Protein 7FEV (pdb70)

Secondary structure (DSSP, 8-state):
---B---S----GGGGS-EE-TTT--EESSSEEE-------B---TT-STT--PBPHHHHHHHHHHHTTT-SEEEPSPBBSSTT--SSTT--B--TT--SSSHHHHHHHHHHHHHTTTS-EEEEEE---TT-S-TTT-SS-EESS-------SSS---PPPEEPPHHHHHHHHHHHHHHHHHHHHTT-SEEEEE--TTSHHHHHH-TTT----STTSSSHHHHTHHHHHHHHHHHTTS-TTSEEEEEEEGGGGTTS---HHHHHHHHHHHHHTT-SEEEEESS-SSPP-S-S--GGGHHHHHHHHHHHHHHTTT-SSSEEEEESS--BHHHHHHHTTT-SEEEESHHHHH-TTHHHHHHHTS-SB-B--SS-TT-HHHHHHHHHHHHHHHHTTBPPP-TTSHHHHHHHHHHHHHHHHHHHT-TT----SSPPP--TT--BTT-

Organism: Didymella rabiei (NCBI:txid5454)

Sequence (443 aa):
PSARYESSSSDASALGKPLKFEFSGQSAPNRFLKGAMTERMSSWDPENLEARGVPSKNLINLYRRWGEGGIGLILTGNIMIEYDQLEAAGNPIIPRDSDFSGERFEAFKELATEAKKHGSLIVGQVSHPGRQVESKIQKNPVSASDVQLKGEVMGMTFAKPRAATDEDIANIIQGFVHAAQYLEKAGYSGIELHGAHGYLLAQFLSPTTNKRTDKYGGSIENRARIIVEITDAIRKRVSSSFVVGIKLNSVEFQDNGFNPDEARQICKILEENKFDFVELSGGTYEKNAFVHQRETTKKREGFFLEFAESIAPVLSKTKTYITGGFKSVGAMVAALDVVDGVGLARPLAQEPRLCKDILEGTVTGAIKQRIDENNFILTNIAAGTQMRLVGKDQEPIDLSQEENMGPFLQDVGTWTEKMANNTNQREYGYVDITSAQVVPYGT

Solvent-accessible surface area: 18242 Å² total; per-residue (Å²): 178,36,56,76,36,165,33,110,49,95,93,11,86,47,0,28,129,74,9,129,0,82,42,11,41,50,50,0,57,11,31,0,0,0,0,18,21,30,1,58,13,1,37,32,44,35,154,64,72,110,48,11,0,41,3,42,147,58,0,1,16,1,0,69,52,0,1,59,0,31,2,0,0,0,0,2,0,8,1,0,1,43,42,42,20,1,19,13,22,1,1,4,0,0,1,78,123,20,107,68,75,42,159,32,14,90,10,1,87,65,4,0,53,12,0,86,115,115,47,9,16,0,0,0,3,0,1,6,0,0,37,35,0,47,26,137,30,19,132,99,1,5,1,0,8,71,34,58,39,142,78,66,142,94,90,46,101,8,22,117,5,108,48,4,72,106,118,19,4,55,47,10,25,77,0,0,4,14,0,0,36,1,0,48,122,1,25,10,11,0,0,0,0,13,0,2,115,23,15,0,1,1,2,0,5,11,36,75,6,9,124,37,144,59,108,10,5,53,64,11,78,33,16,5,74,0,6,33,45,0,2,74,27,0,68,160,153,13,55,89,56,6,0,0,0,2,30,6,22,0,70,10,7,26,111,46,63,24,63,93,92,23,3,132,59,10,3,105,14,4,38,108,24,106,0,0,0,0,0,0,10,8,6,37,77,32,124,45,93,181,71,95,122,96,122,127,16,136,142,59,34,43,21,6,119,82,0,5,85,34,0,6,89,75,17,76,94,2,40,4,0,2,12,20,13,2,11,4,0,8,18,0,44,42,0,40,132,40,8,39,0,0,0,4,24,45,11,0,2,8,17,3,75,0,1,104,32,3,67,101,58,91,23,46,1,2,15,98,35,127,13,42,24,54,66,94,95,32,8,80,20,3,9,1,4,3,2,46,6,0,2,82,53,49,29,14,32,30,1,10,63,124,120,38,22,44,56,7,84,135,10,15,32,77,28,63,119,69,55,88,126,13,125,77,56,156,76,78,7,19,1,58,34,109,37,103,151,32,64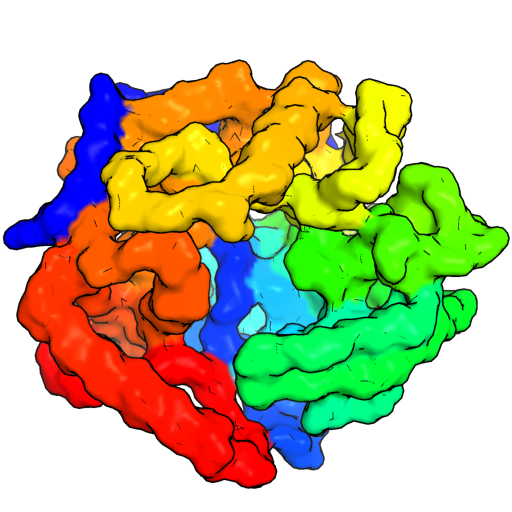,95,24,48,122

CATH classification: 3.20.20.70

Structure (mmCIF, N/CA/C/O backbone):
data_7FEV
#
_entry.id   7FEV
#
_cell.length_a   52.850
_cell.length_b   59.137
_cell.length_c   122.806
_cell.angle_alpha   90.000
_cell.angle_beta   90.000
_cell.angle_gamma   90.000
#
_symmetry.space_group_name_H-M   'P 21 21 21'
#
loop_
_entity.id
_entity.type
_entity.pdbx_description
1 polymer 'FMN binding'
2 non-polymer 'FLAVIN MONONUCLEOTIDE'
3 water water
#
loop_
_atom_site.group_PDB
_atom_site.id
_atom_site.type_symbol
_atom_site.label_atom_id
_atom_site.label_alt_id
_atom_site.label_comp_id
_atom_site.label_asym_id
_atom_site.label_entity_id
_atom_site.label_seq_id
_atom_site.pdbx_PDB_ins_code
_atom_site.Cartn_x
_atom_site.Cartn_y
_atom_site.Cartn_z
_atom_site.occupancy
_atom_site.B_iso_or_equiv
_atom_site.auth_seq_id
_atom_site.auth_comp_id
_atom_site.auth_asym_id
_atom_site.auth_atom_id
_atom_site.pdbx_PDB_model_num
ATOM 1 N N . PRO A 1 3 ? 5.049 2.396 47.240 1.00 58.87 3 PRO A N 1
ATOM 2 C CA . PRO A 1 3 ? 5.410 3.206 46.072 1.00 57.32 3 PRO A CA 1
ATOM 3 C C . PRO A 1 3 ? 6.759 2.790 45.491 1.00 54.44 3 PRO A C 1
ATOM 4 O O . PRO A 1 3 ? 7.565 2.170 46.184 1.00 59.11 3 PRO A O 1
ATOM 8 N N . SER A 1 4 ? 7.002 3.130 44.231 1.00 42.65 4 SER A N 1
ATOM 9 C CA . SER A 1 4 ? 8.225 2.716 43.566 1.00 31.81 4 SER A CA 1
ATOM 10 C C . SER A 1 4 ? 9.417 3.551 44.015 1.00 33.99 4 SER A C 1
ATOM 11 O O . SER A 1 4 ? 9.314 4.767 44.181 1.00 36.37 4 SER A O 1
ATOM 14 N N . ALA A 1 5 ? 10.560 2.895 44.201 1.00 35.27 5 ALA A N 1
ATOM 15 C CA . ALA A 1 5 ? 11.806 3.633 44.357 1.00 30.50 5 ALA A CA 1
ATOM 16 C C . ALA A 1 5 ? 12.180 4.264 43.023 1.00 31.35 5 ALA A C 1
ATOM 17 O O . ALA A 1 5 ? 11.969 3.674 41.961 1.00 29.14 5 ALA A O 1
ATOM 19 N N . ARG A 1 6 ? 12.709 5.482 43.068 1.00 25.82 6 ARG A N 1
ATOM 20 C CA . ARG A 1 6 ? 13.024 6.197 41.839 1.00 25.82 6 ARG A CA 1
ATOM 21 C C . ARG A 1 6 ? 14.416 6.800 41.914 1.00 25.35 6 ARG A C 1
ATOM 22 O O . ARG A 1 6 ? 14.933 7.092 42.999 1.00 32.40 6 ARG A O 1
ATOM 30 N N . TYR A 1 7 ? 15.018 6.971 40.738 1.00 24.78 7 TYR A N 1
ATOM 31 C CA . TYR A 1 7 ? 16.275 7.700 40.644 1.00 25.33 7 TYR A CA 1
ATOM 32 C C . TYR A 1 7 ? 16.075 9.130 41.129 1.00 29.20 7 TYR A C 1
ATOM 33 O O . TYR A 1 7 ? 15.077 9.777 40.805 1.00 30.06 7 TYR A O 1
ATOM 42 N N . GLU A 1 8 ? 17.021 9.616 41.919 1.00 25.75 8 GLU A N 1
ATOM 43 C CA . GLU A 1 8 ? 16.924 10.977 42.421 1.00 29.38 8 GLU A CA 1
ATOM 44 C C . GLU A 1 8 ? 17.326 11.969 41.336 1.00 31.10 8 GLU A C 1
ATOM 45 O O . GLU A 1 8 ? 18.085 11.645 40.420 1.00 32.26 8 GLU A O 1
ATOM 51 N N . SER A 1 9 ? 16.794 13.183 41.435 1.00 30.46 9 SER A N 1
ATOM 52 C CA . SER A 1 9 ? 17.086 14.241 40.482 1.00 27.66 9 SER A CA 1
ATOM 53 C C . SER A 1 9 ? 17.666 15.444 41.211 1.00 28.46 9 SER A C 1
ATOM 54 O O . SER A 1 9 ? 17.232 15.779 42.315 1.00 31.18 9 SER A O 1
ATOM 57 N N . SER A 1 10 ? 18.654 16.087 40.585 1.00 27.72 10 SER A N 1
ATOM 58 C CA . SER A 1 10 ? 19.246 17.301 41.134 1.00 32.53 10 SER A CA 1
ATOM 59 C C . SER A 1 10 ? 18.364 18.526 40.943 1.00 31.95 10 SER A C 1
ATOM 60 O O . SER A 1 10 ? 18.641 19.565 41.547 1.00 35.36 10 SER A O 1
ATOM 63 N N . SER A 1 11 ? 17.324 18.443 40.120 1.00 31.78 11 SER A N 1
ATOM 64 C CA . SER A 1 11 ? 16.440 19.579 39.920 1.00 39.07 11 SER A CA 1
ATOM 65 C C . SER A 1 11 ? 15.051 19.081 39.556 1.00 38.58 11 SER A C 1
ATOM 66 O O . SER A 1 11 ? 14.865 17.937 39.126 1.00 31.65 11 SER A O 1
ATOM 69 N N . SER A 1 12 ? 14.069 19.959 39.741 1.00 37.36 12 SER A N 1
ATOM 70 C CA . SER A 1 12 ? 12.680 19.638 39.449 1.00 36.72 12 SER A CA 1
ATOM 71 C C . SER A 1 12 ? 12.114 20.445 38.290 1.00 38.46 12 SER A C 1
ATOM 72 O O . SER A 1 12 ? 10.923 20.309 37.985 1.00 39.00 12 SER A O 1
ATOM 75 N N . ASP A 1 13 ? 12.926 21.261 37.618 1.00 36.30 13 ASP A N 1
ATOM 76 C CA . ASP A 1 13 ? 12.446 22.072 36.498 1.00 34.08 13 ASP A CA 1
ATOM 77 C C . ASP A 1 13 ? 12.629 21.288 35.202 1.00 34.48 13 ASP A C 1
ATOM 78 O O . ASP A 1 13 ? 13.725 21.235 34.643 1.00 30.60 13 ASP A O 1
ATOM 83 N N . ALA A 1 14 ? 11.545 20.694 34.707 1.00 31.72 14 ALA A N 1
ATOM 84 C CA . ALA A 1 14 ? 11.567 19.951 33.455 1.00 29.87 14 ALA A CA 1
ATOM 85 C C . ALA A 1 14 ? 11.086 20.775 32.267 1.00 26.26 14 ALA A C 1
ATOM 86 O O . ALA A 1 14 ? 10.969 20.232 31.161 1.00 28.03 14 ALA A O 1
ATOM 88 N N . SER A 1 15 ? 10.817 22.071 32.467 1.00 27.52 15 SER A N 1
ATOM 89 C CA . SER A 1 15 ? 10.108 22.843 31.448 1.00 26.18 15 SER A CA 1
ATOM 90 C C . SER A 1 15 ? 10.856 22.866 30.121 1.00 28.92 15 SER A C 1
ATOM 91 O O . SER A 1 15 ? 10.223 22.897 29.059 1.00 28.28 15 SER A O 1
ATOM 94 N N . ALA A 1 16 ? 12.192 22.837 30.151 1.00 24.63 16 ALA A N 1
ATOM 95 C CA . ALA A 1 16 ? 12.947 22.850 28.902 1.00 27.09 16 ALA A CA 1
ATOM 96 C C . ALA A 1 16 ? 12.653 21.620 28.056 1.00 24.34 16 ALA A C 1
ATOM 97 O O . ALA A 1 16 ? 12.694 21.691 26.821 1.00 25.17 16 ALA A O 1
ATOM 99 N N . LEU A 1 17 ? 12.332 20.492 28.694 1.00 23.48 17 LEU A N 1
ATOM 100 C CA . LEU A 1 17 ? 12.087 19.274 27.936 1.00 21.26 17 LEU A CA 1
ATOM 101 C C . LEU A 1 17 ? 10.773 19.322 27.167 1.00 23.97 17 LEU A C 1
ATOM 102 O O . LEU A 1 17 ? 10.568 18.502 26.267 1.00 21.17 17 LEU A O 1
ATOM 107 N N . GLY A 1 18 ? 9.879 20.248 27.505 1.00 24.11 18 GLY A N 1
ATOM 108 C CA . GLY A 1 18 ? 8.601 20.332 26.837 1.00 20.50 18 GLY A CA 1
ATOM 109 C C . GLY A 1 18 ? 8.585 21.222 25.617 1.00 20.39 18 GLY A C 1
ATOM 110 O O . GLY A 1 18 ? 7.541 21.355 24.969 1.00 22.49 18 GLY A O 1
ATOM 111 N N . LYS A 1 19 ? 9.709 21.837 25.280 1.00 22.30 19 LYS A N 1
ATOM 112 C CA . LYS A 1 19 ? 9.750 22.741 24.132 1.00 20.87 19 LYS A CA 1
ATOM 113 C C . LYS A 1 19 ? 9.741 21.941 22.833 1.00 20.16 19 LYS A C 1
ATOM 114 O O . LYS A 1 19 ? 10.502 20.983 22.702 1.00 22.56 19 LYS A O 1
ATOM 120 N N . PRO A 1 20 ? 8.905 22.297 21.859 1.00 17.89 20 PRO A N 1
ATOM 121 C CA . PRO A 1 20 ? 8.960 21.613 20.563 1.00 19.86 20 PRO A CA 1
ATOM 122 C C . PRO A 1 20 ? 10.337 21.759 19.929 1.00 19.63 20 PRO A C 1
ATOM 123 O O . PRO A 1 20 ? 11.073 22.711 20.195 1.00 22.26 20 PRO A O 1
ATOM 127 N N . LEU A 1 21 ? 10.652 20.814 19.046 1.00 19.60 21 LEU A N 1
ATOM 128 C CA . LEU A 1 21 ? 11.899 20.776 18.289 1.00 23.25 21 LEU A CA 1
ATOM 129 C C . LEU A 1 21 ? 11.568 20.758 16.800 1.00 21.29 21 LEU A C 1
ATOM 130 O O . LEU A 1 21 ? 10.964 19.797 16.314 1.00 21.39 21 LEU A O 1
ATOM 135 N N . LYS A 1 22 ? 11.961 21.806 16.072 1.00 20.49 22 LYS A N 1
ATOM 136 C CA . LYS A 1 22 ? 11.634 21.900 14.651 1.00 21.84 22 LYS A CA 1
ATOM 137 C C . LYS A 1 22 ? 12.766 21.309 13.819 1.00 24.33 22 LYS A C 1
ATOM 138 O O . LYS A 1 22 ? 13.918 21.752 13.925 1.00 30.40 22 LYS A O 1
ATOM 144 N N . PHE A 1 23 ? 12.442 20.308 12.998 1.00 20.23 23 PHE A N 1
ATOM 145 C CA . PHE A 1 23 ? 13.415 19.734 12.077 1.00 21.70 23 PHE A CA 1
ATOM 146 C C . PHE A 1 23 ? 13.485 20.578 10.812 1.00 25.34 23 PHE A C 1
ATOM 147 O O . PHE A 1 23 ? 12.452 20.888 10.207 1.00 29.68 23 PHE A O 1
ATOM 155 N N . GLU A 1 24 ? 14.710 20.946 10.414 1.00 22.93 24 GLU A N 1
ATOM 156 C CA . GLU A 1 24 ? 14.904 21.988 9.408 1.00 28.43 24 GLU A CA 1
ATOM 157 C C . GLU A 1 24 ? 14.645 21.497 7.988 1.00 29.58 24 GLU A C 1
ATOM 158 O O . GLU A 1 24 ? 14.258 22.289 7.116 1.00 30.62 24 GLU A O 1
ATOM 164 N N . PHE A 1 25 ? 14.856 20.218 7.722 1.00 25.85 25 PHE A N 1
ATOM 165 C CA . PHE A 1 25 ? 14.703 19.741 6.354 1.00 26.85 25 PHE A CA 1
ATOM 166 C C . PHE A 1 25 ? 13.263 19.317 6.070 1.00 28.74 25 PHE A C 1
ATOM 167 O O . PHE A 1 25 ? 12.640 19.815 5.124 1.00 31.11 25 PHE A O 1
ATOM 175 N N . SER A 1 26 ? 12.701 18.461 6.919 1.00 24.93 26 SER A N 1
ATOM 176 C CA . SER A 1 26 ? 11.317 18.030 6.735 1.00 22.38 26 SER A CA 1
ATOM 177 C C . SER A 1 26 ? 10.325 19.145 7.012 1.00 25.69 26 SER A C 1
ATOM 178 O O . SER A 1 26 ? 9.212 19.129 6.475 1.00 27.45 26 SER A O 1
ATOM 181 N N . GLY A 1 27 ? 10.682 20.094 7.876 1.00 22.75 27 GLY A N 1
ATOM 182 C CA . GLY A 1 27 ? 9.736 21.081 8.330 1.00 23.76 27 GLY A CA 1
ATOM 183 C C . GLY A 1 27 ? 8.793 20.619 9.422 1.00 22.30 27 GLY A C 1
ATOM 184 O O . GLY A 1 27 ? 8.036 21.449 9.950 1.00 26.06 27 GLY A O 1
ATOM 185 N N . GLN A 1 28 ? 8.798 19.333 9.776 1.00 23.17 28 GLN A N 1
ATOM 186 C CA . GLN A 1 28 ? 7.980 18.837 10.875 1.00 24.15 28 GLN A CA 1
ATOM 187 C C . GLN A 1 28 ? 8.623 19.191 12.213 1.00 24.96 28 GLN A C 1
ATOM 188 O O . GLN A 1 28 ? 9.830 19.407 12.309 1.00 25.38 28 GLN A O 1
ATOM 194 N N . SER A 1 29 ? 7.801 19.238 13.256 1.00 24.21 29 SER A N 1
ATOM 195 C CA . SER A 1 29 ? 8.294 19.428 14.617 1.00 23.51 29 SER A CA 1
ATOM 196 C C . SER A 1 29 ? 7.919 18.246 15.502 1.00 21.08 29 SER A C 1
ATOM 197 O O . SER A 1 29 ? 6.788 17.755 15.449 1.00 23.23 29 SER A O 1
ATOM 200 N N . ALA A 1 30 ? 8.874 17.804 16.337 1.00 18.44 30 ALA A N 1
ATOM 201 C CA . ALA A 1 30 ? 8.532 16.956 17.481 1.00 17.71 30 ALA A CA 1
ATOM 202 C C . ALA A 1 30 ? 7.963 17.842 18.586 1.00 21.85 30 ALA A C 1
ATOM 203 O O . ALA A 1 30 ? 8.526 18.907 18.856 1.00 21.25 30 ALA A O 1
ATOM 205 N N . PRO A 1 31 ? 6.841 17.468 19.214 1.00 18.72 31 PRO A N 1
ATOM 206 C CA . PRO A 1 31 ? 6.192 18.408 20.149 1.00 22.37 31 PRO A CA 1
ATOM 207 C C . PRO A 1 31 ? 6.917 18.559 21.480 1.00 19.75 31 PRO A C 1
ATOM 208 O O . PRO A 1 31 ? 6.537 19.444 22.259 1.00 20.03 31 PRO A O 1
ATOM 212 N N . ASN A 1 32 ? 7.945 17.758 21.758 1.00 18.83 32 ASN A N 1
ATOM 213 C CA . ASN A 1 32 ? 8.814 17.998 22.905 1.00 19.82 32 ASN A CA 1
ATOM 214 C C . ASN A 1 32 ? 10.166 17.356 22.607 1.00 18.56 32 ASN A C 1
ATOM 215 O O . ASN A 1 32 ? 10.399 16.839 21.509 1.00 19.11 32 ASN A O 1
ATOM 220 N N . ARG A 1 33 ? 11.062 17.397 23.596 1.00 18.04 33 ARG A N 1
ATOM 221 C CA . ARG A 1 33 ? 12.453 16.992 23.423 1.00 16.87 33 ARG A CA 1
ATOM 222 C C . ARG A 1 33 ? 12.702 15.528 23.758 1.00 19.82 33 ARG A C 1
ATOM 223 O O . ARG A 1 33 ? 13.861 15.095 23.746 1.00 19.73 33 ARG A O 1
ATOM 231 N N . PHE A 1 34 ? 11.656 14.763 24.056 1.00 19.04 34 PHE A N 1
ATOM 232 C CA . PHE A 1 34 ? 11.785 13.347 24.379 1.00 18.31 34 PHE A CA 1
ATOM 233 C C . PHE A 1 34 ? 11.709 12.481 23.133 1.00 15.93 34 PHE A C 1
ATOM 234 O O . PHE A 1 34 ? 10.820 12.645 22.288 1.00 18.38 34 PHE A O 1
ATOM 242 N N . LEU A 1 35 ? 12.600 11.504 23.074 1.00 14.86 35 LEU A N 1
ATOM 243 C CA . LEU A 1 35 ? 12.590 10.476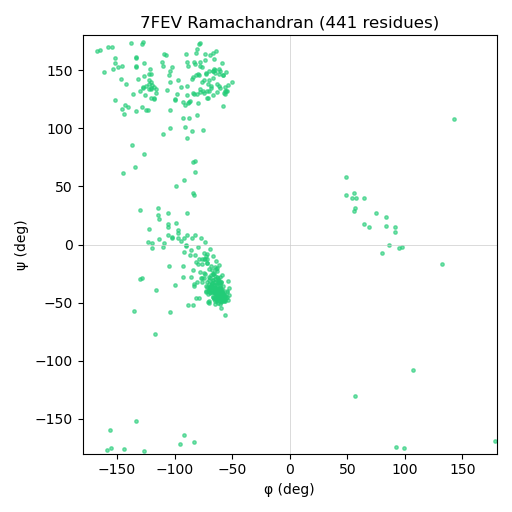 22.047 1.00 17.59 35 LEU A CA 1
ATOM 244 C C . LEU A 1 35 ? 12.502 9.122 22.741 1.00 17.52 35 LEU A C 1
ATOM 245 O O . LEU A 1 35 ? 13.195 8.889 23.742 1.00 16.90 35 LEU A O 1
ATOM 250 N N . LYS A 1 36 ? 11.621 8.257 22.239 1.00 15.96 36 LYS A N 1
ATOM 251 C CA . LYS A 1 36 ? 11.500 6.889 22.737 1.00 18.31 36 LYS A CA 1
ATOM 252 C C . LYS A 1 36 ? 12.394 6.016 21.868 1.00 19.38 36 LYS A C 1
ATOM 253 O O . LYS A 1 36 ? 12.071 5.775 20.699 1.00 18.48 36 LYS A O 1
ATOM 259 N N . GLY A 1 37 ? 13.507 5.550 22.433 1.00 17.62 37 GLY A N 1
ATOM 260 C CA . GLY A 1 37 ? 14.485 4.825 21.640 1.00 15.67 37 GLY A CA 1
ATOM 261 C C . GLY A 1 37 ? 13.902 3.559 21.047 1.00 17.33 37 GLY A C 1
ATOM 262 O O . GLY A 1 37 ? 13.015 2.922 21.623 1.00 17.74 37 GLY A O 1
ATOM 263 N N . ALA A 1 38 ? 14.393 3.219 19.855 1.00 16.98 38 ALA A N 1
ATOM 264 C CA . ALA A 1 38 ? 13.974 1.995 19.184 1.00 15.43 38 ALA A CA 1
ATOM 265 C C . ALA A 1 38 ? 14.220 0.793 20.079 1.00 13.67 38 ALA A C 1
ATOM 266 O O . ALA A 1 38 ? 15.289 0.670 20.676 1.00 15.76 38 ALA A O 1
ATOM 268 N N . MET A 1 39 ? 13.239 -0.108 20.152 1.00 16.10 39 MET A N 1
ATOM 269 C CA . MET A 1 39 ? 13.431 -1.366 20.876 1.00 13.43 39 MET A CA 1
ATOM 270 C C . MET A 1 39 ? 12.769 -2.493 20.100 1.00 12.05 39 MET A C 1
ATOM 271 O O . MET A 1 39 ? 11.545 -2.492 19.928 1.00 16.47 39 MET A O 1
ATOM 276 N N . THR A 1 40 ? 13.579 -3.461 19.667 1.00 15.79 40 THR A N 1
ATOM 277 C CA . THR A 1 40 ? 13.052 -4.631 18.963 1.00 14.91 40 THR A CA 1
ATOM 278 C C . THR A 1 40 ? 12.032 -5.348 19.852 1.00 17.33 40 THR A C 1
ATOM 279 O O . THR A 1 40 ? 12.339 -5.741 20.982 1.00 17.89 40 THR A O 1
ATOM 283 N N . GLU A 1 41 ? 10.789 -5.446 19.376 1.00 17.15 41 GLU A N 1
ATOM 284 C CA . GLU A 1 41 ? 9.684 -5.895 20.217 1.00 17.02 41 GLU A CA 1
ATOM 285 C C . GLU A 1 41 ? 9.451 -7.393 20.110 1.00 18.11 41 GLU A C 1
ATOM 286 O O . GLU A 1 41 ? 8.909 -8.005 21.043 1.00 18.50 41 GLU A O 1
ATOM 292 N N . ARG A 1 42 ? 9.796 -7.970 18.967 1.00 18.35 42 ARG A N 1
ATOM 293 C CA . ARG A 1 42 ? 9.610 -9.397 18.702 1.00 17.37 42 ARG A CA 1
ATOM 294 C C . ARG A 1 42 ? 8.156 -9.819 18.894 1.00 20.94 42 ARG A C 1
ATOM 295 O O . ARG A 1 42 ? 7.858 -10.870 19.478 1.00 22.39 42 ARG A O 1
ATOM 303 N N . MET A 1 43 ? 7.246 -8.996 18.368 1.00 17.81 43 MET A N 1
ATOM 304 C CA . MET A 1 43 ? 5.809 -9.187 18.455 1.00 17.32 43 MET A CA 1
ATOM 305 C C . MET A 1 43 ? 5.153 -9.053 17.090 1.00 22.56 43 MET A C 1
ATOM 306 O O . MET A 1 43 ? 4.009 -8.610 16.977 1.00 26.09 43 MET A O 1
ATOM 311 N N . SER A 1 44 ? 5.882 -9.392 16.041 1.00 16.65 44 SER A N 1
ATOM 312 C CA . SER A 1 44 ? 5.320 -9.561 14.712 1.00 17.83 44 SER A CA 1
ATOM 313 C C . SER A 1 44 ? 5.324 -11.041 14.357 1.00 22.74 44 SER A C 1
ATOM 314 O O . SER A 1 44 ? 5.999 -11.849 14.999 1.00 23.32 44 SER A O 1
ATOM 317 N N . SER A 1 45 ? 4.544 -11.395 13.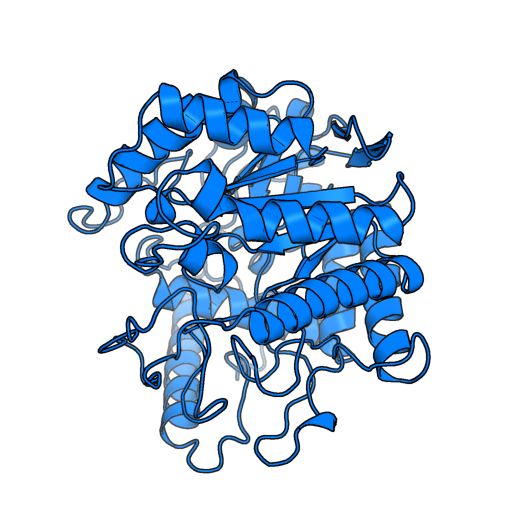337 1.00 20.77 45 SER A N 1
ATOM 318 C CA . SER A 1 45 ? 4.322 -12.804 13.042 1.00 22.03 45 SER A CA 1
ATOM 319 C C . SER A 1 45 ? 5.643 -13.496 12.721 1.00 21.88 45 SER A C 1
ATOM 320 O O . SER A 1 45 ? 6.575 -12.895 12.181 1.00 19.56 45 SER A O 1
ATOM 323 N N . TRP A 1 46 ? 5.716 -14.783 13.058 1.00 22.15 46 TRP A N 1
ATOM 324 C CA . TRP A 1 46 ? 6.929 -15.560 12.855 1.00 22.92 46 TRP A CA 1
ATOM 325 C C . TRP A 1 46 ? 6.553 -16.969 12.418 1.00 25.61 46 TRP A C 1
ATOM 326 O O . TRP A 1 46 ? 5.592 -17.552 12.927 1.00 26.63 46 TRP A O 1
ATOM 337 N N . ASP A 1 47 ? 7.290 -17.492 11.446 1.00 21.73 47 ASP A N 1
ATOM 338 C CA . ASP A 1 47 ? 7.158 -18.885 11.039 1.00 24.35 47 ASP A CA 1
ATOM 339 C C . ASP A 1 47 ? 8.545 -19.359 10.640 1.00 25.80 47 ASP A C 1
ATOM 340 O O . ASP A 1 47 ? 9.122 -18.831 9.681 1.00 25.69 47 ASP A O 1
ATOM 345 N N . PRO A 1 48 ? 9.116 -20.342 11.347 1.00 25.85 48 PRO A N 1
ATOM 346 C CA . PRO A 1 48 ? 10.471 -20.784 11.004 1.00 23.82 48 PRO A CA 1
ATOM 347 C C . PRO A 1 48 ? 10.556 -21.468 9.660 1.00 28.29 48 PRO A C 1
ATOM 348 O O . PRO A 1 48 ? 11.649 -21.527 9.085 1.00 29.63 48 PRO A O 1
ATOM 352 N N . GLU A 1 49 ? 9.449 -21.991 9.141 1.00 28.82 49 GLU A N 1
ATOM 353 C CA . GLU A 1 49 ? 9.480 -22.790 7.927 1.00 31.97 49 GLU A CA 1
ATOM 354 C C . GLU A 1 49 ? 8.871 -22.090 6.723 1.00 32.71 49 GLU A C 1
ATOM 355 O O . GLU A 1 49 ? 8.811 -22.692 5.648 1.00 39.49 49 GLU A O 1
ATOM 361 N N . ASN A 1 50 ? 8.407 -20.854 6.870 1.00 29.77 50 ASN A N 1
ATOM 362 C CA . ASN A 1 50 ? 7.705 -20.159 5.796 1.00 25.32 50 ASN A CA 1
ATOM 363 C C . ASN A 1 50 ? 8.086 -18.686 5.814 1.00 24.45 50 ASN A C 1
ATOM 364 O O . ASN A 1 50 ? 7.833 -17.998 6.806 1.00 29.15 50 ASN A O 1
ATOM 369 N N . LEU A 1 51 ? 8.659 -18.201 4.707 1.00 25.86 51 LEU A N 1
ATOM 370 C CA . LEU A 1 51 ? 9.209 -16.845 4.681 1.00 24.99 51 LEU A CA 1
ATOM 371 C C . LEU A 1 51 ? 8.113 -15.786 4.715 1.00 30.53 51 LEU A C 1
ATOM 372 O O . LEU A 1 51 ? 8.166 -14.844 5.519 1.00 26.86 51 LEU A O 1
ATOM 377 N N . GLU A 1 52 ? 7.116 -15.911 3.833 1.00 26.23 52 GLU A N 1
ATOM 378 C CA . GLU A 1 52 ? 6.157 -14.829 3.642 1.00 24.83 52 GLU A CA 1
ATOM 379 C C . GLU A 1 52 ? 5.235 -14.644 4.840 1.00 25.55 52 GLU A C 1
ATOM 380 O O . GLU A 1 52 ? 4.670 -13.554 5.009 1.00 28.39 52 GLU A O 1
ATOM 386 N N . ALA A 1 53 ? 5.090 -15.667 5.688 1.00 23.27 53 ALA A N 1
ATOM 387 C CA . ALA A 1 53 ? 4.213 -15.579 6.847 1.00 20.80 53 ALA A CA 1
ATOM 388 C C . ALA A 1 53 ? 4.782 -14.711 7.966 1.00 30.17 53 ALA A C 1
ATOM 389 O O . ALA A 1 53 ? 4.130 -14.569 9.007 1.00 41.51 53 ALA A O 1
ATOM 391 N N . ARG A 1 54 ? 5.943 -14.103 7.771 1.00 22.63 54 ARG A N 1
ATOM 392 C CA . ARG A 1 54 ? 6.648 -13.412 8.840 1.00 20.14 54 ARG A CA 1
ATOM 393 C C . ARG A 1 54 ? 6.473 -11.909 8.728 1.00 22.47 54 ARG A C 1
ATOM 394 O O . ARG A 1 54 ? 6.311 -11.358 7.634 1.00 20.05 54 ARG A O 1
ATOM 402 N N . GLY A 1 55 ? 6.562 -11.248 9.876 1.00 19.73 55 GLY A N 1
ATOM 403 C CA . GLY A 1 55 ? 6.816 -9.821 9.917 1.00 17.92 55 GLY A CA 1
ATOM 404 C C . GLY A 1 55 ? 5.605 -8.921 9.932 1.00 15.48 55 GLY A C 1
ATOM 405 O O . GLY A 1 55 ? 5.766 -7.702 9.768 1.00 17.79 55 GLY A O 1
ATOM 406 N N . VAL A 1 56 ? 4.401 -9.454 10.120 1.00 18.75 56 VAL A N 1
ATOM 407 C CA . VAL A 1 56 ? 3.189 -8.646 10.150 1.00 20.58 56 VAL A CA 1
ATOM 408 C C . VAL A 1 56 ? 2.976 -8.188 11.588 1.00 19.66 56 VAL A C 1
ATOM 409 O O . VAL A 1 56 ? 2.896 -9.041 12.484 1.00 20.06 56 VAL A O 1
ATOM 413 N N . PRO A 1 57 ? 2.915 -6.888 11.857 1.00 19.32 57 PRO A N 1
ATOM 414 C CA . PRO A 1 57 ? 2.681 -6.445 13.236 1.00 18.91 57 PRO A CA 1
ATOM 415 C C . PRO A 1 57 ? 1.392 -7.044 13.786 1.00 19.14 57 PRO A C 1
ATOM 416 O O . PRO A 1 57 ? 0.347 -7.023 13.134 1.00 21.68 57 PRO A O 1
ATOM 420 N N . SER A 1 58 ? 1.487 -7.597 14.995 1.00 19.43 58 SER A N 1
ATOM 421 C CA . SER A 1 58 ? 0.354 -8.214 15.661 1.00 20.50 58 SER A CA 1
ATOM 422 C C . SER A 1 58 ? -0.531 -7.157 16.311 1.00 20.14 58 SER A C 1
ATOM 423 O O . SER A 1 58 ? -0.157 -5.987 16.453 1.00 20.49 58 SER A O 1
ATOM 426 N N . LYS A 1 59 ? -1.718 -7.599 16.735 1.00 20.75 59 LYS A N 1
ATOM 427 C CA . LYS A 1 59 ? -2.594 -6.717 17.489 1.00 19.56 59 LYS A CA 1
ATOM 428 C C . LYS A 1 59 ? -1.921 -6.273 18.780 1.00 24.07 59 LYS A C 1
ATOM 429 O O . LYS A 1 59 ? -2.062 -5.115 19.200 1.00 23.01 59 LYS A O 1
ATOM 435 N N . ASN A 1 60 ? -1.162 -7.171 19.415 1.00 22.23 60 ASN A N 1
ATOM 436 C CA . ASN A 1 60 ? -0.470 -6.773 20.632 1.00 20.30 60 ASN A CA 1
ATOM 437 C C . ASN A 1 60 ? 0.597 -5.717 20.349 1.00 18.92 60 ASN A C 1
ATOM 438 O O . ASN A 1 60 ? 0.788 -4.801 21.158 1.00 20.69 60 ASN A O 1
ATOM 443 N N . LEU A 1 61 ? 1.302 -5.827 19.214 1.00 17.88 61 LEU A N 1
ATOM 444 C CA . LEU A 1 61 ? 2.302 -4.820 18.864 1.00 18.32 61 LEU A CA 1
ATOM 445 C C . LEU A 1 61 ? 1.645 -3.467 18.632 1.00 21.83 61 LEU A C 1
ATOM 446 O O . LEU A 1 61 ? 2.150 -2.430 19.085 1.00 19.97 61 LEU A O 1
ATOM 451 N N . ILE A 1 62 ? 0.512 -3.462 17.935 1.00 21.13 62 ILE A N 1
ATOM 452 C CA . ILE A 1 62 ? -0.242 -2.227 17.741 1.00 18.10 62 ILE A CA 1
ATOM 453 C C . ILE A 1 62 ? -0.646 -1.644 19.085 1.00 21.49 62 ILE A C 1
ATOM 454 O O . ILE A 1 62 ? -0.548 -0.434 19.308 1.00 19.83 62 ILE A O 1
ATOM 459 N N . ASN A 1 63 ? -1.074 -2.496 20.020 1.00 18.45 63 ASN A N 1
ATOM 460 C CA . ASN A 1 63 ? -1.475 -1.975 21.322 1.00 18.59 63 ASN A CA 1
ATOM 461 C C . ASN A 1 63 ? -0.309 -1.360 22.084 1.00 20.62 63 ASN A C 1
ATOM 462 O O . ASN A 1 63 ? -0.493 -0.371 22.808 1.00 20.09 63 ASN A O 1
ATOM 467 N N . LEU A 1 64 ? 0.885 -1.949 21.973 1.00 16.95 64 LEU A N 1
ATOM 468 C CA . LEU A 1 64 ? 2.067 -1.348 22.583 1.00 16.66 64 LEU A CA 1
ATOM 469 C C . LEU A 1 64 ? 2.256 0.083 22.092 1.00 19.21 64 LEU A C 1
ATOM 470 O O . LEU A 1 64 ? 2.452 1.007 22.892 1.00 17.12 64 LEU A O 1
ATOM 475 N N . TYR A 1 65 ? 2.140 0.298 20.779 1.00 16.50 65 TYR A N 1
ATOM 476 C CA . TYR A 1 65 ? 2.310 1.658 20.256 1.00 17.25 65 TYR A CA 1
ATOM 477 C C . TYR A 1 65 ? 1.107 2.541 20.563 1.00 20.22 65 TYR A C 1
ATOM 478 O O . TYR A 1 65 ? 1.269 3.760 20.703 1.00 19.45 65 TYR A O 1
ATOM 487 N N . ARG A 1 66 ? -0.092 1.961 20.689 1.00 18.45 66 ARG A N 1
ATOM 488 C CA . ARG A 1 66 ? -1.231 2.735 21.195 1.00 19.82 66 ARG A CA 1
ATOM 489 C C . ARG A 1 66 ? -0.916 3.315 22.569 1.00 18.77 66 ARG A C 1
ATOM 490 O O . ARG A 1 66 ? -1.130 4.510 22.823 1.00 18.13 66 ARG A O 1
ATOM 498 N N . ARG A 1 67 ? -0.376 2.491 23.468 1.00 18.96 67 ARG A N 1
ATOM 499 C CA . ARG A 1 67 ? -0.106 2.988 24.812 1.00 17.66 67 ARG A CA 1
ATOM 500 C C . ARG A 1 67 ? 1.057 3.979 24.831 1.00 18.09 67 ARG A C 1
ATOM 501 O O . ARG A 1 67 ? 1.007 4.981 25.556 1.00 20.12 67 ARG A O 1
ATOM 509 N N . TRP A 1 68 ? 2.125 3.725 24.064 1.00 17.21 68 TRP A N 1
ATOM 510 C CA . TRP A 1 68 ? 3.183 4.733 24.000 1.00 15.66 68 TRP A CA 1
ATOM 511 C C . TRP A 1 68 ? 2.667 6.024 23.390 1.00 17.95 68 TRP A C 1
ATOM 512 O O . TRP A 1 68 ? 3.104 7.113 23.786 1.00 18.06 68 TRP A O 1
ATOM 523 N N . GLY A 1 69 ? 1.719 5.925 22.452 1.00 16.46 69 GLY A N 1
ATOM 524 C CA . GLY A 1 69 ? 1.128 7.116 21.860 1.00 21.09 69 GLY A CA 1
ATOM 525 C C . GLY A 1 69 ? 0.380 7.986 22.850 1.00 21.06 69 GLY A C 1
ATOM 526 O O . GLY A 1 69 ? 0.155 9.168 22.574 1.00 18.88 69 GLY A O 1
ATOM 527 N N . GLU A 1 70 ? -0.011 7.424 23.994 1.00 17.76 70 GLU A N 1
ATOM 528 C CA . GLU A 1 70 ? -0.684 8.147 25.064 1.00 19.04 70 GLU A CA 1
ATOM 529 C C . GLU A 1 70 ? 0.282 8.658 26.131 1.00 16.93 70 GLU A C 1
ATOM 530 O O . GLU A 1 70 ? -0.168 9.242 27.128 1.00 22.56 70 GLU A O 1
ATOM 536 N N . GLY A 1 71 ? 1.584 8.457 25.952 1.00 16.89 71 GLY A N 1
ATOM 537 C CA . GLY A 1 71 ? 2.567 8.704 26.989 1.00 18.36 71 GLY A CA 1
ATOM 538 C C . GLY A 1 71 ? 3.282 10.036 26.948 1.00 19.48 71 GLY A C 1
ATOM 539 O O . GLY A 1 71 ? 4.260 10.211 27.684 1.00 22.12 71 GLY A O 1
ATOM 540 N N . GLY A 1 72 ? 2.845 10.976 26.116 1.00 19.56 72 GLY A N 1
ATOM 541 C CA . GLY A 1 72 ? 3.465 12.293 26.097 1.00 19.99 72 GLY A CA 1
ATOM 542 C C . GLY A 1 72 ? 4.826 12.384 25.434 1.00 21.68 72 GLY A C 1
ATOM 543 O O . GLY A 1 72 ? 5.611 13.281 25.764 1.00 21.93 72 GLY A O 1
ATOM 544 N N . ILE A 1 73 ? 5.123 11.496 24.470 1.00 19.37 73 ILE A N 1
ATOM 545 C CA . ILE A 1 73 ? 6.452 11.381 23.868 1.00 18.55 73 ILE A CA 1
ATOM 546 C C . ILE A 1 73 ? 6.525 12.221 22.600 1.00 18.95 73 ILE A C 1
ATOM 547 O O . ILE A 1 73 ? 5.637 12.150 21.756 1.00 20.62 73 ILE A O 1
ATOM 552 N N . GLY A 1 74 ? 7.613 12.972 22.426 1.00 18.71 74 GLY A N 1
ATOM 553 C CA . GLY A 1 74 ? 7.721 13.798 21.230 1.00 17.46 74 GLY A CA 1
ATOM 554 C C . GLY A 1 74 ? 7.942 12.975 19.972 1.00 18.10 74 GLY A C 1
ATOM 555 O O . GLY A 1 74 ? 7.247 13.158 18.959 1.00 17.02 74 GLY A O 1
ATOM 556 N N . LEU A 1 75 ? 8.906 12.058 20.015 1.00 18.31 75 LEU A N 1
ATOM 557 C CA . LEU A 1 75 ? 9.273 11.260 18.853 1.00 17.84 75 LEU A CA 1
ATOM 558 C C . LEU A 1 75 ? 9.377 9.802 19.286 1.00 15.82 75 LEU A C 1
ATOM 559 O O . LEU A 1 75 ? 10.253 9.451 20.087 1.00 16.34 75 LEU A O 1
ATOM 564 N N . ILE A 1 76 ? 8.493 8.958 18.749 1.00 14.74 76 ILE A N 1
ATOM 565 C CA . ILE A 1 76 ? 8.482 7.527 19.054 1.00 13.42 76 ILE A CA 1
ATOM 566 C C . ILE A 1 76 ? 9.182 6.800 17.913 1.00 16.23 76 ILE A C 1
ATOM 567 O O . ILE A 1 76 ? 8.768 6.938 16.756 1.00 15.96 76 ILE A O 1
ATOM 572 N N . LEU A 1 77 ? 10.223 6.017 18.219 1.00 14.78 77 LEU A N 1
ATOM 573 C CA . LEU A 1 77 ? 10.827 5.136 17.214 1.00 13.38 77 LEU A CA 1
ATOM 574 C C . LEU A 1 77 ? 10.272 3.728 17.344 1.00 18.78 77 LEU A C 1
ATOM 575 O O . LEU A 1 77 ? 10.062 3.242 18.459 1.00 19.38 77 LEU A O 1
ATOM 580 N N . THR A 1 78 ? 10.043 3.060 16.208 1.00 15.21 78 THR A N 1
ATOM 581 C CA . THR A 1 78 ? 9.816 1.615 16.296 1.00 14.93 78 THR A CA 1
ATOM 582 C C . THR A 1 78 ? 11.135 0.904 16.579 1.00 17.00 78 THR A C 1
ATOM 583 O O . THR A 1 78 ? 12.215 1.460 16.395 1.00 16.82 78 THR A O 1
ATOM 587 N N . GLY A 1 79 ? 11.043 -0.351 17.018 1.00 15.86 79 GLY A N 1
ATOM 588 C CA . GLY A 1 79 ? 12.192 -1.232 16.915 1.00 16.45 79 GLY A CA 1
ATOM 589 C C . GLY A 1 79 ? 12.538 -1.466 15.456 1.00 17.19 79 GLY A C 1
ATOM 590 O O . GLY A 1 79 ? 11.755 -1.161 14.552 1.00 17.40 79 GLY A O 1
ATOM 591 N N . ASN A 1 80 ? 13.729 -2.030 15.214 1.00 16.23 80 ASN A N 1
ATOM 592 C CA . ASN A 1 80 ? 14.189 -2.137 13.830 1.00 17.18 80 ASN A CA 1
ATOM 593 C C . ASN A 1 80 ? 13.235 -2.986 12.987 1.00 19.32 80 ASN A C 1
ATOM 594 O O . ASN A 1 80 ? 12.727 -4.020 13.428 1.00 18.58 80 ASN A O 1
ATOM 599 N N . ILE A 1 81 ? 12.932 -2.479 11.792 1.00 15.08 81 ILE A N 1
ATOM 600 C CA . ILE A 1 81 ? 12.061 -3.131 10.813 1.00 14.90 81 ILE A CA 1
ATOM 601 C C . ILE A 1 81 ? 12.957 -3.661 9.705 1.00 17.09 81 ILE A C 1
ATOM 602 O O . ILE A 1 81 ? 13.821 -2.932 9.213 1.00 16.99 81 ILE A O 1
ATOM 607 N N . MET A 1 82 ? 12.755 -4.914 9.311 1.00 16.16 82 MET A N 1
ATOM 608 C CA . MET A 1 82 ? 13.587 -5.567 8.306 1.00 16.11 82 MET A CA 1
ATOM 609 C C . MET A 1 82 ? 13.020 -5.338 6.906 1.00 15.78 82 MET A C 1
ATOM 610 O O . MET A 1 82 ? 11.863 -4.933 6.737 1.00 18.46 82 MET A O 1
ATOM 615 N N . ILE A 1 83 ? 13.854 -5.598 5.897 1.00 17.60 83 ILE A N 1
ATOM 616 C CA . ILE A 1 83 ? 13.507 -5.323 4.508 1.00 20.15 83 ILE A CA 1
ATOM 617 C C . ILE A 1 83 ? 13.507 -6.571 3.635 1.00 19.46 83 ILE A C 1
ATOM 618 O O . ILE A 1 83 ? 13.224 -6.470 2.432 1.00 20.50 83 ILE A O 1
ATOM 623 N N . GLU A 1 84 ? 13.789 -7.747 4.197 1.00 18.05 84 GLU A N 1
ATOM 624 C CA . GLU A 1 84 ? 13.648 -9.012 3.478 1.00 19.47 84 GLU A CA 1
ATOM 625 C C . GLU A 1 84 ? 13.198 -10.066 4.476 1.00 21.04 84 GLU A C 1
ATOM 626 O O . GLU A 1 84 ? 13.472 -9.952 5.675 1.00 21.74 84 GLU A O 1
ATOM 632 N N . TYR A 1 85 ? 12.506 -11.097 3.970 1.00 22.85 85 TYR A N 1
ATOM 633 C CA . TYR A 1 85 ? 11.925 -12.115 4.843 1.00 19.92 85 TYR A CA 1
ATOM 634 C C . TYR A 1 85 ? 12.982 -12.919 5.595 1.00 20.84 85 TYR A C 1
ATOM 635 O O . TYR A 1 85 ? 12.700 -13.433 6.684 1.00 23.17 85 TYR A O 1
ATOM 644 N N . ASP A 1 86 ? 14.172 -13.089 5.019 1.00 20.96 86 ASP A N 1
ATOM 645 C CA . ASP A 1 86 ? 15.217 -13.920 5.616 1.00 19.70 86 ASP A CA 1
ATOM 646 C C . ASP A 1 86 ? 16.433 -13.100 6.034 1.00 20.69 86 ASP A C 1
ATOM 647 O O . ASP A 1 86 ? 17.546 -13.627 6.115 1.00 23.03 86 ASP A O 1
ATOM 652 N N . GLN A 1 87 ? 16.243 -11.808 6.302 1.00 19.96 87 GLN A N 1
ATOM 653 C CA . GLN A 1 87 ? 17.338 -10.937 6.743 1.00 19.69 87 GLN A CA 1
ATOM 654 C C . GLN A 1 87 ? 16.859 -10.277 8.024 1.00 16.03 87 GLN A C 1
ATOM 655 O O . GLN A 1 87 ? 16.441 -9.119 8.033 1.00 17.61 87 GLN A O 1
ATOM 661 N N . LEU A 1 88 ? 16.911 -11.031 9.123 1.00 17.17 88 LEU A N 1
ATOM 662 C CA . LEU A 1 88 ? 16.241 -10.638 10.352 1.00 15.71 88 LEU A CA 1
ATOM 663 C C . LEU A 1 88 ? 17.241 -10.500 11.489 1.00 15.78 88 LEU A C 1
ATOM 664 O O . LEU A 1 88 ? 18.095 -11.375 11.690 1.00 18.91 88 LEU A O 1
ATOM 669 N N . GLU A 1 89 ? 17.110 -9.401 12.235 1.00 17.46 89 GLU A N 1
ATOM 670 C CA . GLU A 1 89 ? 17.770 -9.288 13.526 1.00 17.62 89 GLU A CA 1
ATOM 671 C C . GLU A 1 89 ? 17.248 -10.344 14.498 1.00 17.30 89 GLU A C 1
ATOM 672 O O . GLU A 1 89 ? 18.017 -10.907 15.290 1.00 18.99 89 GLU A O 1
ATOM 678 N N . ALA A 1 90 ? 15.955 -10.654 14.427 1.00 16.91 90 ALA A N 1
ATOM 679 C CA . ALA A 1 90 ? 15.364 -11.621 15.341 1.00 17.49 90 ALA A CA 1
ATOM 680 C C . ALA A 1 90 ? 14.041 -12.141 14.793 1.00 17.08 90 ALA A C 1
ATOM 681 O O . ALA A 1 90 ? 13.309 -11.423 14.105 1.00 18.05 90 ALA A O 1
ATOM 683 N N . ALA A 1 91 ? 13.743 -13.395 15.124 1.00 18.25 91 ALA A N 1
ATOM 684 C CA . ALA A 1 91 ? 12.395 -13.917 14.926 1.00 19.29 91 ALA A CA 1
ATOM 685 C C . ALA A 1 91 ? 11.382 -13.022 15.627 1.00 18.65 91 ALA A C 1
ATOM 686 O O . ALA A 1 91 ? 11.558 -12.670 16.799 1.00 20.26 91 ALA A O 1
ATOM 688 N N . GLY A 1 92 ? 10.317 -12.664 14.917 1.00 19.05 92 GLY A N 1
ATOM 689 C CA . GLY A 1 92 ? 9.356 -11.720 15.444 1.00 19.26 92 GLY A CA 1
ATOM 690 C C . GLY A 1 92 ? 9.581 -10.282 15.021 1.00 18.02 92 GLY A C 1
ATOM 691 O O . GLY A 1 92 ? 8.767 -9.423 15.377 1.00 16.97 92 GLY A O 1
ATOM 692 N N . ASN A 1 93 ? 10.651 -9.995 14.274 1.00 16.63 93 ASN A N 1
ATOM 693 C CA . ASN A 1 93 ? 10.830 -8.665 13.690 1.00 18.08 93 ASN A CA 1
ATOM 694 C C . ASN A 1 93 ? 9.647 -8.314 12.792 1.00 15.79 93 ASN A C 1
ATOM 695 O O . ASN A 1 93 ? 9.128 -9.183 12.086 1.00 17.44 93 ASN A O 1
ATOM 700 N N . PRO A 1 94 ? 9.243 -7.049 12.735 1.00 13.97 94 PRO A N 1
ATOM 701 C CA . PRO A 1 94 ? 8.400 -6.590 11.621 1.00 14.86 94 PRO A CA 1
ATOM 702 C C . PRO A 1 94 ? 9.228 -6.563 10.349 1.00 16.99 94 PRO A C 1
ATOM 703 O O . PRO A 1 94 ? 10.439 -6.330 10.382 1.00 17.50 94 PRO A O 1
ATOM 707 N N . ILE A 1 95 ? 8.564 -6.805 9.215 1.00 16.07 95 ILE A N 1
ATOM 708 C CA . ILE A 1 95 ? 9.242 -6.876 7.927 1.00 16.14 95 ILE A CA 1
ATOM 709 C C . ILE A 1 95 ? 8.434 -6.107 6.889 1.00 18.66 95 ILE A C 1
ATOM 710 O O . ILE A 1 95 ? 7.228 -6.334 6.731 1.00 19.12 95 ILE A O 1
ATOM 715 N N . ILE A 1 96 ? 9.110 -5.215 6.171 1.00 16.74 96 ILE A N 1
ATOM 716 C CA . ILE A 1 96 ? 8.566 -4.603 4.965 1.00 16.94 96 ILE A CA 1
ATOM 717 C C . ILE A 1 96 ? 9.366 -5.189 3.809 1.00 16.47 96 ILE A C 1
ATOM 718 O O . ILE A 1 96 ? 10.467 -4.701 3.506 1.00 18.27 96 ILE A O 1
ATOM 723 N N . PRO A 1 97 ? 8.876 -6.251 3.164 1.00 19.10 97 PRO A N 1
ATOM 724 C CA . PRO A 1 97 ? 9.658 -6.893 2.105 1.00 19.76 97 PRO A CA 1
ATOM 725 C C . PRO A 1 97 ? 9.816 -5.972 0.914 1.00 25.53 97 PRO A C 1
ATOM 726 O O . PRO A 1 97 ? 8.889 -5.255 0.540 1.00 23.18 97 PRO A O 1
ATOM 730 N N . ARG A 1 98 ? 10.993 -6.036 0.293 1.00 24.82 98 ARG A N 1
ATOM 731 C CA . ARG A 1 98 ? 11.298 -5.154 -0.826 1.00 22.95 98 ARG A CA 1
ATOM 732 C C . ARG A 1 98 ? 10.236 -5.224 -1.923 1.00 26.95 98 ARG A C 1
ATOM 733 O O . ARG A 1 98 ? 9.972 -4.215 -2.591 1.00 30.08 98 ARG A O 1
ATOM 741 N N . ASP A 1 99 ? 9.592 -6.387 -2.111 1.00 24.76 99 ASP A N 1
ATOM 742 C CA . ASP A 1 99 ? 8.618 -6.567 -3.187 1.00 28.62 99 ASP A CA 1
ATOM 743 C C . ASP A 1 99 ? 7.160 -6.586 -2.712 1.00 30.47 99 ASP A C 1
ATOM 744 O O . ASP A 1 99 ? 6.295 -7.166 -3.379 1.00 37.48 99 ASP A O 1
ATOM 749 N N . SER A 1 100 ? 6.856 -5.932 -1.594 1.00 30.50 100 SER A N 1
ATOM 750 C CA . SER A 1 100 ? 5.500 -5.927 -1.054 1.00 26.26 100 SER A CA 1
ATOM 751 C C . SER A 1 100 ? 4.677 -4.784 -1.635 1.00 32.74 100 SER A C 1
ATOM 752 O O . SER A 1 100 ? 5.213 -3.752 -2.047 1.00 33.96 100 SER A O 1
ATOM 755 N N . ASP A 1 101 ? 3.360 -4.983 -1.671 1.00 31.71 101 ASP A N 1
ATOM 756 C CA . ASP A 1 101 ? 2.455 -3.957 -2.165 1.00 28.17 101 ASP A CA 1
ATOM 757 C C . ASP A 1 101 ? 2.134 -2.942 -1.070 1.00 25.19 101 ASP A C 1
ATOM 758 O O . ASP A 1 101 ? 2.238 -3.221 0.132 1.00 27.01 101 ASP A O 1
ATOM 763 N N . PHE A 1 102 ? 1.735 -1.747 -1.502 1.00 27.66 102 PHE A N 1
ATOM 764 C CA . PHE A 1 102 ? 1.278 -0.715 -0.571 1.00 29.16 102 PHE A CA 1
ATOM 765 C C . PHE A 1 102 ? -0.187 -0.885 -0.192 1.00 30.06 102 PHE A C 1
ATOM 766 O O . PHE A 1 102 ? -0.931 0.096 -0.135 1.00 32.91 102 PHE A O 1
ATOM 774 N N . SER A 1 103 ? -0.617 -2.121 0.064 1.00 28.90 103 SER A N 1
ATOM 775 C CA . SER A 1 103 ? -2.003 -2.449 0.383 1.00 29.19 103 SER A CA 1
ATOM 776 C C . SER A 1 103 ? -2.032 -3.880 0.907 1.00 27.89 103 SER A C 1
ATOM 777 O O . SER A 1 103 ? -1.062 -4.628 0.766 1.00 31.22 103 SER A O 1
ATOM 780 N N . GLY A 1 104 ? -3.160 -4.257 1.503 1.00 30.11 104 GLY A N 1
ATOM 781 C CA . GLY A 1 104 ? -3.328 -5.603 2.027 1.00 29.76 104 GLY A CA 1
ATOM 782 C C . GLY A 1 104 ? -3.094 -5.680 3.525 1.00 30.17 104 GLY A C 1
ATOM 783 O O . GLY A 1 104 ? -2.864 -4.678 4.206 1.00 27.54 104 GLY A O 1
ATOM 784 N N . GLU A 1 105 ? -3.136 -6.920 4.033 1.00 26.78 105 GLU A N 1
ATOM 785 C CA . GLU A 1 105 ? -3.106 -7.165 5.477 1.00 26.82 105 GLU A CA 1
ATOM 786 C C . GLU A 1 105 ? -1.847 -6.609 6.136 1.00 25.20 105 GLU A C 1
ATOM 787 O O . GLU A 1 105 ? -1.920 -5.966 7.193 1.00 24.94 105 GLU A O 1
ATOM 793 N N . ARG A 1 106 ? -0.673 -6.915 5.575 1.00 23.53 106 ARG A N 1
ATOM 794 C CA . ARG A 1 106 ? 0.573 -6.422 6.162 1.00 21.10 106 ARG A CA 1
ATOM 795 C C . ARG A 1 106 ? 0.594 -4.900 6.180 1.00 19.93 106 ARG A C 1
ATOM 796 O O . ARG A 1 106 ? 0.939 -4.289 7.197 1.00 21.45 106 ARG A O 1
ATOM 804 N N . PHE A 1 107 ? 0.203 -4.275 5.067 1.00 21.48 107 PHE A N 1
ATOM 805 C CA . PHE A 1 107 ? 0.223 -2.820 5.004 1.00 20.38 107 PHE A CA 1
ATOM 806 C C . PHE A 1 107 ? -0.738 -2.218 6.019 1.00 20.02 107 PHE A C 1
ATOM 807 O O . PHE A 1 107 ? -0.386 -1.265 6.723 1.00 23.43 107 PHE A O 1
ATOM 815 N N . GLU A 1 108 ? -1.950 -2.774 6.127 1.00 21.20 108 GLU A N 1
ATOM 816 C CA . GLU A 1 108 ? -2.919 -2.197 7.052 1.00 24.22 108 GLU A CA 1
ATOM 817 C C . GLU A 1 108 ? -2.468 -2.361 8.496 1.00 21.34 108 GLU A C 1
ATOM 818 O O . GLU A 1 108 ? -2.772 -1.506 9.334 1.00 21.96 108 GLU A O 1
ATOM 824 N N . ALA A 1 109 ? -1.725 -3.432 8.800 1.00 21.45 109 ALA A N 1
ATOM 825 C CA . ALA A 1 109 ? -1.176 -3.591 10.145 1.00 21.85 109 ALA A CA 1
ATOM 826 C C . ALA A 1 109 ? -0.137 -2.520 10.442 1.00 22.37 109 ALA A C 1
ATOM 827 O O . ALA A 1 109 ? -0.134 -1.927 11.530 1.00 20.97 109 ALA A O 1
ATOM 829 N N . PHE A 1 110 ? 0.770 -2.266 9.493 1.00 18.98 110 PHE A N 1
ATOM 830 C CA . PHE A 1 110 ? 1.752 -1.204 9.701 1.00 19.17 110 PHE A CA 1
ATOM 831 C C . PHE A 1 110 ? 1.061 0.143 9.827 1.00 22.19 110 PHE A C 1
ATOM 832 O O . PHE A 1 110 ? 1.449 0.977 10.659 1.00 17.81 110 PHE A O 1
ATOM 840 N N . LYS A 1 111 ? 0.034 0.367 9.001 1.00 18.79 111 LYS A N 1
ATOM 841 C CA . LYS A 1 111 ? -0.724 1.613 9.060 1.00 19.67 111 LYS A CA 1
ATOM 842 C C . LYS A 1 111 ? -1.399 1.776 10.413 1.00 24.85 111 LYS A C 1
ATOM 843 O O . LYS A 1 111 ? -1.391 2.870 10.992 1.00 21.60 111 LYS A O 1
ATOM 849 N N . GLU A 1 112 ? -1.990 0.697 10.937 1.00 21.28 112 GLU A N 1
ATOM 850 C CA . GLU A 1 112 ? -2.676 0.801 12.224 1.00 23.01 112 GLU A CA 1
ATOM 851 C C . GLU A 1 112 ? -1.696 1.125 13.350 1.00 21.85 112 GLU A C 1
ATOM 852 O O . GLU A 1 112 ? -2.013 1.910 14.257 1.00 20.66 112 GLU A O 1
ATOM 858 N N . LEU A 1 113 ? -0.495 0.541 13.304 1.00 19.63 113 LEU A N 1
ATOM 859 C CA . LEU A 1 113 ? 0.529 0.875 14.285 1.00 17.10 113 LEU A CA 1
ATOM 860 C C . LEU A 1 113 ? 0.818 2.375 14.270 1.00 20.08 113 LEU A C 1
ATOM 861 O O . LEU A 1 113 ? 0.836 3.027 15.321 1.00 19.60 113 LEU A O 1
ATOM 866 N N . ALA A 1 114 ? 1.028 2.945 13.081 1.00 17.40 114 ALA A N 1
ATOM 867 C CA . ALA A 1 114 ? 1.303 4.382 13.002 1.00 19.78 114 ALA A CA 1
ATOM 868 C C . ALA A 1 114 ? 0.107 5.207 13.453 1.00 19.91 114 ALA A C 1
ATOM 869 O O . ALA A 1 114 ? 0.276 6.238 14.122 1.00 20.46 114 ALA A O 1
ATOM 871 N N . THR A 1 115 ? -1.106 4.793 13.071 1.00 17.66 115 THR A N 1
ATOM 872 C CA . THR A 1 115 ? -2.295 5.552 13.449 1.00 20.09 115 THR A CA 1
ATOM 873 C C . THR A 1 115 ? -2.414 5.635 14.969 1.00 22.28 115 THR A C 1
ATOM 874 O O . THR A 1 115 ? -2.670 6.710 15.522 1.00 21.97 115 THR A O 1
ATOM 878 N N . GLU A 1 116 ? -2.193 4.519 15.667 1.00 20.82 116 GLU A N 1
ATOM 879 C CA . GLU A 1 116 ? -2.284 4.541 17.126 1.00 21.85 116 GLU A CA 1
ATOM 880 C C . GLU A 1 116 ? -1.131 5.317 17.749 1.00 19.79 116 GLU A C 1
ATOM 881 O O . GLU A 1 116 ? -1.318 6.033 18.741 1.00 22.50 116 GLU A O 1
ATOM 887 N N . ALA A 1 117 ? 0.072 5.205 17.178 1.00 19.03 117 ALA A N 1
ATOM 888 C CA . ALA A 1 117 ? 1.220 5.881 17.777 1.00 17.16 117 ALA A CA 1
ATOM 889 C C . ALA A 1 117 ? 1.080 7.397 17.717 1.00 17.50 117 ALA A C 1
ATOM 890 O O . ALA A 1 117 ? 1.520 8.099 18.643 1.00 18.98 117 ALA A O 1
ATOM 892 N N . LYS A 1 118 ? 0.476 7.923 16.650 1.00 18.32 118 LYS A N 1
ATOM 893 C CA . LYS A 1 118 ? 0.427 9.366 16.430 1.00 24.22 118 LYS A CA 1
ATOM 894 C C . LYS A 1 118 ? -0.917 9.977 16.795 1.00 21.48 118 LYS A C 1
ATOM 895 O O . LYS A 1 118 ? -1.129 11.171 16.562 1.00 22.92 118 LYS A O 1
ATOM 901 N N . LYS A 1 119 ? -1.821 9.188 17.381 1.00 21.64 119 LYS A N 1
ATOM 902 C CA . LYS A 1 119 ? -3.195 9.626 17.604 1.00 23.02 119 LYS A CA 1
ATOM 903 C C . LYS A 1 119 ? -3.256 10.858 18.493 1.00 22.07 119 LYS A C 1
ATOM 904 O O . LYS A 1 119 ? -4.187 11.666 18.379 1.00 22.64 119 LYS A O 1
ATOM 910 N N . HIS A 1 120 ? -2.271 11.023 19.373 1.00 21.84 120 HIS A N 1
ATOM 911 C CA . HIS A 1 120 ? -2.263 12.115 20.338 1.00 17.88 120 HIS A CA 1
ATOM 912 C C . HIS A 1 120 ? -1.126 13.097 20.073 1.00 23.47 120 HIS A C 1
ATOM 913 O O . HIS A 1 120 ? -0.732 13.844 20.972 1.00 26.09 120 HIS A O 1
ATOM 920 N N . GLY A 1 121 ? -0.607 13.124 18.843 1.00 19.65 121 GLY A N 1
ATOM 921 C CA . GLY A 1 121 ? 0.326 14.155 18.421 1.00 21.82 121 GLY A CA 1
ATOM 922 C C . GLY A 1 121 ? 1.802 13.806 18.471 1.00 19.99 121 GLY A C 1
ATOM 923 O O . GLY A 1 121 ? 2.627 14.633 18.053 1.00 20.66 121 GLY A O 1
ATOM 924 N N . SER A 1 122 ? 2.174 12.612 18.936 1.00 16.02 122 SER A N 1
ATOM 925 C CA . SER A 1 122 ? 3.554 12.174 18.803 1.00 17.18 122 SER A CA 1
ATOM 926 C C . SER A 1 122 ? 3.920 11.977 17.331 1.00 18.83 122 SER A C 1
ATOM 927 O O . SER A 1 122 ? 3.068 11.655 16.496 1.00 20.25 122 SER A O 1
ATOM 930 N N . LEU A 1 123 ? 5.202 12.165 17.011 1.00 17.43 123 LEU A N 1
ATOM 931 C CA . LEU A 1 123 ? 5.713 11.638 15.749 1.00 19.30 123 LEU A CA 1
ATOM 932 C C . LEU A 1 123 ? 5.982 10.145 15.912 1.00 20.16 123 LEU A C 1
ATOM 933 O O . LEU A 1 123 ? 6.364 9.684 16.990 1.00 17.27 123 LEU A O 1
ATOM 938 N N . ILE A 1 124 ? 5.782 9.384 14.833 1.00 17.43 124 ILE A N 1
ATOM 939 C CA . ILE A 1 124 ? 6.095 7.956 14.814 1.00 15.75 124 ILE A CA 1
ATOM 940 C C . ILE A 1 124 ? 7.037 7.722 13.645 1.00 15.41 124 ILE A C 1
ATOM 941 O O . ILE A 1 124 ? 6.685 7.984 12.482 1.00 15.96 124 ILE A O 1
ATOM 946 N N . VAL A 1 125 ? 8.257 7.300 13.959 1.00 14.92 125 VAL A N 1
ATOM 947 C CA . VAL A 1 125 ? 9.309 7.135 12.966 1.00 12.78 125 VAL A CA 1
ATOM 948 C C . VAL A 1 125 ? 9.700 5.665 12.934 1.00 16.34 125 VAL A C 1
ATOM 949 O O . VAL A 1 125 ? 9.993 5.061 13.976 1.00 18.21 125 VAL A O 1
ATOM 953 N N . GLY A 1 126 ? 9.667 5.076 11.746 1.00 16.25 126 GLY A N 1
ATOM 954 C CA . GLY A 1 126 ? 10.017 3.671 11.642 1.00 14.90 126 GLY A CA 1
ATOM 955 C C . GLY A 1 126 ? 11.511 3.493 11.475 1.00 16.50 126 GLY A C 1
ATOM 956 O O . GLY A 1 126 ? 12.103 4.061 10.548 1.00 16.62 126 GLY A O 1
ATOM 957 N N . GLN A 1 127 ? 12.135 2.727 12.369 1.00 14.26 127 GLN A N 1
ATOM 958 C CA . GLN A 1 127 ? 13.550 2.422 12.232 1.00 15.58 127 GLN A CA 1
ATOM 959 C C . GLN A 1 127 ? 13.685 1.243 11.295 1.00 17.31 127 GLN A C 1
ATOM 960 O O . GLN A 1 127 ? 12.984 0.238 11.459 1.00 17.65 127 GLN A O 1
ATOM 966 N N . VAL A 1 128 ? 14.554 1.380 10.296 1.00 15.17 128 VAL A N 1
ATOM 967 C CA . VAL A 1 128 ? 14.719 0.352 9.276 1.00 15.12 128 VAL A CA 1
ATOM 968 C C . VAL A 1 128 ? 16.173 -0.107 9.263 1.00 16.31 128 VAL A C 1
ATOM 969 O O . VAL A 1 128 ? 17.101 0.708 9.340 1.00 16.73 128 VAL A O 1
ATOM 973 N N . SER A 1 129 ? 16.372 -1.421 9.147 1.00 15.38 129 SER A N 1
ATOM 974 C CA . SER A 1 129 ? 17.698 -1.991 9.268 1.00 15.82 129 SER A CA 1
ATOM 975 C C . SER A 1 129 ? 17.802 -3.228 8.394 1.00 19.33 129 SER A C 1
ATOM 976 O O . SER A 1 129 ? 16.804 -3.893 8.100 1.00 19.74 129 SER A O 1
ATOM 979 N N . HIS A 1 130 ? 19.027 -3.509 7.971 1.00 17.89 130 HIS A N 1
ATOM 980 C CA . HIS A 1 130 ? 19.439 -4.789 7.431 1.00 15.92 130 HIS A CA 1
ATOM 981 C C . HIS A 1 130 ? 20.483 -5.369 8.378 1.00 17.49 130 HIS A C 1
ATOM 982 O O . HIS A 1 130 ? 21.382 -4.634 8.815 1.00 17.09 130 HIS A O 1
ATOM 989 N N . PRO A 1 131 ? 20.398 -6.651 8.750 1.00 16.61 131 PRO A N 1
ATOM 990 C CA . PRO A 1 131 ? 21.334 -7.177 9.761 1.00 21.55 131 PRO A CA 1
ATOM 991 C C . PRO A 1 131 ? 22.733 -7.434 9.239 1.00 18.51 131 PRO A C 1
ATOM 992 O O . PRO A 1 131 ? 23.659 -7.570 10.052 1.00 17.14 131 PRO A O 1
ATOM 996 N N . GLY A 1 132 ? 22.930 -7.506 7.923 1.00 17.36 132 GLY A N 1
ATOM 997 C CA . GLY A 1 132 ? 24.253 -7.829 7.414 1.00 17.86 132 GLY A CA 1
ATOM 998 C C . GLY A 1 132 ? 24.741 -9.153 7.979 1.00 20.39 132 GLY A C 1
ATOM 999 O O . GLY A 1 132 ? 24.021 -10.158 7.974 1.00 18.88 132 GLY A O 1
ATOM 1000 N N . ARG A 1 133 ? 25.971 -9.153 8.495 1.00 19.33 133 ARG A N 1
ATOM 1001 C CA . ARG A 1 133 ? 26.567 -10.386 9.001 1.00 17.50 133 ARG A CA 1
ATOM 1002 C C . ARG A 1 133 ? 25.927 -10.850 10.300 1.00 19.06 133 ARG A C 1
ATOM 1003 O O . ARG A 1 133 ? 26.155 -11.999 10.705 1.00 21.58 133 ARG A O 1
ATOM 1011 N N . GLN A 1 134 ? 25.127 -10.004 10.944 1.00 18.94 134 GLN A N 1
ATOM 1012 C CA . GLN A 1 134 ? 24.554 -10.307 12.255 1.00 19.27 134 GLN A CA 1
ATOM 1013 C C . GLN A 1 134 ? 23.121 -10.815 12.140 1.00 20.64 134 GLN A C 1
ATOM 1014 O O . GLN A 1 134 ? 22.204 -10.316 12.793 1.00 24.59 134 GLN A O 1
ATOM 1020 N N . VAL A 1 135 ? 22.911 -11.798 11.271 1.00 21.74 135 VAL A N 1
ATOM 1021 C CA . VAL A 1 135 ? 21.685 -12.585 11.229 1.00 22.21 135 VAL A CA 1
ATOM 1022 C C . VAL A 1 135 ? 22.083 -14.028 11.514 1.00 19.24 135 VAL A C 1
ATOM 1023 O O . VAL A 1 135 ? 23.105 -14.506 11.020 1.00 22.50 135 VAL A O 1
ATOM 1027 N N . GLU A 1 136 ? 21.310 -14.697 12.362 1.00 20.96 136 GLU A N 1
ATOM 1028 C CA . GLU A 1 136 ? 21.664 -16.041 12.786 1.00 26.64 136 GLU A CA 1
ATOM 1029 C C . GLU A 1 136 ? 21.620 -17.010 11.608 1.00 26.23 136 GLU A C 1
ATOM 1030 O O . GLU A 1 136 ? 20.807 -16.868 10.689 1.00 26.97 136 GLU A O 1
ATOM 1036 N N . SER A 1 137 ? 22.506 -18.009 11.652 1.00 24.38 137 SER A N 1
ATOM 1037 C CA . SER A 1 137 ? 22.606 -18.968 10.555 1.00 27.13 137 SER A CA 1
ATOM 1038 C C . SER A 1 137 ? 21.314 -19.755 10.370 1.00 26.92 137 SER A C 1
ATOM 1039 O O . SER A 1 137 ? 21.006 -20.179 9.250 1.00 31.12 137 SER A O 1
ATOM 1042 N N . LYS A 1 138 ? 20.550 -19.960 11.450 1.00 29.93 138 LYS A N 1
ATOM 1043 C CA . LYS A 1 138 ? 19.263 -20.645 11.357 1.00 32.22 138 LYS A CA 1
ATOM 1044 C C . LYS A 1 138 ? 18.262 -19.881 10.505 1.00 32.21 138 LYS A C 1
ATOM 1045 O O . LYS A 1 138 ? 17.312 -20.483 9.985 1.00 34.35 138 LYS A O 1
ATOM 1051 N N . ILE A 1 139 ? 18.448 -18.573 10.359 1.00 21.42 139 ILE A N 1
ATOM 1052 C CA . ILE A 1 139 ? 17.574 -17.741 9.540 1.00 20.43 139 ILE A CA 1
ATOM 1053 C C . ILE A 1 139 ? 18.185 -17.460 8.172 1.00 23.86 139 ILE A C 1
ATOM 1054 O O . ILE A 1 139 ? 17.469 -17.388 7.171 1.00 27.22 139 ILE A O 1
ATOM 1059 N N . GLN A 1 140 ? 19.506 -17.314 8.099 1.00 25.46 140 GLN A N 1
ATOM 1060 C CA . GLN A 1 140 ? 20.174 -16.947 6.851 1.00 23.70 140 GLN A CA 1
ATOM 1061 C C . GLN A 1 140 ? 21.512 -17.674 6.778 1.00 24.09 140 GLN A C 1
ATOM 1062 O O . GLN A 1 140 ? 22.423 -17.381 7.557 1.00 25.59 140 GLN A O 1
ATOM 1068 N N . LYS A 1 141 ? 21.631 -18.619 5.841 1.00 25.25 141 LYS A N 1
ATOM 1069 C CA . LYS A 1 141 ? 22.865 -19.372 5.673 1.00 27.61 141 LYS A CA 1
ATOM 1070 C C . LYS A 1 141 ? 23.927 -18.610 4.887 1.00 25.05 141 LYS A C 1
ATOM 1071 O O . LYS A 1 141 ? 25.105 -18.987 4.933 1.00 29.81 141 LYS A O 1
ATOM 1077 N N . ASN A 1 142 ? 23.546 -17.555 4.174 1.00 25.90 142 ASN A N 1
ATOM 1078 C CA . ASN A 1 142 ? 24.454 -16.847 3.272 1.00 25.23 142 ASN A CA 1
ATOM 1079 C C . ASN A 1 142 ? 24.319 -15.353 3.479 1.00 24.81 142 ASN A C 1
ATOM 1080 O O . ASN A 1 142 ? 23.866 -14.628 2.587 1.00 29.47 142 ASN A O 1
ATOM 1085 N N . PRO A 1 143 ? 24.712 -14.854 4.648 1.00 22.75 143 PRO A N 1
ATOM 1086 C CA . PRO A 1 143 ? 24.570 -13.423 4.919 1.00 20.10 143 PRO A CA 1
ATOM 1087 C C . PRO A 1 143 ? 25.511 -12.587 4.072 1.00 18.51 143 PRO A C 1
ATOM 1088 O O . PRO A 1 143 ? 26.499 -13.069 3.505 1.00 20.45 143 PRO A O 1
ATOM 1092 N N . VAL A 1 144 ? 25.186 -11.297 4.009 1.00 17.90 144 VAL A N 1
ATOM 1093 C CA . VAL A 1 144 ? 25.963 -10.355 3.217 1.00 21.17 144 VAL A CA 1
ATOM 1094 C C . VAL A 1 144 ? 26.500 -9.277 4.146 1.00 19.39 144 VAL A C 1
ATOM 1095 O O . VAL A 1 144 ? 25.874 -8.945 5.156 1.00 21.25 144 VAL A O 1
ATOM 1099 N N . SER A 1 145 ? 27.688 -8.764 3.834 1.00 19.01 145 SER A N 1
ATOM 1100 C CA . SER A 1 145 ? 28.283 -7.695 4.634 1.00 22.27 145 SER A CA 1
ATOM 1101 C C . SER A 1 145 ? 29.034 -6.749 3.704 1.00 26.64 145 SER A C 1
ATOM 1102 O O . SER A 1 145 ? 28.999 -6.898 2.480 1.00 21.85 145 SER A O 1
ATOM 1105 N N . ALA A 1 146 ? 29.719 -5.754 4.276 1.00 20.57 146 ALA A N 1
ATOM 1106 C CA . ALA A 1 146 ? 30.660 -4.984 3.465 1.00 24.11 146 ALA A CA 1
ATOM 1107 C C . ALA A 1 146 ? 31.761 -5.885 2.925 1.00 27.96 146 ALA A C 1
ATOM 1108 O O . ALA A 1 146 ? 32.134 -5.803 1.747 1.00 26.36 146 ALA A O 1
ATOM 1110 N N . SER A 1 147 ? 32.273 -6.770 3.770 1.00 22.88 147 SER A N 1
ATOM 1111 C CA . SER A 1 147 ? 33.333 -7.690 3.413 1.00 23.40 147 SER A CA 1
ATOM 1112 C C . SER A 1 147 ? 32.958 -9.074 3.913 1.00 28.48 147 SER A C 1
ATOM 1113 O O . SER A 1 147 ? 31.768 -9.383 4.036 1.00 29.29 147 SER A O 1
ATOM 1116 N N . ASP A 1 148 ? 33.953 -9.906 4.213 1.00 31.64 148 ASP A N 1
ATOM 1117 C CA . ASP A 1 148 ? 33.722 -11.303 4.558 1.00 25.78 148 ASP A CA 1
ATOM 1118 C C . ASP A 1 148 ? 34.096 -11.608 6.004 1.00 28.00 148 ASP A C 1
ATOM 1119 O O . ASP A 1 148 ? 34.514 -12.722 6.316 1.00 32.63 148 ASP A O 1
ATOM 1124 N N . VAL A 1 149 ? 33.955 -10.632 6.891 1.00 28.15 149 VAL A N 1
ATOM 1125 C CA . VAL A 1 149 ? 34.436 -10.755 8.263 1.00 29.87 149 VAL A CA 1
ATOM 1126 C C . VAL A 1 149 ? 33.335 -11.397 9.100 1.00 28.76 149 VAL A C 1
ATOM 1127 O O . VAL A 1 149 ? 32.312 -10.768 9.382 1.00 27.66 149 VAL A O 1
ATOM 1131 N N . GLN A 1 150 ? 33.549 -12.654 9.501 1.00 26.68 150 GLN A N 1
ATOM 1132 C CA . GLN A 1 150 ? 32.509 -13.393 10.207 1.00 27.56 150 GLN A CA 1
ATOM 1133 C C . GLN A 1 150 ? 32.374 -12.892 11.635 1.00 28.27 150 GLN A C 1
ATOM 1134 O O . GLN A 1 150 ? 33.370 -12.594 12.300 1.00 32.28 150 GLN A O 1
ATOM 1140 N N . LEU A 1 151 ? 31.129 -12.825 12.093 1.00 26.66 151 LEU A N 1
ATOM 1141 C CA . LEU A 1 151 ? 30.853 -12.496 13.511 1.00 29.20 151 LEU A CA 1
ATOM 1142 C C . LEU A 1 151 ? 31.078 -13.823 14.244 1.00 31.56 151 LEU A C 1
ATOM 1143 O O . LEU A 1 151 ? 30.330 -14.747 14.035 1.00 30.50 151 LEU A O 1
ATOM 1148 N N . LYS A 1 152 ? 32.134 -13.866 15.043 1.00 33.11 152 LYS A N 1
ATOM 1149 C CA . LYS A 1 152 ? 32.600 -15.131 15.642 1.00 39.98 152 LYS A CA 1
ATOM 1150 C C . LYS A 1 152 ? 32.223 -15.202 17.117 1.00 41.26 152 LYS A C 1
ATOM 1151 O O . LYS A 1 152 ? 32.081 -14.178 17.717 1.00 36.87 152 LYS A O 1
ATOM 1157 N N . GLY A 1 153 ? 31.924 -16.407 17.577 1.00 47.50 153 GLY A N 1
ATOM 1158 C CA . GLY A 1 153 ? 31.737 -16.728 19.001 1.00 57.09 153 GLY A CA 1
ATOM 1159 C C . GLY A 1 153 ? 30.829 -15.838 19.818 1.00 63.21 153 GLY A C 1
ATOM 1160 O O . GLY A 1 153 ? 31.276 -15.399 20.868 1.00 65.61 153 GLY A O 1
ATOM 1161 N N . GLU A 1 154 ? 29.567 -15.685 19.429 1.00 67.13 154 GLU A N 1
ATOM 1162 C CA . GLU A 1 154 ? 28.653 -14.829 20.226 1.00 72.84 154 GLU A CA 1
ATOM 1163 C C . GLU A 1 154 ? 28.400 -15.519 21.568 1.00 77.32 154 GLU A C 1
ATOM 1164 O O . GLU A 1 154 ? 28.228 -16.731 21.560 1.00 73.22 154 GLU A O 1
ATOM 1170 N N . VAL A 1 155 ? 28.440 -14.752 22.668 0.00 86.39 155 VAL A N 1
ATOM 1171 C CA . VAL A 1 155 ? 28.291 -15.265 24.065 0.00 92.74 155 VAL A CA 1
ATOM 1172 C C . VAL A 1 155 ? 26.929 -15.946 24.240 0.00 104.09 155 VAL A C 1
ATOM 1173 O O . VAL A 1 155 ? 26.890 -16.999 24.906 0.00 105.31 155 VAL A O 1
ATOM 1177 N N . MET A 1 156 ? 25.898 -15.451 23.543 0.00 111.49 156 MET A N 1
ATOM 1178 C CA . MET A 1 156 ? 24.531 -16.041 23.604 0.00 118.88 156 MET A CA 1
ATOM 1179 C C . MET A 1 156 ? 24.456 -17.297 22.722 0.00 119.31 156 MET A C 1
ATOM 1180 O O . MET A 1 156 ? 25.390 -17.537 21.926 0.00 124.21 156 MET A O 1
ATOM 1185 N N . GLY A 1 157 ? 23.342 -18.034 22.795 0.00 112.45 157 GLY A N 1
ATOM 1186 C CA . GLY A 1 157 ? 23.211 -19.280 22.014 0.00 105.58 157 GLY A CA 1
ATOM 1187 C C . GLY A 1 157 ? 22.795 -19.013 20.578 0.00 98.59 157 GLY A C 1
ATOM 1188 O O . GLY A 1 157 ? 21.638 -19.317 20.226 0.00 100.46 157 GLY A O 1
ATOM 1189 N N . MET A 1 158 ? 23.642 -18.290 19.848 0.00 88.93 158 MET A N 1
ATOM 1190 C CA . MET A 1 158 ? 23.320 -17.907 18.452 0.00 80.39 158 MET A CA 1
ATOM 1191 C C . MET A 1 158 ? 24.624 -17.745 17.675 0.00 68.32 158 MET A C 1
ATOM 1192 O O . MET A 1 158 ? 25.490 -16.958 18.106 0.00 69.74 158 MET A O 1
ATOM 1197 N N . THR A 1 159 ? 24.734 -18.479 16.571 1.00 53.98 159 THR A N 1
ATOM 1198 C CA . THR A 1 159 ? 25.921 -18.435 15.694 1.00 50.56 159 THR A CA 1
ATOM 1199 C C . THR A 1 159 ? 25.554 -17.785 14.367 1.00 43.43 159 THR A C 1
ATOM 1200 O O . THR A 1 159 ? 24.378 -17.790 13.985 1.00 40.51 159 THR A O 1
ATOM 1204 N N . PHE A 1 160 ? 26.573 -17.259 13.711 1.00 36.05 160 PHE A N 1
ATOM 1205 C CA . PHE A 1 160 ? 26.409 -16.523 12.445 1.00 29.58 160 PHE A CA 1
ATOM 1206 C C . PHE A 1 160 ? 27.337 -17.105 11.382 1.00 29.05 160 PHE A C 1
ATOM 1207 O O . PHE A 1 160 ? 28.487 -17.348 11.638 1.00 32.37 160 PHE A O 1
ATOM 1215 N N . ALA A 1 161 ? 26.796 -17.277 10.196 1.00 26.26 161 ALA A N 1
ATOM 1216 C CA . ALA A 1 161 ? 27.586 -17.795 9.089 1.00 26.19 161 ALA A CA 1
ATOM 1217 C C . ALA A 1 161 ? 28.554 -16.729 8.571 1.00 26.20 161 ALA A C 1
ATOM 1218 O O . ALA A 1 161 ? 28.373 -15.528 8.789 1.00 27.52 161 ALA A O 1
ATOM 1220 N N . LYS A 1 162 ? 29.601 -17.187 7.885 1.00 27.76 162 LYS A N 1
ATOM 1221 C CA . LYS A 1 162 ? 30.549 -16.255 7.289 1.00 28.35 162 LYS A CA 1
ATOM 1222 C C . LYS A 1 162 ? 29.840 -15.478 6.186 1.00 29.10 162 LYS A C 1
ATOM 1223 O O . LYS A 1 162 ? 29.193 -16.086 5.327 1.00 30.30 162 LYS A O 1
ATOM 1229 N N . PRO A 1 163 ? 29.915 -14.155 6.185 1.00 23.32 163 PRO A N 1
ATOM 1230 C CA . PRO A 1 163 ? 29.238 -13.376 5.146 1.00 22.61 163 PRO A CA 1
ATOM 1231 C C . PRO A 1 163 ? 30.052 -13.313 3.861 1.00 21.19 163 PRO A C 1
ATOM 1232 O O . PRO A 1 163 ? 31.248 -13.612 3.823 1.00 25.72 163 PRO A O 1
ATOM 1236 N N . ARG A 1 164 ? 29.369 -12.910 2.796 1.00 23.20 164 ARG A N 1
ATOM 1237 C CA . ARG A 1 164 ? 30.024 -12.572 1.542 1.00 23.77 164 ARG A CA 1
ATOM 1238 C C . ARG A 1 164 ? 30.062 -11.057 1.395 1.00 21.56 164 ARG A C 1
ATOM 1239 O O . ARG A 1 164 ? 29.181 -10.349 1.895 1.00 21.18 164 ARG A O 1
ATOM 1247 N N . ALA A 1 165 ? 31.101 -10.563 0.710 1.00 24.55 165 ALA A N 1
ATOM 1248 C CA . ALA A 1 165 ? 31.156 -9.139 0.409 1.00 24.33 165 ALA A CA 1
ATOM 1249 C C . ALA A 1 165 ? 30.054 -8.804 -0.583 1.00 25.75 165 ALA A C 1
ATOM 1250 O O . ALA A 1 165 ? 29.854 -9.528 -1.564 1.00 26.81 165 ALA A O 1
ATOM 1252 N N . ALA A 1 166 ? 29.336 -7.718 -0.323 1.00 23.33 166 ALA A N 1
ATOM 1253 C CA . ALA A 1 166 ? 28.216 -7.342 -1.172 1.00 22.86 166 ALA A CA 1
ATOM 1254 C C . ALA A 1 166 ? 28.716 -7.028 -2.573 1.00 26.20 166 ALA A C 1
ATOM 1255 O O . ALA A 1 166 ? 29.701 -6.301 -2.747 1.00 27.60 166 ALA A O 1
ATOM 1257 N N . THR A 1 167 ? 28.062 -7.613 -3.570 1.00 22.74 167 THR A N 1
ATOM 1258 C CA . THR A 1 167 ? 28.339 -7.207 -4.937 1.00 23.86 167 THR A CA 1
ATOM 1259 C C . THR A 1 167 ? 27.632 -5.889 -5.221 1.00 25.71 167 THR A C 1
ATOM 1260 O O . THR A 1 167 ? 26.828 -5.399 -4.427 1.00 26.71 167 THR A O 1
ATOM 1264 N N . ASP A 1 168 ? 27.911 -5.332 -6.400 1.00 26.21 168 ASP A N 1
ATOM 1265 C CA . ASP A 1 168 ? 27.174 -4.142 -6.820 1.00 27.85 168 ASP A CA 1
ATOM 1266 C C . ASP A 1 168 ? 25.674 -4.405 -6.848 1.00 28.64 168 ASP A C 1
ATOM 1267 O O . ASP A 1 168 ? 24.884 -3.572 -6.388 1.00 29.20 168 ASP A O 1
ATOM 1272 N N . GLU A 1 169 ? 25.262 -5.569 -7.359 1.00 28.91 169 GLU A N 1
ATOM 1273 C CA . GLU A 1 169 ? 23.840 -5.895 -7.378 1.00 27.01 169 GLU A CA 1
ATOM 1274 C C . GLU A 1 169 ? 23.289 -6.066 -5.965 1.00 27.32 169 GLU A C 1
ATOM 1275 O O . GLU A 1 169 ? 22.177 -5.601 -5.671 1.00 28.49 169 GLU A O 1
ATOM 1281 N N . ASP A 1 170 ? 24.053 -6.716 -5.073 1.00 24.87 170 ASP A N 1
ATOM 1282 C CA . ASP A 1 170 ? 23.639 -6.820 -3.675 1.00 21.40 170 ASP A CA 1
ATOM 1283 C C . ASP A 1 170 ? 23.353 -5.443 -3.100 1.00 26.66 170 ASP A C 1
ATOM 1284 O O . ASP A 1 170 ? 22.337 -5.231 -2.427 1.00 25.73 170 ASP A O 1
ATOM 1289 N N . ILE A 1 171 ? 24.270 -4.501 -3.332 1.00 23.59 171 ILE A N 1
ATOM 1290 C CA . ILE A 1 171 ? 24.109 -3.154 -2.795 1.00 22.99 171 ILE A CA 1
ATOM 1291 C C . ILE A 1 171 ? 22.872 -2.494 -3.391 1.00 23.74 171 ILE A C 1
ATOM 1292 O O . ILE A 1 171 ? 22.110 -1.816 -2.691 1.00 22.38 171 ILE A O 1
ATOM 1297 N N . ALA A 1 172 ? 22.639 -2.699 -4.688 1.00 21.91 172 ALA A N 1
ATOM 1298 C CA . ALA A 1 172 ? 21.457 -2.104 -5.304 1.00 27.92 172 ALA A CA 1
ATOM 1299 C C . ALA A 1 172 ? 20.184 -2.648 -4.672 1.00 27.47 172 ALA A C 1
ATOM 1300 O O . ALA A 1 172 ? 19.226 -1.899 -4.442 1.00 24.53 172 ALA A O 1
ATOM 1302 N N . ASN A 1 173 ? 20.169 -3.947 -4.359 1.00 26.87 173 ASN A N 1
ATOM 1303 C CA . ASN A 1 173 ? 18.998 -4.558 -3.736 1.00 23.86 173 ASN A CA 1
ATOM 1304 C C . ASN A 1 173 ? 18.813 -4.064 -2.310 1.00 23.39 173 ASN A C 1
ATOM 1305 O O . ASN A 1 173 ? 17.676 -3.882 -1.856 1.00 24.36 173 ASN A O 1
ATOM 1310 N N . ILE A 1 174 ? 19.917 -3.847 -1.585 1.00 23.02 174 ILE A N 1
ATOM 1311 C CA . ILE A 1 174 ? 19.822 -3.307 -0.234 1.00 21.30 174 ILE A CA 1
ATOM 1312 C C . ILE A 1 174 ? 19.253 -1.898 -0.278 1.00 20.87 174 ILE A C 1
ATOM 1313 O O . ILE A 1 174 ? 18.332 -1.557 0.475 1.00 19.38 174 ILE A O 1
ATOM 1318 N N . ILE A 1 175 ? 19.804 -1.052 -1.160 1.00 21.15 175 ILE A N 1
ATOM 1319 C CA . ILE A 1 175 ? 19.326 0.326 -1.258 1.00 22.64 175 ILE A CA 1
ATOM 1320 C C . ILE A 1 175 ? 17.835 0.337 -1.556 1.00 24.58 175 ILE A C 1
ATOM 1321 O O . ILE A 1 175 ? 17.052 1.027 -0.888 1.00 22.25 175 ILE A O 1
ATOM 1326 N N . GLN A 1 176 ? 17.414 -0.465 -2.536 1.00 20.86 176 GLN A N 1
ATOM 1327 C CA . GLN A 1 176 ? 16.011 -0.457 -2.929 1.00 24.41 176 GLN A CA 1
ATOM 1328 C C . GLN A 1 176 ? 15.115 -0.995 -1.823 1.00 22.28 176 GLN A C 1
ATOM 1329 O O . GLN A 1 176 ? 13.965 -0.562 -1.696 1.00 22.42 176 GLN A O 1
ATOM 1335 N N . GLY A 1 177 ? 15.619 -1.915 -0.999 1.00 21.40 177 GLY A N 1
ATOM 1336 C CA . GLY A 1 177 ? 14.840 -2.345 0.154 1.00 19.68 177 GLY A CA 1
ATOM 1337 C C . GLY A 1 177 ? 14.614 -1.218 1.142 1.00 21.30 177 GLY A C 1
ATOM 1338 O O . GLY A 1 177 ? 13.532 -1.103 1.732 1.00 18.74 177 GLY A O 1
ATOM 1339 N N . PHE A 1 178 ? 15.635 -0.370 1.342 1.00 21.81 178 PHE A N 1
ATOM 1340 C CA . PHE A 1 178 ? 15.472 0.782 2.231 1.00 18.64 178 PHE A CA 1
ATOM 1341 C C . PHE A 1 178 ? 14.529 1.807 1.615 1.00 20.18 178 PHE A C 1
ATOM 1342 O O . PHE A 1 178 ? 13.690 2.389 2.316 1.00 17.12 178 PHE A O 1
ATOM 1350 N N . VAL A 1 179 ? 14.662 2.036 0.306 1.00 19.42 179 VAL A N 1
ATOM 1351 C CA . VAL A 1 179 ? 13.806 2.992 -0.397 1.00 21.90 179 VAL A CA 1
ATOM 1352 C C . VAL A 1 179 ? 12.362 2.532 -0.368 1.00 21.34 179 VAL A C 1
ATOM 1353 O O . VAL A 1 179 ? 11.447 3.317 -0.091 1.00 24.08 179 VAL A O 1
ATOM 1357 N N . HIS A 1 180 ? 12.130 1.255 -0.675 1.00 18.37 180 HIS A N 1
ATOM 1358 C CA . HIS A 1 180 ? 10.767 0.745 -0.632 1.00 20.73 180 HIS A CA 1
ATOM 1359 C C . HIS A 1 180 ? 10.182 0.878 0.769 1.00 20.00 180 HIS A C 1
ATOM 1360 O O . HIS A 1 180 ? 9.007 1.240 0.934 1.00 19.34 180 HIS A O 1
ATOM 1367 N N . ALA A 1 181 ? 11.001 0.613 1.790 1.00 19.06 181 ALA A N 1
ATOM 1368 C CA . ALA A 1 181 ? 10.524 0.708 3.162 1.00 18.47 181 ALA A CA 1
ATOM 1369 C C . ALA A 1 181 ? 10.139 2.141 3.493 1.00 18.42 181 ALA A C 1
ATOM 1370 O O . ALA A 1 181 ? 9.103 2.382 4.124 1.00 18.05 181 ALA A O 1
ATOM 1372 N N . ALA A 1 182 ? 10.953 3.107 3.054 1.00 17.86 182 ALA A N 1
ATOM 1373 C CA . ALA A 1 182 ? 10.616 4.512 3.276 1.00 20.88 182 ALA A CA 1
ATOM 1374 C C . ALA A 1 182 ? 9.300 4.885 2.593 1.00 18.21 182 ALA A C 1
ATOM 1375 O O . ALA A 1 182 ? 8.434 5.531 3.200 1.00 19.37 182 ALA A O 1
ATOM 1377 N N . GLN A 1 183 ? 9.126 4.483 1.327 1.00 18.81 183 GLN A N 1
ATOM 1378 C CA . GLN A 1 183 ? 7.876 4.751 0.616 1.00 21.87 183 GLN A CA 1
ATOM 1379 C C . GLN A 1 183 ? 6.690 4.137 1.339 1.00 20.53 183 GLN A C 1
ATOM 1380 O O . GLN A 1 183 ? 5.624 4.750 1.445 1.00 20.62 183 GLN A O 1
ATOM 1386 N N . TYR A 1 184 ? 6.862 2.895 1.791 1.00 19.44 184 TYR A N 1
ATOM 1387 C CA . TYR A 1 184 ? 5.827 2.136 2.480 1.00 18.39 184 TYR A CA 1
ATOM 1388 C C . TYR A 1 184 ? 5.422 2.817 3.778 1.00 16.11 184 TYR A C 1
ATOM 1389 O O . TYR A 1 184 ? 4.228 2.990 4.049 1.00 18.35 184 TYR A O 1
ATOM 1398 N N . LEU A 1 185 ? 6.415 3.175 4.602 1.00 19.19 185 LEU A N 1
ATOM 1399 C CA . LEU A 1 185 ? 6.136 3.887 5.845 1.00 17.25 185 LEU A CA 1
ATOM 1400 C C . LEU A 1 185 ? 5.402 5.186 5.572 1.00 19.18 185 LEU A C 1
ATOM 1401 O O . LEU A 1 185 ? 4.437 5.519 6.267 1.00 18.39 185 LEU A O 1
ATOM 1406 N N . GLU A 1 186 ? 5.839 5.932 4.555 1.00 16.68 186 GLU A N 1
ATOM 1407 C CA . GLU A 1 186 ? 5.147 7.174 4.221 1.00 18.74 186 GLU A CA 1
ATOM 1408 C C . GLU A 1 186 ? 3.690 6.911 3.857 1.00 21.05 186 GLU A C 1
ATOM 1409 O O . GLU A 1 186 ? 2.780 7.594 4.344 1.00 21.54 186 GLU A O 1
ATOM 1415 N N . LYS A 1 187 ? 3.453 5.935 2.978 1.00 17.59 187 LYS A N 1
ATOM 1416 C CA . LYS A 1 187 ? 2.094 5.602 2.570 1.00 19.73 187 LYS A CA 1
ATOM 1417 C C . LYS A 1 187 ? 1.243 5.119 3.734 1.00 17.82 187 LYS A C 1
ATOM 1418 O O . LYS A 1 187 ? 0.024 5.348 3.744 1.00 21.98 187 LYS A O 1
ATOM 1424 N N . ALA A 1 188 ? 1.857 4.457 4.706 1.00 18.89 188 ALA A N 1
ATOM 1425 C CA . ALA A 1 188 ? 1.157 3.933 5.867 1.00 18.88 188 ALA A CA 1
ATOM 1426 C C . ALA A 1 188 ? 0.996 4.979 6.971 1.00 22.24 188 ALA A C 1
ATOM 1427 O O . ALA A 1 188 ? 0.476 4.655 8.040 1.00 20.89 188 ALA A O 1
ATOM 1429 N N . GLY A 1 189 ? 1.386 6.227 6.719 1.00 20.26 189 GLY A N 1
ATOM 1430 C CA . GLY A 1 189 ? 1.130 7.314 7.652 1.00 20.22 189 GLY A CA 1
ATOM 1431 C C . GLY A 1 189 ? 2.212 7.585 8.678 1.00 21.49 189 GLY A C 1
ATOM 1432 O O . GLY A 1 189 ? 1.942 8.294 9.657 1.00 18.56 189 GLY A O 1
ATOM 1433 N N . TYR A 1 190 ? 3.420 7.057 8.497 1.00 17.73 190 TYR A N 1
ATOM 1434 C CA . TYR A 1 190 ? 4.495 7.311 9.452 1.00 15.89 190 TYR A CA 1
ATOM 1435 C C . TYR A 1 190 ? 5.057 8.713 9.254 1.00 16.19 190 TYR A C 1
ATOM 1436 O O . TYR A 1 190 ? 4.976 9.290 8.162 1.00 20.77 190 TYR A O 1
ATOM 1445 N N . SER A 1 191 ? 5.593 9.282 10.345 1.00 17.84 191 SER A N 1
ATOM 1446 C CA . SER A 1 191 ? 6.173 10.612 10.246 1.00 17.38 191 SER A CA 1
ATOM 1447 C C . SER A 1 191 ? 7.507 10.585 9.525 1.00 18.14 191 SER A C 1
ATOM 1448 O O . SER A 1 191 ? 7.923 11.601 8.956 1.00 18.45 191 SER A O 1
ATOM 1451 N N . GLY A 1 192 ? 8.196 9.453 9.549 1.00 17.98 192 GLY A N 1
ATOM 1452 C CA . GLY A 1 192 ? 9.515 9.419 8.954 1.00 19.05 192 GLY A CA 1
ATOM 1453 C C . GLY A 1 192 ? 10.157 8.063 9.104 1.00 15.68 192 GLY A C 1
ATOM 1454 O O . GLY A 1 192 ? 9.515 7.079 9.486 1.00 17.16 192 GLY A O 1
ATOM 1455 N N . ILE A 1 193 ? 11.447 8.039 8.781 1.00 15.60 193 ILE A N 1
ATOM 1456 C CA . ILE A 1 193 ? 12.266 6.836 8.821 1.00 14.68 193 ILE A CA 1
ATOM 1457 C C . ILE A 1 193 ? 13.554 7.165 9.559 1.00 15.87 193 ILE A C 1
ATOM 1458 O O . ILE A 1 193 ? 14.108 8.256 9.402 1.00 18.66 193 ILE A O 1
ATOM 1463 N N . GLU A 1 194 ? 14.042 6.216 10.351 1.00 14.20 194 GLU A N 1
ATOM 1464 C CA . GLU A 1 194 ? 15.378 6.309 10.917 1.00 14.03 194 GLU A CA 1
ATOM 1465 C C . GLU A 1 194 ? 16.216 5.148 10.404 1.00 16.03 194 GLU A C 1
ATOM 1466 O O . GLU A 1 194 ? 15.835 3.983 10.575 1.00 17.60 194 GLU A O 1
ATOM 1472 N N . LEU A 1 195 ? 17.367 5.465 9.811 1.00 15.57 195 LEU A N 1
ATOM 1473 C CA . LEU A 1 195 ? 18.293 4.433 9.366 1.00 16.46 195 LEU A CA 1
ATOM 1474 C C . LEU A 1 195 ? 19.055 3.897 10.564 1.00 16.07 195 LEU A C 1
ATOM 1475 O 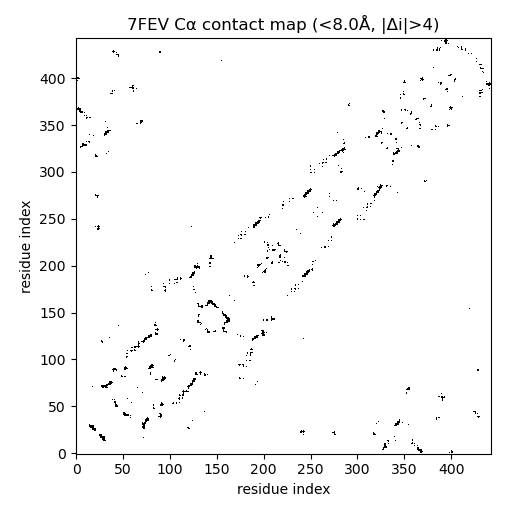O . LEU A 1 195 ? 19.567 4.667 11.379 1.00 17.49 195 LEU A O 1
ATOM 1480 N N . HIS A 1 196 ? 19.116 2.581 10.692 1.00 15.55 196 HIS A N 1
ATOM 1481 C CA . HIS A 1 196 ? 19.861 1.994 11.802 1.00 17.51 196 HIS A CA 1
ATOM 1482 C C . HIS A 1 196 ? 21.325 1.903 11.395 1.00 20.53 196 HIS A C 1
ATOM 1483 O O . HIS A 1 196 ? 21.737 0.962 10.714 1.00 19.30 196 HIS A O 1
ATOM 1490 N N . GLY A 1 197 ? 22.127 2.881 11.817 1.00 18.29 197 GLY A N 1
ATOM 1491 C CA . GLY A 1 197 ? 23.540 2.852 11.513 1.00 17.38 197 GLY A CA 1
ATOM 1492 C C . GLY A 1 197 ? 24.422 2.342 12.636 1.00 19.99 197 GLY A C 1
ATOM 1493 O O . GLY A 1 197 ? 25.636 2.560 12.607 1.00 22.59 197 GLY A O 1
ATOM 1494 N N . ALA A 1 198 ? 23.846 1.629 13.607 1.00 18.60 198 ALA A N 1
ATOM 1495 C CA . ALA A 1 198 ? 24.539 1.293 14.849 1.00 21.52 198 ALA A CA 1
ATOM 1496 C C . ALA A 1 198 ? 24.505 -0.214 15.118 1.00 22.63 198 ALA A C 1
ATOM 1497 O O . ALA A 1 198 ? 24.012 -1.011 14.315 1.00 21.64 198 ALA A O 1
ATOM 1499 N N . HIS A 1 199 ? 25.077 -0.595 16.267 1.00 22.73 199 HIS A N 1
ATOM 1500 C CA . HIS A 1 199 ? 24.977 -1.938 16.852 1.00 22.35 199 HIS A CA 1
ATOM 1501 C C . HIS A 1 199 ? 25.450 -3.040 15.907 1.00 20.54 199 HIS A C 1
ATOM 1502 O O . HIS A 1 199 ? 24.943 -4.170 15.954 1.00 22.96 199 HIS A O 1
ATOM 1509 N N . GLY A 1 200 ? 26.425 -2.732 15.053 1.00 20.21 200 GLY A N 1
ATOM 1510 C CA . GLY A 1 200 ? 27.017 -3.759 14.217 1.00 20.73 200 GLY A CA 1
ATOM 1511 C C . GLY A 1 200 ? 26.126 -4.328 13.125 1.00 19.58 200 GLY A C 1
ATOM 1512 O O . GLY A 1 200 ? 26.470 -5.379 12.572 1.00 20.38 200 GLY A O 1
ATOM 1513 N N . TYR A 1 201 ? 25.007 -3.681 12.789 1.00 18.18 201 TYR A N 1
ATOM 1514 C CA . TYR A 1 201 ? 24.170 -4.185 11.699 1.00 15.75 201 TYR A CA 1
ATOM 1515 C C . TYR A 1 201 ? 24.752 -3.674 10.378 1.00 16.22 201 TYR A C 1
ATOM 1516 O O . TYR A 1 201 ? 25.885 -3.194 10.334 1.00 17.23 201 TYR A O 1
ATOM 1525 N N . LEU A 1 202 ? 24.023 -3.847 9.270 1.00 16.55 202 LEU A N 1
ATOM 1526 C CA . LEU A 1 202 ? 24.667 -3.733 7.959 1.00 18.74 202 LEU A CA 1
ATOM 1527 C C . LEU A 1 202 ? 25.298 -2.360 7.746 1.00 17.47 202 LEU A C 1
ATOM 1528 O O . LEU A 1 202 ? 26.447 -2.258 7.294 1.00 19.65 202 LEU A O 1
ATOM 1533 N N . LEU A 1 203 ? 24.570 -1.286 8.061 1.00 17.67 203 LEU A N 1
ATOM 1534 C CA . LEU A 1 203 ? 25.136 0.041 7.814 1.00 17.89 203 LEU A CA 1
ATOM 1535 C C . LEU A 1 203 ? 26.370 0.284 8.687 1.00 18.90 203 LEU A C 1
ATOM 1536 O O . LEU A 1 203 ? 27.380 0.815 8.218 1.00 19.87 203 LEU A O 1
ATOM 1541 N N . ALA A 1 204 ? 26.317 -0.132 9.953 1.00 22.63 204 ALA A N 1
ATOM 1542 C CA . ALA A 1 204 ? 27.506 -0.065 10.801 1.00 19.65 204 ALA A CA 1
ATOM 1543 C C . ALA A 1 204 ? 28.651 -0.922 10.263 1.00 20.36 204 ALA A C 1
ATOM 1544 O O . ALA A 1 204 ? 29.828 -0.594 10.474 1.00 21.59 204 ALA A O 1
ATOM 1546 N N . GLN A 1 205 ? 28.338 -2.040 9.597 1.00 20.42 205 GLN A N 1
ATOM 1547 C CA . GLN A 1 205 ? 29.392 -2.863 9.014 1.00 21.27 205 GLN A CA 1
ATOM 1548 C C . GLN A 1 205 ? 30.143 -2.124 7.916 1.00 19.74 205 GLN A C 1
ATOM 1549 O O . GLN A 1 205 ? 31.350 -2.331 7.749 1.00 23.72 205 GLN A O 1
ATOM 1555 N N . PHE A 1 206 ? 29.444 -1.282 7.146 1.00 21.63 206 PHE A N 1
ATOM 1556 C CA . PHE A 1 206 ? 30.126 -0.445 6.166 1.00 26.16 206 PHE A CA 1
ATOM 1557 C C . PHE A 1 206 ? 30.901 0.673 6.852 1.00 25.06 206 PHE A C 1
ATOM 1558 O O . PHE A 1 206 ? 31.997 1.023 6.416 1.00 24.68 206 PHE A O 1
ATOM 1566 N N . LEU A 1 207 ? 30.369 1.217 7.952 1.00 21.48 207 LEU A N 1
ATOM 1567 C CA . LEU A 1 207 ? 31.038 2.342 8.604 1.00 26.04 207 LEU A CA 1
ATOM 1568 C C . LEU A 1 207 ? 32.317 1.922 9.321 1.00 27.22 207 LEU A C 1
ATOM 1569 O O . LEU A 1 207 ? 33.271 2.708 9.394 1.00 28.30 207 LEU A O 1
ATOM 1574 N N . SER A 1 208 ? 32.365 0.691 9.850 1.00 25.64 208 SER A N 1
ATOM 1575 C CA . SER A 1 208 ? 33.470 0.291 10.719 1.00 26.80 208 SER A CA 1
ATOM 1576 C C . SER A 1 208 ? 34.619 -0.296 9.910 1.00 32.12 208 SER A C 1
ATOM 1577 O O . SER A 1 208 ? 34.404 -1.223 9.116 1.00 31.64 208 SER A O 1
ATOM 1580 N N . PRO A 1 209 ? 35.849 0.181 10.111 1.00 31.80 209 PRO A N 1
ATOM 1581 C CA . PRO A 1 209 ? 36.991 -0.434 9.417 1.00 31.31 209 PRO A CA 1
ATOM 1582 C C . PRO A 1 209 ? 37.251 -1.873 9.831 1.00 33.84 209 PRO A C 1
ATOM 1583 O O . PRO A 1 209 ? 37.936 -2.592 9.094 1.00 36.87 209 PRO A O 1
ATOM 1587 N N . THR A 1 210 ? 36.751 -2.320 10.986 1.00 32.93 210 THR A N 1
ATOM 1588 C CA . THR A 1 210 ? 36.998 -3.708 11.362 1.00 38.45 210 THR A CA 1
ATOM 1589 C C . THR A 1 210 ? 36.214 -4.664 10.476 1.00 32.75 210 THR A C 1
ATOM 1590 O O . THR A 1 210 ? 36.672 -5.784 10.217 1.00 34.90 210 THR A O 1
ATOM 1594 N N . THR A 1 211 ? 35.048 -4.234 9.984 1.00 27.97 211 THR A N 1
ATOM 1595 C CA . THR A 1 211 ? 34.226 -5.059 9.108 1.00 30.25 211 THR A CA 1
ATOM 1596 C C . THR A 1 211 ? 34.270 -4.638 7.646 1.00 28.95 211 THR A C 1
ATOM 1597 O O . THR A 1 211 ? 33.904 -5.442 6.782 1.00 30.65 211 THR A O 1
ATOM 1601 N N . ASN A 1 212 ? 34.703 -3.420 7.339 1.00 26.17 212 ASN A N 1
ATOM 1602 C CA . ASN A 1 212 ? 34.777 -2.949 5.953 1.00 24.23 212 ASN A CA 1
ATOM 1603 C C . ASN A 1 212 ? 36.229 -2.964 5.477 1.00 29.80 212 ASN A C 1
ATOM 1604 O O . ASN A 1 212 ? 36.996 -2.034 5.744 1.00 30.79 212 ASN A O 1
ATOM 1609 N N . LYS A 1 213 ? 36.589 -4.005 4.723 1.00 29.62 213 LYS A N 1
ATOM 1610 C CA . LYS A 1 213 ? 37.904 -4.117 4.102 1.00 31.90 213 LYS A CA 1
ATOM 1611 C C . LYS A 1 213 ? 37.853 -3.864 2.601 1.00 33.81 213 LYS A C 1
ATOM 1612 O O . LYS A 1 213 ? 38.786 -4.236 1.882 1.00 33.99 213 LYS A O 1
ATOM 1618 N N . ARG A 1 214 ? 36.781 -3.243 2.118 1.00 31.38 214 ARG A N 1
ATOM 1619 C CA . ARG A 1 214 ? 36.596 -3.059 0.688 1.00 31.30 214 ARG A CA 1
ATOM 1620 C C . ARG A 1 214 ? 37.666 -2.145 0.112 1.00 34.58 214 ARG A C 1
ATOM 1621 O O . ARG A 1 214 ? 38.187 -1.249 0.788 1.00 37.20 214 ARG A O 1
ATOM 1629 N N . THR A 1 215 ? 37.980 -2.377 -1.159 1.00 34.01 215 THR A N 1
ATOM 1630 C CA . THR A 1 215 ? 38.923 -1.552 -1.900 1.00 37.76 215 THR A CA 1
ATOM 1631 C C . THR A 1 215 ? 38.258 -0.707 -2.979 1.00 39.18 215 THR A C 1
ATOM 1632 O O . THR A 1 215 ? 38.952 0.059 -3.659 1.00 39.80 215 THR A O 1
ATOM 1636 N N . ASP A 1 216 ? 36.947 -0.832 -3.162 1.00 35.99 216 ASP A N 1
ATOM 1637 C CA . ASP A 1 216 ? 36.220 -0.071 -4.166 1.00 36.26 216 ASP A CA 1
ATOM 1638 C C . ASP A 1 216 ? 35.694 1.214 -3.521 1.00 34.49 216 ASP A C 1
ATOM 1639 O O . ASP A 1 216 ? 36.134 1.600 -2.435 1.00 33.71 216 ASP A O 1
ATOM 1644 N N . LYS A 1 217 ? 34.734 1.876 -4.167 1.00 31.90 217 LYS A N 1
ATOM 1645 C CA . LYS A 1 217 ? 34.235 3.161 -3.690 1.00 28.50 217 LYS A CA 1
ATOM 1646 C C . LYS A 1 217 ? 33.439 3.071 -2.389 1.00 34.17 217 LYS A C 1
ATOM 1647 O O . LYS A 1 217 ? 33.032 4.117 -1.871 1.00 33.50 217 LYS A O 1
ATOM 1653 N N . TYR A 1 218 ? 33.186 1.881 -1.843 1.00 29.43 218 TYR A N 1
ATOM 1654 C CA . TYR A 1 218 ? 32.451 1.763 -0.591 1.00 25.26 218 TYR A CA 1
ATOM 1655 C C . TYR A 1 218 ? 33.360 1.480 0.594 1.00 27.85 218 TYR A C 1
ATOM 1656 O O . TYR A 1 218 ? 32.860 1.256 1.702 1.00 26.44 218 TYR A O 1
ATOM 1665 N N . GLY A 1 219 ? 34.677 1.486 0.388 1.00 33.97 219 GLY A N 1
ATOM 1666 C CA . GLY A 1 219 ? 35.610 1.218 1.456 1.00 32.00 219 GLY A CA 1
ATOM 1667 C C . GLY A 1 219 ? 36.734 2.233 1.454 1.00 35.23 219 GLY A C 1
ATOM 1668 O O . GLY A 1 219 ? 36.983 2.918 0.463 1.00 38.55 219 GLY A O 1
ATOM 1669 N N . GLY A 1 220 ? 37.419 2.315 2.591 1.00 35.27 220 GLY A N 1
ATOM 1670 C CA . GLY A 1 220 ? 38.555 3.209 2.713 1.00 38.03 220 GLY A CA 1
ATOM 1671 C C . GLY A 1 220 ? 38.262 4.426 3.568 1.00 38.88 220 GLY A C 1
ATOM 1672 O O . GLY A 1 220 ? 38.147 4.315 4.792 1.00 37.96 220 GLY A O 1
ATOM 1673 N N . SER A 1 221 ? 38.136 5.588 2.929 1.00 38.68 221 SER A N 1
ATOM 1674 C CA . SER A 1 221 ? 37.896 6.839 3.632 1.00 42.91 221 SER A CA 1
ATOM 1675 C C . SER A 1 221 ? 36.520 6.828 4.296 1.00 39.38 221 SER A C 1
ATOM 1676 O O . SER A 1 221 ? 35.651 6.014 3.976 1.00 33.10 221 SER A O 1
ATOM 1679 N N . ILE A 1 222 ? 36.318 7.769 5.223 1.00 34.05 222 ILE A N 1
ATOM 1680 C CA . ILE A 1 222 ? 35.026 7.860 5.898 1.00 37.91 222 ILE A CA 1
ATOM 1681 C C . ILE A 1 222 ? 33.916 8.142 4.890 1.00 34.55 222 ILE A C 1
ATOM 1682 O O . ILE A 1 222 ? 32.819 7.576 4.981 1.00 35.40 222 ILE A O 1
ATOM 1687 N N . GLU A 1 223 ? 34.197 8.982 3.886 1.00 33.40 223 GLU A N 1
ATOM 1688 C CA . GLU A 1 223 ? 33.204 9.262 2.856 1.00 35.09 223 GLU A CA 1
ATOM 1689 C C . GLU A 1 223 ? 32.849 8.007 2.074 1.00 32.84 223 GLU A C 1
ATOM 1690 O O . GLU A 1 223 ? 31.678 7.776 1.745 1.00 34.05 223 GLU A O 1
ATOM 1696 N N . ASN A 1 224 ? 33.846 7.184 1.767 1.00 29.99 224 ASN A N 1
ATOM 1697 C CA . ASN A 1 224 ? 33.559 5.945 1.056 1.00 33.03 224 ASN A CA 1
ATOM 1698 C C . ASN A 1 224 ? 32.796 4.968 1.937 1.00 29.69 224 ASN A C 1
ATOM 1699 O O . ASN A 1 224 ? 31.850 4.313 1.479 1.00 28.64 224 ASN A O 1
ATOM 1704 N N . ARG A 1 225 ? 33.185 4.859 3.206 1.00 30.79 225 ARG A N 1
ATOM 1705 C CA . ARG A 1 225 ? 32.483 3.951 4.107 1.00 27.51 225 ARG A CA 1
ATOM 1706 C C . ARG A 1 225 ? 31.038 4.387 4.346 1.00 27.05 225 ARG A C 1
ATOM 1707 O O . ARG A 1 225 ? 30.173 3.548 4.626 1.00 26.16 225 ARG A O 1
ATOM 1715 N N . ALA A 1 226 ? 30.751 5.684 4.239 1.00 25.64 226 ALA A N 1
ATOM 1716 C CA . ALA A 1 226 ? 29.397 6.197 4.371 1.00 26.69 226 ALA A CA 1
ATOM 1717 C C . ALA A 1 226 ? 28.638 6.256 3.050 1.00 24.70 226 ALA A C 1
ATOM 1718 O O . ALA A 1 226 ? 27.457 6.627 3.058 1.00 25.45 226 ALA A O 1
ATOM 1720 N N . ARG A 1 227 ? 29.267 5.8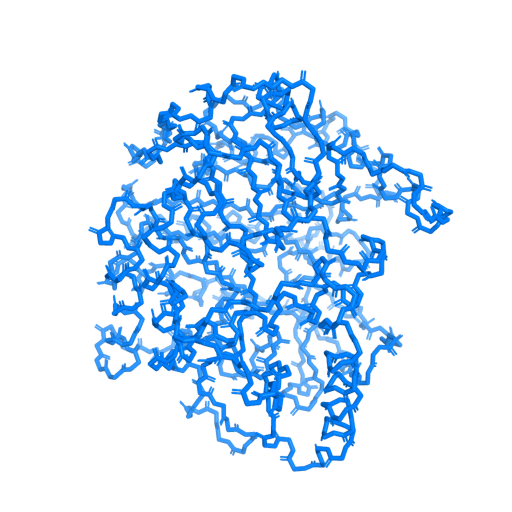73 1.930 1.00 26.99 227 ARG A N 1
ATOM 1721 C CA . ARG A 1 227 ? 28.640 6.060 0.620 1.00 24.61 227 ARG A CA 1
ATOM 1722 C C . ARG A 1 227 ? 27.288 5.346 0.520 1.00 29.01 227 ARG A C 1
ATOM 1723 O O . ARG A 1 227 ? 26.325 5.905 -0.020 1.00 26.17 227 ARG A O 1
ATOM 1731 N N . ILE A 1 228 ? 27.195 4.108 1.021 1.00 23.96 228 ILE A N 1
ATOM 1732 C CA . ILE A 1 228 ? 25.929 3.374 0.922 1.00 23.84 228 ILE A CA 1
ATOM 1733 C C . ILE A 1 228 ? 24.806 4.096 1.661 1.00 24.02 228 ILE A C 1
ATOM 1734 O O . ILE A 1 228 ? 23.641 4.039 1.244 1.00 22.76 228 ILE A O 1
ATOM 1739 N N . ILE A 1 229 ? 25.128 4.786 2.757 1.00 24.29 229 ILE A N 1
ATOM 1740 C CA . ILE A 1 229 ? 24.121 5.578 3.458 1.00 24.30 229 ILE A CA 1
ATOM 1741 C C . ILE A 1 229 ? 23.659 6.734 2.586 1.00 23.25 229 ILE A C 1
ATOM 1742 O O . ILE A 1 229 ? 22.459 7.014 2.474 1.00 24.35 229 ILE A O 1
ATOM 1747 N N . VAL A 1 230 ? 24.616 7.434 1.973 1.00 23.57 230 VAL A N 1
ATOM 1748 C CA . VAL A 1 230 ? 24.296 8.553 1.089 1.00 25.29 230 VAL A CA 1
ATOM 1749 C C . VAL A 1 230 ? 23.471 8.079 -0.099 1.00 25.19 230 VAL A C 1
ATOM 1750 O O . VAL A 1 230 ? 22.495 8.730 -0.491 1.00 25.45 230 VAL A O 1
ATOM 1754 N N . GLU A 1 231 ? 23.822 6.919 -0.669 1.00 25.38 231 GLU A N 1
ATOM 1755 C CA . GLU A 1 231 ? 23.038 6.404 -1.784 1.00 22.16 231 GLU A CA 1
ATOM 1756 C C . GLU A 1 231 ? 21.625 6.032 -1.355 1.00 24.99 231 GLU A C 1
ATOM 1757 O O . GLU A 1 231 ? 20.675 6.238 -2.123 1.00 25.78 231 GLU A O 1
ATOM 1763 N N . ILE A 1 232 ? 21.456 5.532 -0.127 1.00 20.79 232 ILE A N 1
ATOM 1764 C CA . ILE A 1 232 ? 20.113 5.268 0.383 1.00 23.57 232 ILE A CA 1
ATOM 1765 C C . ILE A 1 232 ? 19.312 6.565 0.485 1.00 22.09 232 ILE A C 1
ATOM 1766 O O . ILE A 1 232 ? 18.169 6.646 0.023 1.00 22.80 232 ILE A O 1
ATOM 1771 N N . THR A 1 233 ? 19.895 7.607 1.089 1.00 24.05 233 THR A N 1
ATOM 1772 C CA . THR A 1 233 ? 19.113 8.826 1.294 1.00 23.20 233 THR A CA 1
ATOM 1773 C C . THR A 1 233 ? 18.835 9.530 -0.031 1.00 24.38 233 THR A C 1
ATOM 1774 O O . THR A 1 233 ? 17.743 10.082 -0.232 1.00 29.03 233 THR A O 1
ATOM 1778 N N . ASP A 1 234 ? 19.806 9.507 -0.949 1.00 26.13 234 ASP A N 1
ATOM 1779 C CA . ASP A 1 234 ? 19.582 10.021 -2.297 1.00 31.79 234 ASP A CA 1
ATOM 1780 C C . ASP A 1 234 ? 18.403 9.323 -2.961 1.00 30.60 234 ASP A C 1
ATOM 1781 O O . ASP A 1 234 ? 17.578 9.962 -3.628 1.00 29.66 234 ASP A O 1
ATOM 1786 N N . ALA A 1 235 ? 18.337 7.999 -2.828 1.00 25.36 235 ALA A N 1
ATOM 1787 C CA . ALA A 1 235 ? 17.280 7.250 -3.482 1.00 27.08 235 ALA A CA 1
ATOM 1788 C C . ALA A 1 235 ? 15.947 7.405 -2.757 1.00 28.18 235 ALA A C 1
ATOM 1789 O O . ALA A 1 235 ? 14.891 7.397 -3.402 1.00 29.25 235 ALA A O 1
ATOM 1791 N N . ILE A 1 236 ? 15.975 7.570 -1.431 1.00 23.70 236 ILE A N 1
ATOM 1792 C CA . ILE A 1 236 ? 14.745 7.851 -0.700 1.00 22.35 236 ILE A CA 1
ATOM 1793 C C . ILE A 1 236 ? 14.161 9.190 -1.125 1.00 27.47 236 ILE A C 1
ATOM 1794 O O . ILE A 1 236 ? 12.945 9.319 -1.315 1.00 27.73 236 ILE A O 1
ATOM 1799 N N . ARG A 1 237 ? 15.013 10.202 -1.300 1.00 31.66 237 ARG A N 1
ATOM 1800 C CA . ARG A 1 237 ? 14.518 11.537 -1.625 1.00 32.75 237 ARG A CA 1
ATOM 1801 C C . ARG A 1 237 ? 13.846 11.597 -2.991 1.00 32.53 237 ARG A C 1
ATOM 1802 O O . ARG A 1 237 ? 12.993 12.463 -3.213 1.00 30.48 237 ARG A O 1
ATOM 1810 N N . LYS A 1 238 ? 14.194 10.693 -3.905 1.00 35.86 238 LYS A N 1
ATOM 1811 C CA . LYS A 1 238 ? 13.501 10.620 -5.182 1.00 37.59 238 LYS A CA 1
ATOM 1812 C C . LYS A 1 238 ? 12.087 10.065 -5.057 1.00 38.33 238 LYS A C 1
ATOM 1813 O O . LYS A 1 238 ? 11.345 10.095 -6.043 1.00 45.14 238 LYS A O 1
ATOM 1819 N N . ARG A 1 239 ? 11.689 9.564 -3.885 1.00 26.33 239 ARG A N 1
ATOM 1820 C CA . ARG A 1 239 ? 10.459 8.785 -3.835 1.00 29.24 239 ARG A CA 1
ATOM 1821 C C . ARG A 1 239 ? 9.473 9.251 -2.779 1.00 28.79 239 ARG A C 1
ATOM 1822 O O . ARG A 1 239 ? 8.265 9.047 -2.936 1.00 33.25 239 ARG A O 1
ATOM 1830 N N . VAL A 1 240 ? 9.962 9.843 -1.691 1.00 27.28 240 VAL A N 1
ATOM 1831 C CA . VAL A 1 240 ? 9.098 10.298 -0.612 1.00 20.94 240 VAL A CA 1
ATOM 1832 C C . VAL A 1 240 ? 9.026 11.816 -0.651 1.00 25.80 240 VAL A C 1
ATOM 1833 O O . VAL A 1 240 ? 9.845 12.495 -1.285 1.00 32.30 240 VAL A O 1
ATOM 1837 N N . SER A 1 241 ? 8.023 12.347 0.038 1.00 25.19 241 SER A N 1
ATOM 1838 C CA . SER A 1 241 ? 7.853 13.788 0.144 1.00 26.53 241 SER A CA 1
ATOM 1839 C C . SER A 1 241 ? 8.996 14.407 0.941 1.00 26.32 241 SER A C 1
ATOM 1840 O O . SER A 1 241 ? 9.552 13.788 1.852 1.00 26.89 241 SER A O 1
ATOM 1843 N N . SER A 1 242 ? 9.334 15.657 0.607 1.00 27.49 242 SER A N 1
ATOM 1844 C CA . SER A 1 242 ? 10.336 16.360 1.403 1.00 29.14 242 SER A CA 1
ATOM 1845 C C . SER A 1 242 ? 9.888 16.597 2.843 1.00 30.40 242 SER A C 1
ATOM 1846 O O . SER A 1 242 ? 10.728 16.934 3.683 1.00 31.62 242 SER A O 1
ATOM 1849 N N . SER A 1 243 ? 8.601 16.429 3.159 1.00 29.03 243 SER A N 1
ATOM 1850 C CA . SER A 1 243 ? 8.154 16.574 4.538 1.00 26.88 243 SER A CA 1
ATOM 1851 C C . SER A 1 243 ? 8.376 15.314 5.367 1.00 26.77 243 SER A C 1
ATOM 1852 O O . SER A 1 243 ? 8.202 15.355 6.587 1.00 25.79 243 SER A O 1
ATOM 1855 N N . PHE A 1 244 ? 8.752 14.197 4.742 1.00 22.48 244 PHE A N 1
ATOM 1856 C CA . PHE A 1 244 ? 9.020 12.964 5.476 1.00 22.37 244 PHE A CA 1
ATOM 1857 C C . PHE A 1 244 ? 10.316 13.100 6.266 1.00 20.06 244 PHE A C 1
ATOM 1858 O O . PHE A 1 244 ? 11.360 13.427 5.699 1.00 22.69 244 PHE A O 1
ATOM 1866 N N . VAL A 1 245 ? 10.258 12.843 7.579 1.00 16.41 245 VAL A N 1
ATOM 1867 C CA . VAL A 1 245 ? 11.442 12.984 8.424 1.00 20.48 245 VAL A CA 1
ATOM 1868 C C . VAL A 1 245 ? 12.438 11.869 8.120 1.00 20.07 245 VAL A C 1
ATOM 1869 O O . VAL A 1 245 ? 12.055 10.702 7.955 1.00 20.02 245 VAL A O 1
ATOM 1873 N N . VAL A 1 246 ? 13.724 12.216 8.061 1.00 18.25 246 VAL A N 1
ATOM 1874 C CA . VAL A 1 246 ? 14.787 11.244 7.815 1.00 18.42 246 VAL A CA 1
ATOM 1875 C C . VAL A 1 246 ? 15.848 11.399 8.897 1.00 20.89 246 VAL A C 1
ATOM 1876 O O . VAL A 1 246 ? 16.467 12.461 9.012 1.00 20.25 246 VAL A O 1
ATOM 1880 N N . GLY A 1 247 ? 16.064 10.347 9.690 1.00 17.50 247 GLY A N 1
ATOM 1881 C CA . GLY A 1 247 ? 17.073 10.371 10.732 1.00 18.19 247 GLY A CA 1
ATOM 1882 C C . GLY A 1 247 ? 18.015 9.181 10.637 1.00 17.87 247 GLY A C 1
ATOM 1883 O O . GLY A 1 247 ? 17.828 8.283 9.815 1.00 19.25 247 GLY A O 1
ATOM 1884 N N . ILE A 1 248 ? 19.035 9.201 11.492 1.00 16.72 248 ILE A N 1
ATOM 1885 C CA . ILE A 1 248 ? 19.963 8.071 11.544 1.00 21.08 248 ILE A CA 1
ATOM 1886 C C . ILE A 1 248 ? 20.444 7.908 12.974 1.00 19.73 248 ILE A C 1
ATOM 1887 O O . ILE A 1 248 ? 20.645 8.892 13.696 1.00 16.83 248 ILE A O 1
ATOM 1892 N N . LYS A 1 249 ? 20.594 6.651 13.387 1.00 17.18 249 LYS A N 1
ATOM 1893 C CA . LYS A 1 249 ? 21.189 6.322 14.673 1.00 16.04 249 LYS A CA 1
ATOM 1894 C C . LYS A 1 249 ? 22.646 5.939 14.459 1.00 20.27 249 LYS A C 1
ATOM 1895 O O . LYS A 1 249 ? 22.953 5.070 13.631 1.00 19.73 249 LYS A O 1
ATOM 1901 N N . LEU A 1 250 ? 23.540 6.615 15.169 1.00 18.95 250 LEU A N 1
ATOM 1902 C CA . LEU A 1 250 ? 24.964 6.324 15.094 1.00 19.08 250 LEU A CA 1
ATOM 1903 C C . LEU A 1 250 ? 25.472 5.976 16.485 1.00 24.30 250 LEU A C 1
ATOM 1904 O O . LEU A 1 250 ? 24.973 6.489 17.490 1.00 25.31 250 LEU A O 1
ATOM 1909 N N . ASN A 1 251 ? 26.453 5.081 16.542 1.00 21.49 251 ASN A N 1
ATOM 1910 C CA . ASN A 1 251 ? 26.988 4.605 17.812 1.00 23.22 251 ASN A CA 1
ATOM 1911 C C . ASN A 1 251 ? 28.497 4.767 17.791 1.00 24.51 251 ASN A C 1
ATOM 1912 O O . ASN A 1 251 ? 29.148 4.435 16.793 1.00 26.15 251 ASN A O 1
ATOM 1917 N N . SER A 1 252 ? 29.052 5.295 18.887 1.00 22.98 252 SER A N 1
ATOM 1918 C CA . SER A 1 252 ? 30.486 5.552 18.936 1.00 25.00 252 SER A CA 1
ATOM 1919 C C . SER A 1 252 ? 31.306 4.285 18.707 1.00 27.01 252 SER A C 1
ATOM 1920 O O . SER A 1 252 ? 32.439 4.364 18.220 1.00 30.26 252 SER A O 1
ATOM 1923 N N . VAL A 1 253 ? 30.745 3.118 19.028 1.00 28.85 253 VAL A N 1
ATOM 1924 C CA . VAL A 1 253 ? 31.510 1.873 18.943 1.00 36.52 253 VAL A CA 1
ATOM 1925 C C . VAL A 1 253 ? 32.036 1.654 17.526 1.00 35.09 253 VAL A C 1
ATOM 1926 O O . VAL A 1 253 ? 33.161 1.167 17.332 1.00 37.88 253 VAL A O 1
ATOM 1930 N N . GLU A 1 254 ? 31.256 2.049 16.514 1.00 27.66 254 GLU A N 1
ATOM 1931 C CA . GLU A 1 254 ? 31.665 1.853 15.122 1.00 32.15 254 GLU A CA 1
ATOM 1932 C C . GLU A 1 254 ? 32.872 2.691 14.725 1.00 40.58 254 GLU A C 1
ATOM 1933 O O . GLU A 1 254 ? 33.588 2.310 13.792 1.00 42.42 254 GLU A O 1
ATOM 1939 N N . PHE A 1 255 ? 33.108 3.817 15.396 1.00 40.14 255 PHE A N 1
ATOM 1940 C CA . PHE A 1 255 ? 34.217 4.710 15.078 1.00 37.68 255 PHE A CA 1
ATOM 1941 C C . PHE A 1 255 ? 35.344 4.619 16.102 1.00 40.53 255 PHE A C 1
ATOM 1942 O O . PHE A 1 255 ? 36.295 5.406 16.041 1.00 42.09 255 PHE A O 1
ATOM 1950 N N . GLN A 1 256 ? 35.266 3.660 17.021 1.00 35.10 256 GLN A N 1
ATOM 1951 C CA . GLN A 1 256 ? 36.176 3.577 18.155 1.00 40.06 256 GLN A CA 1
ATOM 1952 C C . GLN A 1 256 ? 37.470 2.858 17.790 1.00 58.17 256 GLN A C 1
ATOM 1953 O O . GLN A 1 256 ? 37.467 1.901 17.010 1.00 53.13 256 GLN A O 1
ATOM 1959 N N . ASP A 1 257 ? 38.579 3.320 18.377 0.00 75.60 257 ASP A N 1
ATOM 1960 C CA . ASP A 1 257 ? 39.890 2.681 18.218 0.00 91.17 257 ASP A CA 1
ATOM 1961 C C . ASP A 1 257 ? 40.277 2.554 16.750 0.00 99.87 257 ASP A C 1
ATOM 1962 O O . ASP A 1 257 ? 41.010 1.641 16.364 0.00 103.16 257 ASP A O 1
ATOM 1967 N N . ASN A 1 258 ? 39.789 3.470 15.922 0.00 104.05 258 ASN A N 1
ATOM 1968 C CA . ASN A 1 258 ? 39.983 3.370 14.485 0.00 108.73 258 ASN A CA 1
ATOM 1969 C C . ASN A 1 258 ? 40.143 4.765 13.885 0.00 104.84 258 ASN A C 1
ATOM 1970 O O . ASN A 1 258 ? 39.352 5.211 13.056 0.00 106.24 258 ASN A O 1
ATOM 1975 N N . GLY A 1 259 ? 41.188 5.472 14.314 0.00 96.35 259 GLY A N 1
ATOM 1976 C CA . GLY A 1 259 ? 41.569 6.729 13.688 0.00 86.81 259 GLY A CA 1
ATOM 1977 C C . GLY A 1 259 ? 40.467 7.760 13.591 0.00 76.10 259 GLY A C 1
ATOM 1978 O O . GLY A 1 259 ? 40.357 8.446 12.568 0.00 73.60 259 GLY A O 1
ATOM 1979 N N . PHE A 1 260 ? 39.654 7.889 14.618 1.00 64.95 260 PHE A N 1
ATOM 1980 C CA . PHE A 1 260 ? 38.655 8.967 14.555 1.00 54.52 260 PHE A CA 1
ATOM 1981 C C . PHE A 1 260 ? 39.387 10.258 14.912 1.00 57.45 260 PHE A C 1
ATOM 1982 O O . PHE A 1 260 ? 40.266 10.195 15.742 1.00 55.91 260 PHE A O 1
ATOM 1990 N N . ASN A 1 261 ? 39.003 11.386 14.309 1.00 63.62 261 ASN A N 1
ATOM 1991 C CA . ASN A 1 261 ? 39.674 12.677 14.621 1.00 67.22 261 ASN A CA 1
ATOM 1992 C C . ASN A 1 261 ? 38.752 13.839 14.239 1.00 67.56 261 ASN A C 1
ATOM 1993 O O . ASN A 1 261 ? 37.612 13.574 13.810 1.00 58.13 261 ASN A O 1
ATOM 1998 N N . PRO A 1 262 ? 39.195 15.109 14.375 1.00 75.10 262 PRO A N 1
ATOM 1999 C CA . PRO A 1 262 ? 38.368 16.262 14.010 1.00 74.95 262 PRO A CA 1
ATOM 2000 C C . PRO A 1 262 ? 38.062 16.211 12.506 1.00 70.04 262 PRO A C 1
ATOM 2001 O O . PRO A 1 262 ? 36.943 16.505 12.124 1.00 65.59 262 PRO A O 1
ATOM 2005 N N . ASP A 1 263 ? 39.065 15.840 11.703 1.00 62.14 263 ASP A N 1
ATOM 2006 C CA . ASP A 1 263 ? 38.901 15.731 10.230 1.00 54.31 263 ASP A CA 1
ATOM 2007 C C . ASP A 1 263 ? 37.807 14.701 9.924 1.00 42.67 263 ASP A C 1
ATOM 2008 O O . ASP A 1 263 ? 37.103 14.877 8.910 1.00 45.98 263 ASP A O 1
ATOM 2013 N N . GLU A 1 264 ? 37.672 13.671 10.768 1.00 41.26 264 GLU A N 1
ATOM 2014 C CA . GLU A 1 264 ? 36.633 12.642 10.540 1.00 40.30 264 GLU A CA 1
ATOM 2015 C C . GLU A 1 264 ? 35.302 13.159 11.073 1.00 36.67 264 GLU A C 1
ATOM 2016 O O . GLU A 1 264 ? 34.302 13.056 10.404 1.00 33.52 264 GLU A O 1
ATOM 2022 N N . ALA A 1 265 ? 35.349 13.703 12.269 1.00 35.04 265 ALA A N 1
ATOM 2023 C CA . ALA A 1 265 ? 34.120 14.231 12.856 1.00 35.53 265 ALA A CA 1
ATOM 2024 C C . ALA A 1 265 ? 33.512 15.311 11.971 1.00 33.97 265 ALA A C 1
ATOM 2025 O O . ALA A 1 265 ? 32.289 15.368 11.801 1.00 30.96 265 ALA A O 1
ATOM 2027 N N . ARG A 1 266 ? 34.354 16.171 11.391 1.00 36.65 266 ARG A N 1
ATOM 2028 C CA . ARG A 1 266 ? 33.851 17.205 10.493 1.00 38.02 266 ARG A CA 1
ATOM 2029 C C . ARG A 1 266 ? 33.225 16.595 9.247 1.00 36.30 266 ARG A C 1
ATOM 2030 O O . ARG A 1 266 ? 32.174 17.054 8.790 1.00 32.52 266 ARG A O 1
ATOM 2038 N N . GLN A 1 267 ? 33.859 15.560 8.685 1.00 38.73 267 GLN A N 1
ATOM 2039 C CA . GLN A 1 267 ? 33.315 14.925 7.489 1.00 39.52 267 GLN A CA 1
ATOM 2040 C C . GLN A 1 267 ? 31.986 14.241 7.782 1.00 32.94 267 GLN A C 1
ATOM 2041 O O . GLN A 1 267 ? 31.070 14.281 6.953 1.00 32.84 267 GLN A O 1
ATOM 2047 N N . ILE A 1 268 ? 31.855 13.610 8.954 1.00 31.07 268 ILE A N 1
ATOM 2048 C CA . ILE A 1 268 ? 30.577 13.017 9.333 1.00 28.48 268 ILE A CA 1
ATOM 2049 C C . ILE A 1 268 ? 29.495 14.089 9.419 1.00 25.32 268 ILE A C 1
ATOM 2050 O O . ILE A 1 268 ? 28.374 13.907 8.931 1.00 27.17 268 ILE A O 1
ATOM 2055 N N . CYS A 1 269 ? 29.816 15.227 10.038 1.00 26.84 269 CYS A N 1
ATOM 2056 C CA . CYS A 1 269 ? 28.825 16.292 10.146 1.00 24.44 269 CYS A CA 1
ATOM 2057 C C . CYS A 1 269 ? 28.465 16.850 8.776 1.00 28.23 269 CYS A C 1
ATOM 2058 O O . CYS A 1 269 ? 27.292 17.151 8.510 1.00 31.46 269 CYS A O 1
ATOM 2061 N N . LYS A 1 270 ? 29.459 16.978 7.897 1.00 30.48 270 LYS A N 1
ATOM 2062 C CA . LYS A 1 270 ? 29.202 17.413 6.529 1.00 30.25 270 LYS A CA 1
ATOM 2063 C C . LYS A 1 270 ? 28.264 16.441 5.825 1.00 28.89 270 LYS A C 1
ATOM 2064 O O . LYS A 1 270 ? 27.290 16.852 5.187 1.00 30.88 270 LYS A O 1
ATOM 2070 N N . ILE A 1 271 ? 28.519 15.136 5.975 1.00 27.94 271 ILE A N 1
ATOM 2071 C CA . ILE A 1 271 ? 27.666 14.121 5.361 1.00 27.28 271 ILE A CA 1
ATOM 2072 C C . ILE A 1 271 ? 26.240 14.201 5.902 1.00 26.97 271 ILE A C 1
ATOM 2073 O O . ILE A 1 271 ? 25.269 14.120 5.138 1.00 28.49 271 ILE A O 1
ATOM 2078 N N . LEU A 1 272 ? 26.085 14.361 7.223 1.00 25.54 272 LEU A N 1
ATOM 2079 C CA . LEU A 1 272 ? 24.747 14.425 7.808 1.00 25.22 272 LEU A CA 1
ATOM 2080 C C . LEU A 1 272 ? 23.959 15.615 7.273 1.00 20.34 272 LEU A C 1
ATOM 2081 O O . LEU A 1 272 ? 22.776 15.491 6.932 1.00 28.11 272 LEU A O 1
ATOM 2086 N N . GLU A 1 273 ? 24.583 16.785 7.214 1.00 23.95 273 GLU A N 1
ATOM 2087 C CA . GLU A 1 273 ? 23.806 17.972 6.879 1.00 26.83 273 GLU A CA 1
ATOM 2088 C C . GLU A 1 273 ? 23.630 18.123 5.370 1.00 23.84 273 GLU A C 1
ATOM 2089 O O . GLU A 1 273 ? 22.552 18.522 4.913 1.00 25.98 273 GLU A O 1
ATOM 2095 N N . GLU A 1 274 ? 24.642 17.757 4.581 1.00 25.69 274 GLU A N 1
ATOM 2096 C CA . GLU A 1 274 ? 24.510 17.879 3.133 1.00 27.42 274 GLU A CA 1
ATOM 2097 C C . GLU A 1 274 ? 23.485 16.895 2.580 1.00 28.53 274 GLU A C 1
ATOM 2098 O O . GLU A 1 274 ? 22.883 17.148 1.529 1.00 30.08 274 GLU A O 1
ATOM 2104 N N . ASN A 1 275 ? 23.264 15.784 3.271 1.00 28.63 275 ASN A N 1
ATOM 2105 C CA . ASN A 1 275 ? 22.258 14.813 2.877 1.00 25.64 275 ASN A CA 1
ATOM 2106 C C . ASN A 1 275 ? 20.948 14.997 3.629 1.00 26.14 275 ASN A C 1
ATOM 2107 O O . ASN A 1 275 ? 20.082 14.114 3.589 1.00 24.62 275 ASN A O 1
ATOM 2112 N N . LYS A 1 276 ? 20.796 16.130 4.324 1.00 25.48 276 LYS A N 1
ATOM 2113 C CA . LYS A 1 276 ? 19.498 16.595 4.810 1.00 28.29 276 LYS A CA 1
ATOM 2114 C C . LYS A 1 276 ? 18.885 15.646 5.838 1.00 22.79 276 LYS A C 1
ATOM 2115 O O . LYS A 1 276 ? 17.674 15.400 5.844 1.00 24.68 276 LYS A O 1
ATOM 2121 N N . PHE A 1 277 ? 19.716 15.109 6.726 1.00 21.71 277 PHE A N 1
ATOM 2122 C CA . PHE A 1 277 ? 19.176 14.375 7.861 1.00 20.59 277 PHE A CA 1
ATOM 2123 C C . PHE A 1 277 ? 18.538 15.350 8.846 1.00 18.11 277 PHE A C 1
ATOM 2124 O O . PHE A 1 277 ? 19.179 16.308 9.285 1.00 21.76 277 PHE A O 1
ATOM 2132 N N . ASP A 1 278 ? 17.269 15.099 9.185 1.00 16.90 278 ASP A N 1
ATOM 2133 C CA . ASP A 1 278 ? 16.585 15.923 10.182 1.00 20.96 278 ASP A CA 1
ATOM 2134 C C . ASP A 1 278 ? 17.213 15.761 11.555 1.00 20.60 278 ASP A C 1
ATOM 2135 O O . ASP A 1 278 ? 17.294 16.727 12.326 1.00 19.04 278 ASP A O 1
ATOM 2140 N N . PHE A 1 279 ? 17.645 14.547 11.887 1.00 20.20 279 PHE A N 1
ATOM 2141 C CA . PHE A 1 279 ? 18.258 14.351 13.186 1.00 18.63 279 PHE A CA 1
ATOM 2142 C C . PHE A 1 279 ? 19.255 13.210 13.119 1.00 19.03 279 PHE A C 1
ATOM 2143 O O . PHE A 1 279 ? 19.183 12.332 12.246 1.00 18.46 279 PHE A O 1
ATOM 2151 N N . VAL A 1 280 ? 20.206 13.250 14.046 1.00 19.09 280 VAL A N 1
ATOM 2152 C CA . VAL A 1 280 ? 21.060 12.105 14.326 1.00 17.26 280 VAL A CA 1
ATOM 2153 C C . VAL A 1 280 ? 20.863 11.738 15.788 1.00 18.72 280 VAL A C 1
ATOM 2154 O O . VAL A 1 280 ? 20.824 12.615 16.661 1.00 19.80 280 VAL A O 1
ATOM 2158 N N . GLU A 1 281 ? 20.702 10.449 16.044 1.00 17.31 281 GLU A N 1
ATOM 2159 C CA . GLU A 1 281 ? 20.572 9.942 17.398 1.00 16.70 281 GLU A CA 1
ATOM 2160 C C . GLU A 1 281 ? 21.905 9.301 17.750 1.00 18.60 281 GLU A C 1
ATOM 2161 O O . GLU A 1 281 ? 22.311 8.335 17.102 1.00 19.81 281 GLU A O 1
ATOM 2167 N N . LEU A 1 282 ? 22.598 9.867 18.740 1.00 18.12 282 LEU A N 1
ATOM 2168 C CA . LEU A 1 282 ? 23.942 9.449 19.116 1.00 18.10 282 LEU A CA 1
ATOM 2169 C C . LEU A 1 282 ? 23.853 8.507 20.311 1.00 22.98 282 LEU A C 1
ATOM 2170 O O . LEU A 1 282 ? 23.192 8.826 21.302 1.00 26.46 282 LEU A O 1
ATOM 2175 N N . SER A 1 283 ? 24.511 7.354 20.212 1.00 21.62 283 SER A N 1
ATOM 2176 C CA . SER A 1 283 ? 24.497 6.342 21.268 1.00 21.96 283 SER A CA 1
ATOM 2177 C C . SER A 1 283 ? 25.903 5.781 21.442 1.00 22.19 283 SER A C 1
ATOM 2178 O O . SER A 1 283 ? 26.820 6.104 20.687 1.00 24.33 283 SER A O 1
ATOM 2181 N N . GLY A 1 284 ? 26.078 4.943 22.466 1.00 28.80 284 GLY A N 1
ATOM 2182 C CA . GLY A 1 284 ? 27.359 4.289 22.669 1.00 27.22 284 GLY A CA 1
ATOM 2183 C C . GLY A 1 284 ? 27.871 4.366 24.093 1.00 34.80 284 GLY A C 1
ATOM 2184 O O . GLY A 1 284 ? 28.767 3.615 24.489 1.00 39.26 284 GLY A O 1
ATOM 2185 N N . GLY A 1 285 ? 27.304 5.275 24.861 1.00 30.92 285 GLY A N 1
ATOM 2186 C CA . GLY A 1 285 ? 27.685 5.465 26.240 1.00 34.82 285 GLY A CA 1
ATOM 2187 C C . GLY A 1 285 ? 26.539 6.101 26.983 1.00 35.79 285 GLY A C 1
ATOM 2188 O O . GLY A 1 285 ? 25.389 6.053 26.544 1.00 37.55 285 GLY A O 1
ATOM 2189 N N . THR A 1 286 ? 26.854 6.711 28.123 1.00 34.95 286 THR A N 1
ATOM 2190 C CA . THR A 1 286 ? 25.843 7.418 28.895 1.00 37.99 286 THR A CA 1
ATOM 2191 C C . THR A 1 286 ? 26.302 8.844 29.170 1.00 41.61 286 THR A C 1
ATOM 2192 O O . THR A 1 286 ? 27.496 9.109 29.342 1.00 45.24 286 THR A O 1
ATOM 2196 N N . TYR A 1 287 ? 25.335 9.764 29.179 1.00 37.14 287 TYR A N 1
ATOM 2197 C CA . TYR A 1 287 ? 25.571 11.118 29.665 1.00 43.25 287 TYR A CA 1
ATOM 2198 C C . TYR A 1 287 ? 25.431 11.178 31.183 1.00 40.79 287 TYR A C 1
ATOM 2199 O O . TYR A 1 287 ? 26.334 11.659 31.873 1.00 43.89 287 TYR A O 1
ATOM 2208 N N . GLU A 1 288 ? 24.310 10.683 31.704 1.00 43.24 288 GLU A N 1
ATOM 2209 C CA . GLU A 1 288 ? 24.074 10.578 33.141 1.00 43.44 288 GLU A CA 1
ATOM 2210 C C . GLU A 1 288 ? 24.797 9.352 33.690 1.00 45.50 288 GLU A C 1
ATOM 2211 O O . GLU A 1 288 ? 24.542 8.227 33.247 1.00 48.72 288 GLU A O 1
ATOM 2217 N N . LYS A 1 289 ? 25.686 9.562 34.660 1.00 49.36 289 LYS A N 1
ATOM 2218 C CA . LYS A 1 289 ? 26.477 8.472 35.218 1.00 54.64 289 LYS A CA 1
ATOM 2219 C C . LYS A 1 289 ? 25.717 7.751 36.327 1.00 62.05 289 LYS A C 1
ATOM 2220 O O . LYS A 1 289 ? 25.004 8.375 37.118 1.00 63.56 289 LYS A O 1
ATOM 2226 N N . ASN A 1 290 ? 25.878 6.429 36.385 0.00 68.12 290 ASN A N 1
ATOM 2227 C CA . ASN A 1 290 ? 25.248 5.636 37.431 0.00 76.57 290 ASN A CA 1
ATOM 2228 C C . ASN A 1 290 ? 26.088 5.676 38.708 0.00 82.08 290 ASN A C 1
ATOM 2229 O O . ASN A 1 290 ? 27.304 5.888 38.679 0.00 83.06 290 ASN A O 1
ATOM 2234 N N . ALA A 1 291 ? 25.420 5.457 39.842 0.00 85.47 291 ALA A N 1
ATOM 2235 C CA . ALA A 1 291 ? 26.000 5.735 41.159 0.00 89.93 291 ALA A CA 1
ATOM 2236 C C . ALA A 1 291 ? 26.858 4.561 41.639 0.00 101.23 291 ALA A C 1
ATOM 2237 O O . ALA A 1 291 ? 26.510 3.831 42.570 0.00 104.90 291 ALA A O 1
ATOM 2239 N N . PHE A 1 292 ? 28.014 4.404 40.979 0.00 106.55 292 PHE A N 1
ATOM 2240 C CA . PHE A 1 292 ? 29.071 3.470 41.396 0.00 110.74 292 PHE A CA 1
ATOM 2241 C C . PHE A 1 292 ? 28.525 2.073 41.688 0.00 114.27 292 PHE A C 1
ATOM 2242 O O . PHE A 1 292 ? 28.910 1.422 42.662 0.00 114.72 292 PHE A O 1
ATOM 2250 N N . VAL A 1 293 ? 27.628 1.598 40.823 0.00 117.60 293 VAL A N 1
ATOM 2251 C CA . VAL A 1 293 ? 26.867 0.396 41.144 0.00 118.80 293 VAL A CA 1
ATOM 2252 C C . VAL A 1 293 ? 27.706 -0.871 40.988 0.00 126.47 293 VAL A C 1
ATOM 2253 O O . VAL A 1 293 ? 27.472 -1.859 41.694 0.00 130.29 293 VAL A O 1
ATOM 2257 N N . HIS A 1 294 ? 28.696 -0.874 40.097 0.00 128.31 294 HIS A N 1
ATOM 2258 C CA . HIS A 1 294 ? 29.344 -2.125 39.733 0.00 129.19 294 HIS A CA 1
ATOM 2259 C C . HIS A 1 294 ? 30.656 -1.830 39.010 0.00 126.29 294 HIS A C 1
ATOM 2260 O O . HIS A 1 294 ? 30.933 -0.692 38.622 0.00 125.98 294 HIS A O 1
ATOM 2267 N N . GLN A 1 295 ? 31.469 -2.881 38.855 0.00 123.33 295 GLN A N 1
ATOM 2268 C CA . GLN A 1 295 ? 32.753 -2.797 38.164 0.00 119.79 295 GLN A CA 1
ATOM 2269 C C . GLN A 1 295 ? 32.617 -2.124 36.802 0.00 119.13 295 GLN A C 1
ATOM 2270 O O . GLN A 1 295 ? 31.664 -2.370 36.057 0.00 120.09 295 GLN A O 1
ATOM 2276 N N . ARG A 1 296 ? 33.600 -1.284 36.473 0.00 115.51 296 ARG A N 1
ATOM 2277 C CA . ARG A 1 296 ? 33.591 -0.513 35.236 0.00 108.41 296 ARG A CA 1
ATOM 2278 C C . ARG A 1 296 ? 34.815 -0.764 34.362 0.00 105.40 296 ARG A C 1
ATOM 2279 O O . ARG A 1 296 ? 35.054 0.008 33.426 0.00 106.22 296 ARG A O 1
ATOM 2287 N N . GLU A 1 297 ? 35.602 -1.807 34.641 0.00 101.63 297 GLU A N 1
ATOM 2288 C CA . GLU A 1 297 ? 36.740 -2.119 33.779 0.00 97.36 297 GLU A CA 1
ATOM 2289 C C . GLU A 1 297 ? 36.281 -2.380 32.351 0.00 89.50 297 GLU A C 1
ATOM 2290 O O . GLU A 1 297 ? 36.881 -1.887 31.390 0.00 86.36 297 GLU A O 1
ATOM 2296 N N . THR A 1 298 ? 35.208 -3.152 32.196 0.00 86.76 298 THR A N 1
ATOM 2297 C CA . THR A 1 298 ? 34.745 -3.621 30.897 0.00 84.89 298 THR A CA 1
ATOM 2298 C C . THR A 1 298 ? 33.944 -2.581 30.123 0.00 78.57 298 THR A C 1
ATOM 2299 O O . THR A 1 298 ? 33.533 -2.860 28.993 0.00 77.19 298 THR A O 1
ATOM 2303 N N . THR A 1 299 ? 33.703 -1.402 30.694 0.00 74.12 299 THR A N 1
ATOM 2304 C CA . THR A 1 299 ? 32.986 -0.338 30.003 0.00 72.98 299 THR A CA 1
ATOM 2305 C C . THR A 1 299 ? 33.811 0.933 29.834 0.00 66.19 299 THR A C 1
ATOM 2306 O O . THR A 1 299 ? 33.332 1.880 29.198 0.00 57.66 299 THR A O 1
ATOM 2310 N N . LYS A 1 300 ? 35.034 0.981 30.368 0.00 62.82 300 LYS A N 1
ATOM 2311 C CA . LYS A 1 300 ? 35.773 2.239 30.421 0.00 59.48 300 LYS A CA 1
ATOM 2312 C C . LYS A 1 300 ? 36.111 2.759 29.026 0.00 56.18 300 LYS A C 1
ATOM 2313 O O . LYS A 1 300 ? 35.833 3.922 28.705 0.00 52.95 300 LYS A O 1
ATOM 2319 N N . LYS A 1 301 ? 36.703 1.914 28.175 0.00 48.73 301 LYS A N 1
ATOM 2320 C CA . LYS A 1 301 ? 37.162 2.404 26.876 0.00 50.79 301 LYS A CA 1
ATOM 2321 C C . LYS A 1 301 ? 35.997 2.791 25.971 0.00 44.52 301 LYS A C 1
ATOM 2322 O O . LYS A 1 301 ? 36.120 3.735 25.181 0.00 43.75 301 LYS A O 1
ATOM 2328 N N . ARG A 1 302 ? 34.864 2.091 26.075 1.00 41.19 302 ARG A N 1
ATOM 2329 C CA . ARG A 1 302 ? 33.679 2.489 25.319 1.00 36.97 302 ARG A CA 1
ATOM 2330 C C . ARG A 1 302 ? 33.155 3.846 25.784 1.00 39.59 302 ARG A C 1
ATOM 2331 O O . ARG A 1 302 ? 32.859 4.724 24.963 1.00 34.88 302 ARG A O 1
ATOM 2339 N N . GLU A 1 303 ? 33.039 4.049 27.090 1.00 36.66 303 GLU A N 1
ATOM 2340 C CA . GLU A 1 303 ? 32.473 5.319 27.616 1.00 35.61 303 GLU A CA 1
ATOM 2341 C C . GLU A 1 303 ? 33.378 6.510 27.330 1.00 38.66 303 GLU A C 1
ATOM 2342 O O . GLU A 1 303 ? 32.851 7.558 27.027 1.00 38.46 303 GLU A O 1
ATOM 2348 N N . GLY A 1 304 ? 34.692 6.335 27.470 1.00 36.30 304 GLY A N 1
ATOM 2349 C CA . GLY A 1 304 ? 35.596 7.459 27.191 1.00 39.55 304 GLY A CA 1
ATOM 2350 C C . GLY A 1 304 ? 35.481 7.903 25.749 1.00 38.98 304 GLY A C 1
ATOM 2351 O O . GLY A 1 304 ? 35.339 9.073 25.534 1.00 34.93 304 GLY A O 1
ATOM 2352 N N . PHE A 1 305 ? 35.446 6.963 24.814 1.00 32.61 305 PHE A N 1
ATOM 2353 C CA . PHE A 1 305 ? 35.325 7.353 23.391 1.00 33.22 305 PHE A CA 1
ATOM 2354 C C . PHE A 1 305 ? 33.949 7.966 23.103 1.00 28.65 305 PHE A C 1
ATOM 2355 O O . PHE A 1 305 ? 33.876 8.840 22.290 1.00 33.12 305 PHE A O 1
ATOM 2363 N N . PHE A 1 306 ? 32.898 7.488 23.752 1.00 26.62 306 PHE A N 1
ATOM 2364 C CA . PHE A 1 306 ? 31.596 8.084 23.473 1.00 27.98 306 PHE A CA 1
ATOM 2365 C C . PHE A 1 306 ? 31.595 9.573 23.800 1.00 31.44 306 PHE A C 1
ATOM 2366 O O . PHE A 1 306 ? 31.004 10.378 23.067 1.00 30.53 306 PHE A O 1
ATOM 2374 N N . LEU A 1 307 ? 32.244 9.954 24.901 1.00 33.26 307 LEU A N 1
ATOM 2375 C CA . LEU A 1 307 ? 32.367 11.371 25.233 1.00 34.11 307 LEU A CA 1
ATOM 2376 C C . LEU A 1 307 ? 33.075 12.129 24.118 1.00 32.40 307 LEU A C 1
ATOM 2377 O O . LEU A 1 307 ? 32.611 13.182 23.672 1.00 35.59 307 LEU A O 1
ATOM 2382 N N . GLU A 1 308 ? 34.214 11.605 23.663 1.00 31.69 308 GLU A N 1
ATOM 2383 C CA . GLU A 1 308 ? 34.944 12.234 22.567 1.00 31.06 308 GLU A CA 1
ATOM 2384 C C . GLU A 1 308 ? 34.083 12.299 21.309 1.00 35.75 308 GLU A C 1
ATOM 2385 O O . GLU A 1 308 ? 34.032 13.332 20.629 1.00 38.96 308 GLU A O 1
ATOM 2391 N N . PHE A 1 309 ? 33.389 11.202 21.004 1.00 33.03 309 PHE A N 1
ATOM 2392 C CA . PHE A 1 309 ? 32.514 11.119 19.833 1.00 31.78 309 PHE A CA 1
ATOM 2393 C C . PHE A 1 309 ? 31.414 12.175 19.884 1.00 34.58 309 PHE A C 1
ATOM 2394 O O . PHE A 1 309 ? 31.238 12.957 18.942 1.00 32.01 309 PHE A O 1
ATOM 2402 N N . ALA A 1 310 ? 30.655 12.204 20.979 1.00 29.24 310 ALA A N 1
ATOM 2403 C CA . ALA A 1 310 ? 29.499 13.091 21.054 1.00 26.81 310 ALA A CA 1
ATOM 2404 C C . ALA A 1 310 ? 29.922 14.553 21.130 1.00 27.37 310 ALA A C 1
ATOM 2405 O O . ALA A 1 310 ? 29.278 15.421 20.530 1.00 32.27 310 ALA A O 1
ATOM 2407 N N . GLU A 1 311 ? 31.002 14.849 21.856 1.00 26.66 311 GLU A N 1
ATOM 2408 C CA . GLU A 1 311 ? 31.492 16.227 21.931 1.00 27.11 311 GLU A CA 1
ATOM 2409 C C . GLU A 1 311 ? 32.188 16.681 20.651 1.00 27.72 311 GLU A C 1
ATOM 2410 O O . GLU A 1 311 ? 32.455 17.878 20.502 1.00 32.35 311 GLU A O 1
ATOM 2416 N N . SER A 1 312 ? 32.504 15.766 19.735 1.00 31.94 312 SER A N 1
ATOM 2417 C CA . SER A 1 312 ? 33.082 16.143 18.452 1.00 36.08 312 SER A CA 1
ATOM 2418 C C . SER A 1 312 ? 32.032 16.344 17.368 1.00 35.06 312 SER A C 1
ATOM 2419 O O . SER A 1 312 ? 32.326 16.983 16.348 1.00 37.08 312 SER A O 1
ATOM 2422 N N . ILE A 1 313 ? 30.828 15.816 17.568 1.00 30.73 313 ILE A N 1
ATOM 2423 C CA . ILE A 1 313 ? 29.763 15.853 16.571 1.00 27.53 313 ILE A CA 1
ATOM 2424 C C . ILE A 1 313 ? 28.714 16.900 16.928 1.00 27.75 313 ILE A C 1
ATOM 2425 O O . ILE A 1 313 ? 28.439 17.811 16.142 1.00 32.00 313 ILE A O 1
ATOM 2430 N N . ALA A 1 314 ? 28.109 16.781 18.108 1.00 28.21 314 ALA A N 1
ATOM 2431 C CA . ALA A 1 314 ? 26.965 17.623 18.454 1.00 29.05 314 ALA A CA 1
ATOM 2432 C C . ALA A 1 314 ? 27.245 19.118 18.348 1.00 34.28 314 ALA A C 1
ATOM 2433 O O . ALA A 1 314 ? 26.387 19.841 17.810 1.00 31.93 314 ALA A O 1
ATOM 2435 N N . PRO A 1 315 ? 28.376 19.654 18.830 1.00 28.85 315 PRO A N 1
ATOM 2436 C CA . PRO A 1 315 ? 28.576 21.111 18.739 1.00 34.82 315 PRO A CA 1
ATOM 2437 C C . PRO A 1 315 ? 28.763 21.613 17.320 1.00 35.76 315 PRO A C 1
ATOM 2438 O O . PRO A 1 315 ? 28.607 22.816 17.079 1.00 37.60 315 PRO A O 1
ATOM 2442 N N . VAL A 1 316 ? 29.097 20.738 16.378 1.00 32.83 316 VAL A N 1
ATOM 2443 C CA . VAL A 1 316 ? 29.313 21.158 14.999 1.00 32.58 316 VAL A CA 1
ATOM 2444 C C . VAL A 1 316 ? 28.001 21.256 14.227 1.00 32.82 316 VAL A C 1
ATOM 2445 O O . VAL A 1 316 ? 27.858 22.127 13.359 1.00 35.70 316 VAL A O 1
ATOM 2449 N N . LEU A 1 317 ? 27.043 20.385 14.525 1.00 29.09 317 LEU A N 1
ATOM 2450 C CA . LEU A 1 317 ? 25.790 20.355 13.784 1.00 27.81 317 LEU A CA 1
ATOM 2451 C C . LEU A 1 317 ? 24.928 21.553 14.155 1.00 35.10 317 LEU A C 1
ATOM 2452 O O . LEU A 1 317 ? 24.966 22.050 15.285 1.00 36.03 317 LEU A O 1
ATOM 2457 N N . SER A 1 318 ? 24.159 22.029 13.178 1.00 36.86 318 SER A N 1
ATOM 2458 C CA . SER A 1 318 ? 23.247 23.143 13.400 1.00 37.83 318 SER A CA 1
ATOM 2459 C C . SER A 1 318 ? 21.898 22.843 12.759 1.00 35.99 318 SER A C 1
ATOM 2460 O O . SER A 1 318 ? 20.865 22.840 13.439 1.00 41.95 318 SER A O 1
ATOM 2463 N N . LYS A 1 319 ? 21.902 22.573 11.452 1.00 29.13 319 LYS A N 1
ATOM 2464 C CA . LYS A 1 319 ? 20.661 22.240 10.760 1.00 28.60 319 LYS A CA 1
ATOM 2465 C C . LYS A 1 319 ? 20.154 20.870 11.190 1.00 24.44 319 LYS A C 1
ATOM 2466 O O . LYS A 1 319 ? 18.982 20.717 11.540 1.00 28.08 319 LYS A O 1
ATOM 2472 N N . THR A 1 320 ? 21.029 19.869 11.187 1.00 22.28 320 THR A N 1
ATOM 2473 C CA . THR A 1 320 ? 20.657 18.565 11.708 1.00 19.28 320 THR A CA 1
ATOM 2474 C C . THR A 1 320 ? 20.559 18.639 13.229 1.00 21.00 320 THR A C 1
ATOM 2475 O O . THR A 1 320 ? 21.460 19.165 13.885 1.00 24.57 320 THR A O 1
ATOM 2479 N N . LYS A 1 321 ? 19.470 18.119 13.788 1.00 21.07 321 LYS A N 1
ATOM 2480 C CA . LYS A 1 321 ? 19.293 18.129 15.231 1.00 20.61 321 LYS A CA 1
ATOM 2481 C C . LYS A 1 321 ? 19.901 16.875 15.847 1.00 22.33 321 LYS A C 1
ATOM 2482 O O . LYS A 1 321 ? 20.077 15.848 15.184 1.00 20.95 321 LYS A O 1
ATOM 2488 N N . THR A 1 322 ? 20.237 16.964 17.131 1.00 18.71 322 THR A N 1
ATOM 2489 C CA . THR A 1 322 ? 20.913 15.862 17.813 1.00 17.53 322 THR A CA 1
ATOM 2490 C C . THR A 1 322 ? 20.102 15.360 19.001 1.00 19.30 322 THR A C 1
ATOM 2491 O O . THR A 1 322 ? 19.513 16.145 19.746 1.00 18.75 322 THR A O 1
ATOM 2495 N N . TYR A 1 323 ? 20.088 14.048 19.170 1.00 18.00 323 TYR A N 1
ATOM 2496 C CA . TYR A 1 323 ? 19.611 13.399 20.376 1.00 17.69 323 TYR A CA 1
ATOM 2497 C C . TYR A 1 323 ? 20.757 12.576 20.940 1.00 21.80 323 TYR A C 1
ATOM 2498 O O . TYR A 1 323 ? 21.596 12.079 20.190 1.00 19.53 323 TYR A O 1
ATOM 2507 N N . ILE A 1 324 ? 20.778 12.401 22.255 1.00 18.26 324 ILE A N 1
ATOM 2508 C CA . ILE A 1 324 ? 21.627 11.391 22.887 1.00 18.22 324 ILE A CA 1
ATOM 2509 C C . ILE A 1 324 ? 20.706 10.392 23.559 1.00 18.04 324 ILE A C 1
ATOM 2510 O O . ILE A 1 324 ? 19.778 10.787 24.273 1.00 19.19 324 ILE A O 1
ATOM 2515 N N . THR A 1 325 ? 20.939 9.109 23.297 1.00 20.82 325 THR A N 1
ATOM 2516 C CA . THR A 1 325 ? 20.189 8.022 23.908 1.00 19.53 325 THR A CA 1
ATOM 2517 C C . THR A 1 325 ? 21.152 7.130 24.666 1.00 21.08 325 THR A C 1
ATOM 2518 O O . THR A 1 325 ? 22.124 6.626 24.083 1.00 24.22 325 THR A O 1
ATOM 2522 N N . GLY A 1 326 ? 20.867 6.906 25.948 1.00 19.08 326 GLY A N 1
ATOM 2523 C CA . GLY A 1 326 ? 21.670 5.992 26.732 1.00 17.40 326 GLY A CA 1
ATOM 2524 C C . GLY A 1 326 ? 21.859 6.466 28.157 1.00 18.94 326 GLY A C 1
ATOM 2525 O O . GLY A 1 326 ? 22.549 7.457 28.409 1.00 22.21 326 GLY A O 1
ATOM 2526 N N . GLY A 1 327 ? 21.194 5.788 29.083 1.00 17.91 327 GLY A N 1
ATOM 2527 C CA . GLY A 1 327 ? 21.424 5.977 30.496 1.00 17.70 327 GLY A CA 1
ATOM 2528 C C . GLY A 1 327 ? 20.641 7.088 31.179 1.00 21.97 327 GLY A C 1
ATOM 2529 O O . GLY A 1 327 ? 20.812 7.275 32.384 1.00 22.97 327 GLY A O 1
ATOM 2530 N N . PHE A 1 328 ? 19.797 7.828 30.474 1.00 20.32 328 PHE A N 1
ATOM 2531 C CA . PHE A 1 328 ? 19.064 8.911 31.128 1.00 22.37 328 PHE A CA 1
ATOM 2532 C C . PHE A 1 328 ? 18.021 8.360 32.094 1.00 20.04 328 PHE A C 1
ATOM 2533 O O . PHE A 1 328 ? 17.224 7.489 31.734 1.00 21.29 328 PHE A O 1
ATOM 2541 N N . LYS A 1 329 ? 18.000 8.913 33.316 1.00 21.46 329 LYS A N 1
ATOM 2542 C CA . LYS A 1 329 ? 17.085 8.478 34.369 1.00 23.85 329 LYS A CA 1
ATOM 2543 C C . LYS A 1 329 ? 16.332 9.638 35.016 1.00 23.59 329 LYS A C 1
ATOM 2544 O O . LYS A 1 329 ? 15.213 9.446 35.501 1.00 25.15 329 LYS A O 1
ATOM 2550 N N . SER A 1 330 ? 16.933 10.829 35.066 1.00 22.70 330 SER A N 1
ATOM 2551 C CA . SER A 1 330 ? 16.424 11.888 35.933 1.00 22.48 330 SER A CA 1
ATOM 2552 C C . SER A 1 330 ? 16.354 13.215 35.196 1.00 29.18 330 SER A C 1
ATOM 2553 O O . SER A 1 330 ? 17.114 13.463 34.254 1.00 23.75 330 SER A O 1
ATOM 2556 N N . VAL A 1 331 ? 15.442 14.077 35.664 1.00 25.73 331 VAL A N 1
ATOM 2557 C CA . VAL A 1 331 ? 15.235 15.377 35.027 1.00 26.89 331 VAL A CA 1
ATOM 2558 C C . VAL A 1 331 ? 16.529 16.188 35.028 1.00 25.15 331 VAL A C 1
ATOM 2559 O O . VAL A 1 331 ? 16.885 16.815 34.021 1.00 26.88 331 VAL A O 1
ATOM 2563 N N . GLY A 1 332 ? 17.231 16.221 36.171 1.00 23.65 332 GLY A N 1
ATOM 2564 C CA . GLY A 1 332 ? 18.437 17.036 36.268 1.00 28.35 332 GLY A CA 1
ATOM 2565 C C . GLY A 1 332 ? 19.453 16.721 35.183 1.00 26.88 332 GLY A C 1
ATOM 2566 O O . GLY A 1 332 ? 20.010 17.622 34.553 1.00 27.93 332 GLY A O 1
ATOM 2567 N N . ALA A 1 333 ? 19.688 15.432 34.930 1.00 25.78 333 ALA A N 1
ATOM 2568 C CA . ALA A 1 333 ? 20.643 15.050 33.891 1.00 29.31 333 ALA A CA 1
ATOM 2569 C C . ALA A 1 333 ? 20.092 15.318 32.495 1.00 29.12 333 ALA A C 1
ATOM 2570 O O . ALA A 1 333 ? 20.847 15.691 31.586 1.00 27.67 333 ALA A O 1
ATOM 2572 N N . MET A 1 334 ? 18.787 15.115 32.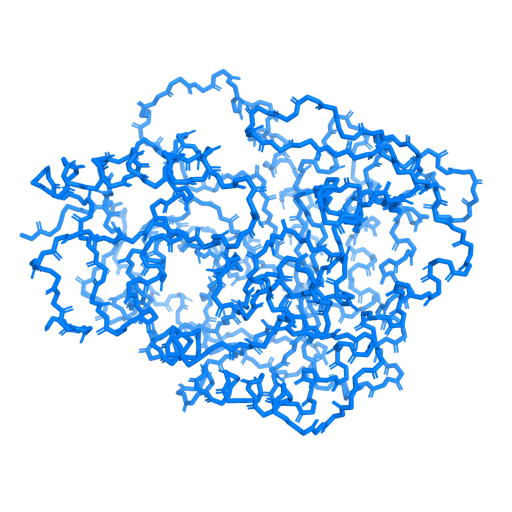299 1.00 24.31 334 MET A N 1
ATOM 2573 C CA . MET A 1 334 ? 18.209 15.317 30.969 1.00 18.29 334 MET A CA 1
ATOM 2574 C C . MET A 1 334 ? 18.268 16.787 30.577 1.00 25.76 334 MET A C 1
ATOM 2575 O O . MET A 1 334 ? 18.583 17.119 29.432 1.00 26.85 334 MET A O 1
ATOM 2580 N N . VAL A 1 335 ? 17.980 17.676 31.529 1.00 24.87 335 VAL A N 1
ATOM 2581 C CA . VAL A 1 335 ? 18.057 19.111 31.274 1.00 24.70 335 VAL A CA 1
ATOM 2582 C C . VAL A 1 335 ? 19.500 19.540 31.030 1.00 27.37 335 VAL A C 1
ATOM 2583 O O . VAL A 1 335 ? 19.780 20.375 30.156 1.00 31.74 335 VAL A O 1
ATOM 2587 N N . ALA A 1 336 ? 20.440 18.972 31.788 1.00 31.51 336 ALA A N 1
ATOM 2588 C CA . ALA A 1 336 ? 21.853 19.285 31.597 1.00 31.12 336 ALA A CA 1
ATOM 2589 C C . ALA A 1 336 ? 22.324 18.906 30.200 1.00 30.51 336 ALA A C 1
ATOM 2590 O O . ALA A 1 336 ? 23.162 19.600 29.606 1.00 30.62 336 ALA A O 1
ATOM 2592 N N . ALA A 1 337 ? 21.810 17.799 29.669 1.00 26.33 337 ALA A N 1
ATOM 2593 C CA . ALA A 1 337 ? 22.218 17.351 28.341 1.00 26.38 337 ALA A CA 1
ATOM 2594 C C . ALA A 1 337 ? 21.768 18.317 27.255 1.00 27.50 337 ALA A C 1
ATOM 2595 O O . ALA A 1 337 ? 22.376 18.362 26.176 1.00 28.37 337 ALA A O 1
ATOM 2597 N N . LEU A 1 338 ? 20.703 19.079 27.506 1.00 26.71 338 LEU A N 1
ATOM 2598 C CA . LEU A 1 338 ? 20.259 20.056 26.524 1.00 33.93 338 LEU A CA 1
ATOM 2599 C C . LEU A 1 338 ? 21.262 21.183 26.324 1.00 34.05 338 LEU A C 1
ATOM 2600 O O . LEU A 1 338 ? 21.096 21.968 25.385 1.00 30.84 338 LEU A O 1
ATOM 2605 N N . ASP A 1 339 ? 22.296 21.279 27.170 1.00 35.91 339 ASP A N 1
ATOM 2606 C CA . ASP A 1 339 ? 23.405 22.191 26.919 1.00 42.28 339 ASP A CA 1
ATOM 2607 C C . ASP A 1 339 ? 24.296 21.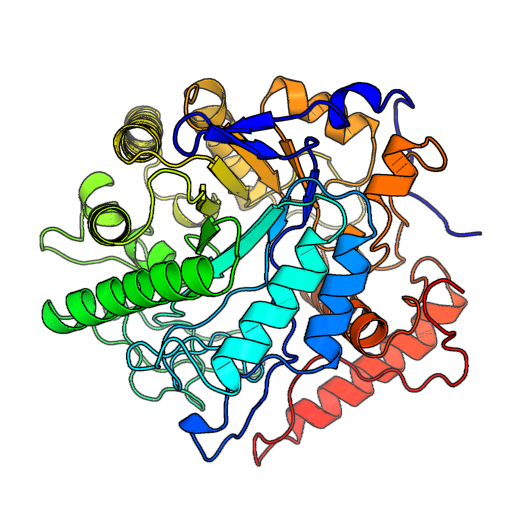712 25.782 1.00 39.74 339 ASP A C 1
ATOM 2608 O O . ASP A 1 339 ? 25.073 22.506 25.242 1.00 45.27 339 ASP A O 1
ATOM 2613 N N . VAL A 1 340 ? 24.181 20.444 25.394 1.00 31.86 340 VAL A N 1
ATOM 2614 C CA . VAL A 1 340 ? 25.020 19.843 24.373 1.00 30.88 340 VAL A CA 1
ATOM 2615 C C . VAL A 1 340 ? 24.209 19.417 23.156 1.00 29.39 340 VAL A C 1
ATOM 2616 O O . VAL A 1 340 ? 24.663 19.576 22.017 1.00 31.45 340 VAL A O 1
ATOM 2620 N N . VAL A 1 341 ? 23.008 18.874 23.369 1.00 22.49 341 VAL A N 1
ATOM 2621 C CA . VAL A 1 341 ? 22.209 18.318 22.288 1.00 21.51 341 VAL A CA 1
ATOM 2622 C C . VAL A 1 341 ? 20.808 18.923 22.327 1.00 22.34 341 VAL A C 1
ATOM 2623 O O . VAL A 1 341 ? 20.442 19.659 23.245 1.00 27.14 341 VAL A O 1
ATOM 2627 N N . ASP A 1 342 ? 20.025 18.601 21.294 1.00 18.25 342 ASP A N 1
ATOM 2628 C CA . ASP A 1 342 ? 18.674 19.134 21.163 1.00 17.78 342 ASP A CA 1
ATOM 2629 C C . ASP A 1 342 ? 17.628 18.321 21.914 1.00 23.04 342 ASP A C 1
ATOM 2630 O O . ASP A 1 342 ? 16.601 18.875 22.318 1.00 22.31 342 ASP A O 1
ATOM 2635 N N . GLY A 1 343 ? 17.838 17.018 22.103 1.00 19.03 343 GLY A N 1
ATOM 2636 C CA . GLY A 1 343 ? 16.819 16.203 22.728 1.00 19.89 343 GLY A CA 1
ATOM 2637 C C . GLY A 1 343 ? 17.450 15.000 23.392 1.00 18.06 343 GLY A C 1
ATOM 2638 O O . GLY A 1 343 ? 18.644 14.732 23.234 1.00 20.64 343 GLY A O 1
ATOM 2639 N N . VAL A 1 344 ? 16.639 14.289 24.169 1.00 18.37 344 VAL A N 1
ATOM 2640 C CA . VAL A 1 344 ? 17.120 13.141 24.930 1.00 17.93 344 VAL A CA 1
ATOM 2641 C C . VAL A 1 344 ? 16.284 11.923 24.574 1.00 17.81 344 VAL A C 1
ATOM 2642 O O . VAL A 1 344 ? 15.054 11.997 24.472 1.00 16.88 344 VAL A O 1
ATOM 2646 N N . GLY A 1 345 ? 16.968 10.802 24.375 1.00 17.13 345 GLY A N 1
ATOM 2647 C CA . GLY A 1 345 ? 16.320 9.540 24.077 1.00 17.87 345 GLY A CA 1
ATOM 2648 C C . GLY A 1 345 ? 16.340 8.659 25.312 1.00 18.42 345 GLY A C 1
ATOM 2649 O O . GLY A 1 345 ? 17.329 8.626 26.043 1.00 18.90 345 GLY A O 1
ATOM 2650 N N . LEU A 1 346 ? 15.222 7.964 25.528 1.00 19.02 346 LEU A N 1
ATOM 2651 C CA . LEU A 1 346 ? 15.044 7.009 26.613 1.00 21.27 346 LEU A CA 1
ATOM 2652 C C . LEU A 1 346 ? 14.493 5.728 26.020 1.00 16.52 346 LEU A C 1
ATOM 2653 O O . LEU A 1 346 ? 13.535 5.771 25.238 1.00 18.03 346 LEU A O 1
ATOM 2658 N N . ALA A 1 347 ? 15.094 4.594 26.394 1.00 15.84 347 ALA A N 1
ATOM 2659 C CA . ALA A 1 347 ? 14.590 3.307 25.929 1.00 17.77 347 ALA A CA 1
ATOM 2660 C C . ALA A 1 347 ? 14.116 2.481 27.115 1.00 16.19 347 ALA A C 1
ATOM 2661 O O . ALA A 1 347 ? 12.906 2.398 27.352 1.00 16.54 347 ALA A O 1
ATOM 2663 N N . ARG A 1 348 ? 15.056 1.896 27.870 1.00 16.12 348 ARG A N 1
ATOM 2664 C CA . ARG A 1 348 ? 14.665 1.016 28.971 1.00 18.36 348 ARG A CA 1
ATOM 2665 C C . ARG A 1 348 ? 13.709 1.689 29.955 1.00 18.35 348 ARG A C 1
ATOM 2666 O O . ARG A 1 348 ? 12.756 1.020 30.393 1.00 17.27 348 ARG A O 1
ATOM 2674 N N . PRO A 1 349 ? 13.870 2.967 30.327 1.00 16.41 349 PRO A N 1
ATOM 2675 C CA . PRO A 1 349 ? 12.888 3.567 31.247 1.00 17.71 349 PRO A CA 1
ATOM 2676 C C . PRO A 1 349 ? 11.487 3.654 30.685 1.00 16.61 349 PRO A C 1
ATOM 2677 O O . PRO A 1 349 ? 10.526 3.653 31.466 1.00 19.03 349 PRO A O 1
ATOM 2681 N N . LEU A 1 350 ? 11.328 3.751 29.356 1.00 15.55 350 LEU A N 1
ATOM 2682 C CA . LEU A 1 350 ? 10.010 3.845 28.774 1.00 16.42 350 LEU A CA 1
ATOM 2683 C C . LEU A 1 350 ? 9.388 2.478 28.512 1.00 16.80 350 LEU A C 1
ATOM 2684 O O . LEU A 1 350 ? 8.202 2.413 28.179 1.00 18.82 350 LEU A O 1
ATOM 2689 N N . ALA A 1 351 ? 10.152 1.394 28.663 1.00 17.26 351 ALA A N 1
ATOM 2690 C CA . ALA A 1 351 ? 9.517 0.084 28.735 1.00 17.93 351 ALA A CA 1
ATOM 2691 C C . ALA A 1 351 ? 8.929 -0.153 30.121 1.00 18.58 351 ALA A C 1
ATOM 2692 O O . ALA A 1 351 ? 7.779 -0.589 30.248 1.00 19.43 351 ALA A O 1
ATOM 2694 N N . GLN A 1 352 ? 9.704 0.147 31.168 1.00 17.63 352 GLN A N 1
ATOM 2695 C CA . GLN A 1 352 ? 9.201 0.020 32.536 1.00 18.41 352 GLN A CA 1
ATOM 2696 C C . GLN A 1 352 ? 8.095 1.036 32.832 1.00 19.92 352 GLN A C 1
ATOM 2697 O O . GLN A 1 352 ? 7.172 0.737 33.606 1.00 20.34 352 GLN A O 1
ATOM 2703 N N . GLU A 1 353 ? 8.160 2.227 32.230 1.00 18.14 353 GLU A N 1
ATOM 2704 C CA . GLU A 1 353 ? 7.171 3.287 32.462 1.00 18.55 353 GLU A CA 1
ATOM 2705 C C . GLU A 1 353 ? 6.803 3.947 31.149 1.00 16.41 353 GLU A C 1
ATOM 2706 O O . GLU A 1 353 ? 7.371 4.985 30.776 1.00 18.73 353 GLU A O 1
ATOM 2712 N N . PRO A 1 354 ? 5.845 3.380 30.417 1.00 17.93 354 PRO A N 1
ATOM 2713 C CA . PRO A 1 354 ? 5.475 3.964 29.114 1.00 16.85 354 PRO A CA 1
ATOM 2714 C C . PRO A 1 354 ? 4.940 5.381 29.201 1.00 18.48 354 PRO A C 1
ATOM 2715 O O . PRO A 1 354 ? 4.938 6.081 28.176 1.00 21.09 354 PRO A O 1
ATOM 2719 N N . ARG A 1 355 ? 4.523 5.839 30.385 1.00 19.15 355 ARG A N 1
ATOM 2720 C CA . ARG A 1 355 ? 3.974 7.179 30.558 1.00 19.14 355 ARG A CA 1
ATOM 2721 C C . ARG A 1 355 ? 4.949 8.139 31.247 1.00 20.74 355 ARG A C 1
ATOM 2722 O O . ARG A 1 355 ? 4.546 9.232 31.657 1.00 21.39 355 ARG A O 1
ATOM 2730 N N . LEU A 1 356 ? 6.233 7.783 31.323 1.00 20.22 356 LEU A N 1
ATOM 2731 C CA . LEU A 1 356 ? 7.186 8.572 32.099 1.00 18.01 356 LEU A CA 1
ATOM 2732 C C . LEU A 1 356 ? 7.310 10.000 31.581 1.00 19.28 356 LEU A C 1
ATOM 2733 O O . LEU A 1 356 ? 7.416 10.946 32.373 1.00 23.60 356 LEU A O 1
ATOM 2738 N N . CYS A 1 357 ? 7.318 10.183 30.261 1.00 20.07 357 CYS A N 1
ATOM 2739 C CA . CYS A 1 357 ? 7.472 11.537 29.727 1.00 21.04 357 CYS A CA 1
ATOM 2740 C C . CYS A 1 357 ? 6.305 12.422 30.135 1.00 23.94 357 CYS A C 1
ATOM 2741 O O . CYS A 1 357 ? 6.500 13.584 30.511 1.00 23.84 357 CYS A O 1
ATOM 2744 N N . LYS A 1 358 ? 5.080 11.890 30.057 1.00 21.44 358 LYS A N 1
ATOM 2745 C CA . LYS A 1 358 ? 3.916 12.630 30.534 1.00 28.31 358 LYS A CA 1
ATOM 2746 C C . LYS A 1 358 ? 4.069 12.982 32.005 1.00 28.86 358 LYS A C 1
ATOM 2747 O O . LYS A 1 358 ? 3.811 14.122 32.410 1.00 30.32 358 LYS A O 1
ATOM 2753 N N . ASP A 1 359 ? 4.523 12.021 32.813 1.00 26.60 359 ASP A N 1
ATOM 2754 C CA . ASP A 1 359 ? 4.625 12.239 34.254 1.00 26.28 359 ASP A CA 1
ATOM 2755 C C . ASP A 1 359 ? 5.715 13.248 34.587 1.00 26.69 359 ASP A C 1
ATOM 2756 O O . ASP A 1 359 ? 5.562 14.044 35.525 1.00 29.13 359 ASP A O 1
ATOM 2761 N N . ILE A 1 360 ? 6.822 13.226 33.839 1.00 22.92 360 ILE A N 1
ATOM 2762 C CA . ILE A 1 360 ? 7.868 14.230 34.018 1.00 23.22 360 ILE A CA 1
ATOM 2763 C C . ILE A 1 360 ? 7.339 15.620 33.681 1.00 29.05 360 ILE A C 1
ATOM 2764 O O . ILE A 1 360 ? 7.530 16.577 34.441 1.00 27.37 360 ILE A O 1
ATOM 2769 N N . LEU A 1 361 ? 6.665 15.756 32.534 1.00 27.09 361 LEU A N 1
ATOM 2770 C CA . LEU A 1 361 ? 6.247 17.091 32.103 1.00 32.77 361 LEU A CA 1
ATOM 2771 C C . LEU A 1 361 ? 5.155 17.669 32.994 1.00 34.66 361 LEU A C 1
ATOM 2772 O O . LEU A 1 361 ? 5.067 18.894 33.143 1.00 41.26 361 LEU A O 1
ATOM 2777 N N . GLU A 1 362 ? 4.322 16.824 33.595 1.00 31.44 362 GLU A N 1
ATOM 2778 C CA . GLU A 1 362 ? 3.293 17.301 34.509 1.00 39.55 362 GLU A CA 1
ATOM 2779 C C . GLU A 1 362 ? 3.804 17.478 35.934 1.00 41.11 362 GLU A C 1
ATOM 2780 O O . GLU A 1 362 ? 3.059 17.984 36.788 1.00 38.41 362 GLU A O 1
ATOM 2786 N N . GLY A 1 363 ? 5.052 17.092 36.203 1.00 34.85 363 GLY A N 1
ATOM 2787 C CA . GLY A 1 363 ? 5.653 17.320 37.506 1.00 31.42 363 GLY A CA 1
ATOM 2788 C C . GLY A 1 363 ? 5.339 16.290 38.565 1.00 38.35 363 GLY A C 1
ATOM 2789 O O . GLY A 1 363 ? 5.572 16.552 39.749 1.00 36.88 363 GLY A O 1
ATOM 2790 N N . THR A 1 364 ? 4.824 15.115 38.190 1.00 29.25 364 THR A N 1
ATOM 2791 C CA . THR A 1 364 ? 4.516 14.120 39.210 1.00 31.77 364 THR A CA 1
ATOM 2792 C C . THR A 1 364 ? 5.755 13.351 39.652 1.00 29.49 364 THR A C 1
ATOM 2793 O O . THR A 1 364 ? 5.849 12.961 40.821 1.00 32.67 364 THR A O 1
ATOM 2797 N N . VAL A 1 365 ? 6.719 13.140 38.753 1.00 32.04 365 VAL A N 1
ATOM 2798 C CA . VAL A 1 365 ? 7.978 12.490 39.094 1.00 26.18 365 VAL A CA 1
ATOM 2799 C C . VAL A 1 365 ? 9.130 13.286 38.495 1.00 27.30 365 VAL A C 1
ATOM 2800 O O . VAL A 1 365 ? 8.957 14.078 37.569 1.00 25.44 365 VAL A O 1
ATOM 2804 N N . THR A 1 366 ? 10.324 13.064 39.041 1.00 25.82 366 THR A N 1
ATOM 2805 C CA . THR A 1 366 ? 11.537 13.649 38.488 1.00 26.31 366 THR A CA 1
ATOM 2806 C C . THR A 1 366 ? 12.579 12.598 38.131 1.00 23.29 366 THR A C 1
ATOM 2807 O O . THR A 1 366 ? 13.679 12.956 37.695 1.00 26.07 366 THR A O 1
ATOM 2811 N N . GLY A 1 367 ? 12.273 11.322 38.314 1.00 23.08 367 GLY A N 1
ATOM 2812 C CA . GLY A 1 367 ? 13.208 10.270 37.960 1.00 22.45 367 GLY A CA 1
ATOM 2813 C C . GLY A 1 367 ? 12.462 9.000 37.634 1.00 25.50 367 GLY A C 1
ATOM 2814 O O . GLY A 1 367 ? 11.364 8.755 38.145 1.00 26.92 367 GLY A O 1
ATOM 2815 N N . ALA A 1 368 ? 13.057 8.197 36.757 1.00 20.06 368 ALA A N 1
ATOM 2816 C CA . ALA A 1 368 ? 12.511 6.894 36.421 1.00 22.43 368 ALA A CA 1
ATOM 2817 C C . ALA A 1 368 ? 12.551 5.959 37.627 1.00 24.57 368 ALA A C 1
ATOM 2818 O O . ALA A 1 368 ? 13.310 6.156 38.577 1.00 22.60 368 ALA A O 1
ATOM 2820 N N . ILE A 1 369 ? 11.718 4.918 37.568 1.00 24.17 369 ILE A N 1
ATOM 2821 C CA . ILE A 1 369 ? 11.783 3.842 38.551 1.00 22.21 369 ILE A CA 1
ATOM 2822 C C . ILE A 1 369 ? 13.194 3.265 38.591 1.00 22.64 369 ILE A C 1
ATOM 2823 O O . ILE A 1 369 ? 13.799 2.968 37.554 1.00 23.72 369 ILE A O 1
ATOM 2828 N N . LYS A 1 370 ? 13.729 3.118 39.798 1.00 25.22 370 LYS A N 1
ATOM 2829 C CA . LYS A 1 370 ? 15.052 2.533 40.002 1.00 24.40 370 LYS A CA 1
ATOM 2830 C C . LYS A 1 370 ? 14.872 1.029 40.157 1.00 27.91 370 LYS A C 1
ATOM 2831 O O . LYS A 1 370 ? 14.551 0.536 41.244 1.00 28.10 370 LYS A O 1
ATOM 2837 N N . GLN A 1 371 ? 14.953 0.322 39.026 1.00 22.43 371 GLN A N 1
ATOM 2838 C CA . GLN A 1 371 ? 14.713 -1.146 38.980 1.00 24.92 371 GLN A CA 1
ATOM 2839 C C . GLN A 1 371 ? 15.798 -1.900 39.753 1.00 26.45 371 GLN A C 1
ATOM 2840 O O . GLN A 1 371 ? 16.944 -1.409 39.807 1.00 29.13 371 GLN A O 1
ATOM 2846 N N . ARG A 1 372 ? 15.536 -3.051 40.358 1.00 26.73 372 ARG A N 1
ATOM 2847 C CA . ARG A 1 372 ? 16.600 -3.753 41.138 1.00 28.52 372 ARG A CA 1
ATOM 2848 C C . ARG A 1 372 ? 17.496 -4.618 40.248 1.00 31.38 372 ARG A C 1
ATOM 2849 O O . ARG A 1 372 ? 17.768 -5.736 40.597 1.00 33.96 372 ARG A O 1
ATOM 2857 N N . ILE A 1 373 ? 17.904 -4.067 39.105 1.00 30.32 373 ILE A N 1
ATOM 2858 C CA . ILE A 1 373 ? 18.798 -4.791 38.156 1.00 31.48 373 ILE A CA 1
ATOM 2859 C C . ILE A 1 373 ? 20.005 -3.890 37.886 1.00 35.19 373 ILE A C 1
ATOM 2860 O O . ILE A 1 373 ? 19.790 -2.709 37.545 1.00 28.59 373 ILE A O 1
ATOM 2865 N N . ASP A 1 374 ? 21.221 -4.424 38.035 1.00 35.44 374 ASP A N 1
ATOM 2866 C CA . ASP A 1 374 ? 22.436 -3.622 37.784 1.00 40.54 374 ASP A CA 1
ATOM 2867 C C . ASP A 1 374 ? 22.344 -3.090 36.364 1.00 31.70 374 ASP A C 1
ATOM 2868 O O . ASP A 1 374 ? 22.117 -3.852 35.470 1.00 33.11 374 ASP A O 1
ATOM 2873 N N . GLU A 1 375 ? 22.546 -1.778 36.204 1.00 29.43 375 GLU A N 1
ATOM 2874 C CA . GLU A 1 375 ? 22.447 -1.101 34.882 1.00 32.68 375 GLU A CA 1
ATOM 2875 C C . GLU A 1 375 ? 23.522 -1.613 33.914 1.00 37.52 375 GLU A C 1
ATOM 2876 O O . GLU A 1 375 ? 23.325 -1.453 32.693 1.00 40.98 375 GLU A O 1
ATOM 2882 N N . ASN A 1 376 ? 24.608 -2.202 34.426 1.00 48.67 376 ASN A N 1
ATOM 2883 C CA . ASN A 1 376 ? 25.684 -2.689 33.527 1.00 58.44 376 ASN A CA 1
ATOM 2884 C C . ASN A 1 376 ? 25.424 -4.158 33.169 1.00 53.81 376 ASN A C 1
ATOM 2885 O O . ASN A 1 376 ? 26.144 -4.695 32.329 1.00 47.16 376 ASN A O 1
ATOM 2890 N N . ASN A 1 377 ? 24.411 -4.763 33.786 1.00 45.33 377 ASN A N 1
ATOM 2891 C CA . ASN A 1 377 ? 24.005 -6.143 33.442 1.00 34.57 377 ASN A CA 1
ATOM 2892 C C . ASN A 1 377 ? 23.114 -6.020 32.213 1.00 33.53 377 ASN A C 1
ATOM 2893 O O . ASN A 1 377 ? 21.922 -6.164 32.342 1.00 29.84 377 ASN A O 1
ATOM 2898 N N . PHE A 1 378 ? 23.729 -5.709 31.088 1.00 34.23 378 PHE A N 1
ATOM 2899 C CA . PHE A 1 378 ? 23.040 -5.451 29.796 1.00 39.52 378 PHE A CA 1
ATOM 2900 C C . PHE A 1 378 ? 22.089 -6.587 29.401 1.00 34.05 378 PHE A C 1
ATOM 2901 O O . PHE A 1 378 ? 20.968 -6.277 28.950 1.00 31.20 378 PHE A O 1
ATOM 2909 N N . ILE A 1 379 ? 22.506 -7.847 29.554 1.00 29.77 379 ILE A N 1
ATOM 2910 C CA . ILE A 1 379 ? 21.641 -8.935 29.109 1.00 31.39 379 ILE A CA 1
ATOM 2911 C C . ILE A 1 379 ? 20.341 -8.920 29.900 1.00 25.62 379 ILE A C 1
ATOM 2912 O O . ILE A 1 379 ? 19.247 -9.023 29.332 1.00 29.29 379 ILE A O 1
ATOM 2917 N N . LEU A 1 380 ? 20.444 -8.751 31.220 1.00 26.59 380 LEU A N 1
ATOM 2918 C CA . LEU A 1 380 ? 19.250 -8.799 32.055 1.00 22.35 380 LEU A CA 1
ATOM 2919 C C . LEU A 1 380 ? 18.390 -7.552 31.886 1.00 21.15 380 LEU A C 1
ATOM 2920 O O . LEU A 1 380 ? 17.162 -7.654 31.861 1.00 21.49 380 LEU A O 1
ATOM 2925 N N . THR A 1 381 ? 19.002 -6.363 31.797 1.00 24.43 381 THR A N 1
ATOM 2926 C CA . THR A 1 381 ? 18.180 -5.169 31.592 1.00 21.68 381 THR A CA 1
ATOM 2927 C C . THR A 1 381 ? 17.469 -5.216 30.251 1.00 23.43 381 THR A C 1
ATOM 2928 O O . THR A 1 381 ? 16.355 -4.691 30.121 1.00 22.29 381 THR A O 1
ATOM 2932 N N . ASN A 1 382 ? 18.085 -5.833 29.241 1.00 22.81 382 ASN A N 1
ATOM 2933 C CA . ASN A 1 382 ? 17.412 -5.944 27.958 1.00 24.97 382 ASN A CA 1
ATOM 2934 C C . ASN A 1 382 ? 16.246 -6.923 28.032 1.00 20.25 382 ASN A C 1
ATOM 2935 O O . ASN A 1 382 ? 15.159 -6.632 27.526 1.00 21.48 382 ASN A O 1
ATOM 2940 N N . ILE A 1 383 ? 16.434 -8.063 28.703 1.00 19.37 383 ILE A N 1
ATOM 2941 C CA . ILE A 1 383 ? 15.328 -9.002 28.879 1.00 19.77 383 ILE A CA 1
ATOM 2942 C C . ILE A 1 383 ? 14.181 -8.350 29.641 1.00 19.42 383 ILE A C 1
ATOM 2943 O O . ILE A 1 383 ? 13.010 -8.518 29.285 1.00 20.70 383 ILE A O 1
ATOM 2948 N N . ALA A 1 384 ? 14.495 -7.602 30.703 1.00 19.95 384 ALA A N 1
ATOM 2949 C CA . ALA A 1 384 ? 13.450 -6.900 31.446 1.00 17.37 384 ALA A CA 1
ATOM 2950 C C . ALA A 1 384 ? 12.656 -5.961 30.541 1.00 19.90 384 ALA A C 1
ATOM 2951 O O . ALA A 1 384 ? 11.417 -5.980 30.544 1.00 18.95 384 ALA A O 1
ATOM 2953 N N . ALA A 1 385 ? 13.348 -5.150 29.731 1.00 17.05 385 ALA A N 1
ATOM 2954 C CA . ALA A 1 385 ? 12.622 -4.198 28.904 1.00 15.33 385 ALA A CA 1
ATOM 2955 C C . ALA A 1 385 ? 11.734 -4.905 27.892 1.00 18.31 385 ALA A C 1
ATOM 2956 O O . ALA A 1 385 ? 10.586 -4.502 27.681 1.00 17.26 385 ALA A O 1
ATOM 2958 N N . GLY A 1 386 ? 12.248 -5.959 27.252 1.00 19.85 386 GLY A N 1
ATOM 2959 C CA . GLY A 1 386 ? 11.420 -6.700 26.311 1.00 22.20 386 GLY A CA 1
ATOM 2960 C C . GLY A 1 386 ? 10.210 -7.336 26.976 1.00 19.96 386 GLY A C 1
ATOM 2961 O O . GLY A 1 386 ? 9.113 -7.359 26.414 1.00 19.00 386 GLY A O 1
ATOM 2962 N N . THR A 1 387 ? 10.396 -7.841 28.194 1.00 16.31 387 THR A N 1
ATOM 2963 C CA . THR A 1 387 ? 9.291 -8.429 28.947 1.00 18.18 387 THR A CA 1
ATOM 2964 C C . THR A 1 387 ? 8.208 -7.396 29.248 1.00 19.18 387 THR A C 1
ATOM 2965 O O . THR A 1 387 ? 7.011 -7.695 29.154 1.00 19.89 387 THR A O 1
ATOM 2969 N N . GLN A 1 388 ? 8.606 -6.168 29.598 1.00 17.63 388 GLN A N 1
ATOM 2970 C CA . GLN A 1 388 ? 7.614 -5.128 29.839 1.00 16.89 388 GLN A CA 1
ATOM 2971 C C . GLN A 1 388 ? 6.845 -4.794 28.572 1.00 16.22 388 GLN A C 1
ATOM 2972 O O . GLN A 1 388 ? 5.629 -4.584 28.621 1.00 17.43 388 GLN A O 1
ATOM 2978 N N . MET A 1 389 ? 7.543 -4.700 27.430 1.00 17.24 389 MET A N 1
ATOM 2979 C CA . MET A 1 389 ? 6.836 -4.425 26.183 1.00 14.42 389 MET A CA 1
ATOM 2980 C C . MET A 1 389 ? 5.803 -5.508 25.901 1.00 19.74 389 MET A C 1
ATOM 2981 O O . MET A 1 389 ? 4.690 -5.213 25.451 1.00 18.34 389 MET A O 1
ATOM 2986 N N . ARG A 1 390 ? 6.163 -6.770 26.154 1.00 18.54 390 ARG A N 1
ATOM 2987 C CA . ARG A 1 390 ? 5.221 -7.866 25.954 1.00 18.21 390 ARG A CA 1
ATOM 2988 C C . ARG A 1 390 ? 3.994 -7.729 26.862 1.00 21.07 390 ARG A C 1
ATOM 2989 O O . ARG A 1 390 ? 2.866 -8.014 26.442 1.00 21.67 390 ARG A O 1
ATOM 2997 N N . LEU A 1 391 ? 4.188 -7.287 28.103 1.00 17.95 391 LEU A N 1
ATOM 2998 C CA . LEU A 1 391 ? 3.050 -7.056 28.989 1.00 18.14 391 LEU A CA 1
ATOM 2999 C C . LEU A 1 391 ? 2.144 -5.962 28.446 1.00 19.44 391 LEU A C 1
ATOM 3000 O O . LEU A 1 391 ? 0.917 -6.114 28.406 1.00 19.75 391 LEU A O 1
ATOM 3005 N N . VAL A 1 392 ? 2.731 -4.846 28.017 1.00 19.82 392 VAL A N 1
ATOM 3006 C CA . VAL A 1 392 ? 1.911 -3.749 27.525 1.00 17.78 392 VAL A CA 1
ATOM 3007 C C . VAL A 1 392 ? 1.216 -4.145 26.230 1.00 18.06 392 VAL A C 1
ATOM 3008 O O . VAL A 1 392 ? 0.068 -3.744 25.981 1.00 21.46 392 VAL A O 1
ATOM 3012 N N . GLY A 1 393 ? 1.878 -4.959 25.403 1.00 19.48 393 GLY A N 1
ATOM 3013 C CA . GLY A 1 393 ? 1.216 -5.521 24.237 1.00 22.34 393 GLY A CA 1
ATOM 3014 C C . GLY A 1 393 ? -0.064 -6.261 24.592 1.00 23.23 393 GLY A C 1
ATOM 3015 O O . GLY A 1 393 ? -1.071 -6.148 23.895 1.00 22.43 393 GLY A O 1
ATOM 3016 N N . LYS A 1 394 ? -0.046 -7.017 25.697 1.00 24.32 394 LYS A N 1
ATOM 3017 C CA . LYS A 1 394 ? -1.227 -7.698 26.215 1.00 23.91 394 LYS A CA 1
ATOM 3018 C C . LYS A 1 394 ? -2.189 -6.761 26.946 1.00 22.96 394 LYS A C 1
ATOM 3019 O O . LYS A 1 394 ? -3.199 -7.224 27.493 1.00 24.17 394 LYS A O 1
ATOM 3025 N N . ASP A 1 395 ? -1.916 -5.457 26.930 1.00 24.06 395 ASP A N 1
ATOM 3026 C CA . ASP A 1 395 ? -2.659 -4.444 27.686 1.00 24.26 395 ASP A CA 1
ATOM 3027 C C . ASP A 1 395 ? -2.668 -4.738 29.183 1.00 24.19 395 ASP A C 1
ATOM 3028 O O . ASP A 1 395 ? -3.675 -4.552 29.867 1.00 24.43 395 ASP A O 1
ATOM 3033 N N . GLN A 1 396 ? -1.528 -5.187 29.689 1.00 22.02 396 GLN A N 1
ATOM 3034 C CA . GLN A 1 396 ? -1.273 -5.268 31.115 1.00 21.72 396 GLN A CA 1
ATOM 3035 C C . GLN A 1 396 ? -0.228 -4.228 31.504 1.00 21.79 396 GLN A C 1
ATOM 3036 O O . GLN A 1 396 ? 0.584 -3.792 30.681 1.00 20.63 396 GLN A O 1
ATOM 3042 N N . GLU A 1 397 ? -0.283 -3.810 32.758 1.00 24.34 397 GLU A N 1
ATOM 3043 C CA . GLU A 1 397 ? 0.663 -2.827 33.251 1.00 25.28 397 GLU A CA 1
ATOM 3044 C C . GLU A 1 397 ? 2.043 -3.471 33.418 1.00 23.68 397 GLU A C 1
ATOM 3045 O O . GLU A 1 397 ? 2.144 -4.667 33.711 1.00 21.98 397 GLU A O 1
ATOM 3051 N N . PRO A 1 398 ? 3.119 -2.717 33.194 1.00 20.08 398 PRO A N 1
ATOM 3052 C CA . PRO A 1 398 ? 4.458 -3.230 33.513 1.00 19.53 398 PRO A CA 1
ATOM 3053 C C . PRO A 1 398 ? 4.577 -3.669 34.970 1.00 21.42 398 PRO A C 1
ATOM 3054 O O . PRO A 1 398 ? 3.918 -3.132 35.862 1.00 24.40 398 PRO A O 1
ATOM 3058 N N . ILE A 1 399 ? 5.417 -4.678 35.191 1.00 21.54 399 ILE A N 1
ATOM 3059 C CA . ILE A 1 399 ? 5.753 -5.132 36.535 1.00 26.80 399 ILE A CA 1
ATOM 3060 C C . ILE A 1 399 ? 6.809 -4.202 37.113 1.00 23.69 399 ILE A C 1
ATOM 3061 O O . ILE A 1 399 ? 7.834 -3.932 36.476 1.00 21.84 399 ILE A O 1
ATOM 3066 N N . ASP A 1 400 ? 6.565 -3.715 38.327 1.00 24.22 400 ASP A N 1
ATOM 3067 C CA . ASP A 1 400 ? 7.459 -2.767 38.990 1.00 24.90 400 ASP A CA 1
ATOM 3068 C C . ASP A 1 400 ? 8.692 -3.504 39.504 1.00 26.30 400 ASP A C 1
ATOM 3069 O O . ASP A 1 400 ? 8.672 -4.084 40.591 1.00 27.47 400 ASP A O 1
ATOM 3074 N N . LEU A 1 401 ? 9.797 -3.443 38.753 1.00 22.98 401 LEU A N 1
ATOM 3075 C CA . LEU A 1 401 ? 10.993 -4.157 39.167 1.00 22.04 401 LEU A CA 1
ATOM 3076 C C . LEU A 1 401 ? 11.821 -3.396 40.202 1.00 24.33 401 LEU A C 1
ATOM 3077 O O . LEU A 1 401 ? 12.920 -3.840 40.536 1.00 25.07 401 LEU A O 1
ATOM 3082 N N . SER A 1 402 ? 11.323 -2.279 40.734 1.00 24.09 402 SER A N 1
ATOM 3083 C CA . SER A 1 402 ? 11.931 -1.727 41.940 1.00 28.78 402 SER A CA 1
ATOM 3084 C C . SER A 1 402 ? 11.498 -2.468 43.199 1.00 34.55 402 SER A C 1
ATOM 3085 O O . SER A 1 402 ? 12.106 -2.274 44.260 1.00 30.91 402 SER A O 1
ATOM 3088 N N . GLN A 1 403 ? 10.470 -3.310 43.112 1.00 31.80 403 GLN A N 1
ATOM 3089 C CA . GLN A 1 403 ? 9.960 -4.044 44.268 1.00 32.81 403 GLN A CA 1
ATOM 3090 C C . GLN A 1 403 ? 10.733 -5.347 44.428 1.00 33.46 403 GLN A C 1
ATOM 3091 O O . GLN A 1 403 ? 10.748 -6.176 43.515 1.00 33.71 403 GLN A O 1
ATOM 3097 N N . GLU A 1 404 ? 11.351 -5.542 45.598 1.00 31.67 404 GLU A N 1
ATOM 3098 C CA . GLU A 1 404 ? 12.006 -6.823 45.875 1.00 39.05 404 GLU A CA 1
ATOM 3099 C C . GLU A 1 404 ? 11.057 -7.992 45.651 1.00 36.39 404 GLU A C 1
ATOM 3100 O O . GLU A 1 404 ? 11.466 -9.055 45.166 1.00 35.78 404 GLU A O 1
ATOM 3106 N N . GLU A 1 405 ? 9.781 -7.807 46.001 1.00 34.68 405 GLU A N 1
ATOM 3107 C CA . GLU A 1 405 ? 8.794 -8.868 45.835 1.00 43.19 405 GLU A CA 1
ATOM 3108 C C . GLU A 1 405 ? 8.700 -9.327 44.387 1.00 42.56 405 GLU A C 1
ATOM 3109 O O . GLU A 1 405 ? 8.561 -10.526 44.119 1.00 43.06 405 GLU A O 1
ATOM 3115 N N . ASN A 1 406 ? 8.784 -8.395 43.433 1.00 32.11 406 ASN A N 1
ATOM 3116 C CA . ASN A 1 406 ? 8.598 -8.776 42.038 1.00 33.17 406 ASN A CA 1
ATOM 3117 C C . ASN A 1 406 ? 9.847 -9.372 41.401 1.00 33.85 406 ASN A C 1
ATOM 3118 O O . ASN A 1 406 ? 9.743 -9.984 40.333 1.00 30.99 406 ASN A O 1
ATOM 3123 N N . MET A 1 407 ? 11.020 -9.209 42.020 1.00 36.69 407 MET A N 1
ATOM 3124 C CA . MET A 1 407 ? 12.245 -9.676 41.379 1.00 39.83 407 MET A CA 1
ATOM 3125 C C . MET A 1 407 ? 12.310 -11.198 41.353 1.00 31.79 407 MET A C 1
ATOM 3126 O O . MET A 1 407 ? 12.744 -11.789 40.358 1.00 29.76 407 MET A O 1
ATOM 3131 N N . GLY A 1 408 ? 11.881 -11.849 42.429 1.00 36.05 408 GLY A N 1
ATOM 3132 C CA . GLY A 1 408 ? 11.893 -13.290 42.504 1.00 35.11 408 GLY A CA 1
ATOM 3133 C C . GLY A 1 408 ? 11.136 -13.960 41.371 1.00 30.17 408 GLY A C 1
ATOM 3134 O O . GLY A 1 408 ? 11.699 -14.744 40.601 1.00 29.11 408 GLY A O 1
ATOM 3135 N N . PRO A 1 409 ? 9.831 -13.685 41.265 1.00 35.37 409 PRO A N 1
ATOM 3136 C CA . PRO A 1 409 ? 9.051 -14.288 40.172 1.00 31.55 409 PRO A CA 1
ATOM 3137 C C . PRO A 1 409 ? 9.552 -13.900 38.794 1.00 25.86 409 PRO A C 1
ATOM 3138 O O . PRO A 1 409 ? 9.510 -14.732 37.875 1.00 27.97 409 PRO A O 1
ATOM 3142 N N . PHE A 1 410 ? 10.043 -12.673 38.625 1.00 21.43 410 PHE A N 1
ATOM 3143 C CA . PHE A 1 410 ? 10.604 -12.286 37.335 1.00 22.88 410 PHE A CA 1
ATOM 3144 C C . PHE A 1 410 ? 11.792 -13.171 36.971 1.00 22.59 410 PHE A C 1
ATOM 3145 O O . PHE A 1 410 ? 11.834 -13.753 35.880 1.00 22.53 410 PHE A O 1
ATOM 3153 N N . LEU A 1 411 ? 12.755 -13.313 37.888 1.00 24.83 411 LEU A N 1
ATOM 3154 C CA . LEU A 1 411 ? 13.937 -14.118 37.595 1.00 25.59 411 LEU A CA 1
ATOM 3155 C C . LEU A 1 411 ? 13.562 -15.571 37.330 1.00 26.68 411 LEU A C 1
ATOM 3156 O O . LEU A 1 411 ? 14.136 -16.216 36.444 1.00 27.83 411 LEU A O 1
ATOM 3161 N N . GLN A 1 412 ? 12.595 -16.096 38.086 1.00 24.86 412 GLN A N 1
ATOM 3162 C CA . GLN A 1 412 ? 12.089 -17.442 37.838 1.00 27.92 412 GLN A CA 1
ATOM 3163 C C . GLN A 1 412 ? 11.553 -17.575 36.414 1.00 27.75 412 GLN A C 1
ATOM 3164 O O . GLN A 1 412 ? 11.817 -18.571 35.728 1.00 27.54 412 GLN A O 1
ATOM 3170 N N . ASP A 1 413 ? 10.811 -16.568 35.948 1.00 25.85 413 ASP A N 1
ATOM 3171 C CA . ASP A 1 413 ? 10.294 -16.599 34.583 1.00 25.55 413 ASP A CA 1
ATOM 3172 C C . ASP A 1 413 ? 11.398 -16.416 33.552 1.00 28.09 413 ASP A C 1
ATOM 3173 O O . ASP A 1 413 ? 11.323 -16.992 32.461 1.00 26.09 413 ASP A O 1
ATOM 3178 N N . VAL A 1 414 ? 12.418 -15.613 33.859 1.00 23.97 414 VAL A N 1
ATOM 3179 C CA . VAL A 1 414 ? 13.559 -15.529 32.951 1.00 28.34 414 VAL A CA 1
ATOM 3180 C C . VAL A 1 414 ? 14.209 -16.899 32.805 1.00 28.64 414 VAL A C 1
ATOM 3181 O O . VAL A 1 414 ? 14.560 -17.325 31.700 1.00 29.26 414 VAL A O 1
ATOM 3185 N N . GLY A 1 415 ? 14.382 -17.607 33.916 1.00 27.21 415 GLY A N 1
ATOM 3186 C CA . GLY A 1 415 ? 14.917 -18.960 33.837 1.00 35.35 415 GLY A CA 1
ATOM 3187 C C . GLY A 1 415 ? 14.059 -19.880 32.985 1.00 34.61 415 GLY A C 1
ATOM 3188 O O . GLY A 1 415 ? 14.569 -20.617 32.140 1.00 36.60 415 GLY A O 1
ATOM 3189 N N . THR A 1 416 ? 12.742 -19.854 33.204 1.00 37.11 416 THR A N 1
ATOM 3190 C CA . THR A 1 416 ? 11.837 -20.705 32.433 1.00 34.69 416 THR A CA 1
ATOM 3191 C C . THR A 1 416 ? 11.887 -20.352 30.952 1.00 39.24 416 THR A C 1
ATOM 3192 O O . THR A 1 416 ? 11.842 -21.237 30.087 1.00 38.69 416 THR A O 1
ATOM 3196 N N . TRP A 1 417 ? 12.002 -19.060 30.644 1.00 32.59 417 TRP A N 1
ATOM 3197 C CA . TRP A 1 417 ? 12.081 -18.620 29.257 1.00 29.85 417 TRP A CA 1
ATOM 3198 C C . TRP A 1 417 ? 13.366 -19.091 28.593 1.00 37.36 417 TRP A C 1
ATOM 3199 O O . TRP A 1 417 ? 13.339 -19.570 27.453 1.00 36.56 417 TRP A O 1
ATOM 3210 N N . THR A 1 418 ? 14.503 -18.949 29.282 1.00 40.35 418 THR A N 1
ATOM 3211 C CA . THR A 1 418 ? 15.763 -19.456 28.746 1.00 44.25 418 THR A CA 1
ATOM 3212 C C . THR A 1 418 ? 15.689 -20.962 28.509 1.00 41.50 418 THR A C 1
ATOM 3213 O O . THR A 1 418 ? 16.221 -21.469 27.516 1.00 42.54 418 THR A O 1
ATOM 3217 N N . GLU A 1 419 ? 15.016 -21.685 29.409 1.00 44.98 419 GLU A N 1
ATOM 3218 C CA . GLU A 1 419 ? 14.759 -23.111 29.213 1.00 53.48 419 GLU A CA 1
ATOM 3219 C C . GLU A 1 419 ? 14.028 -23.362 27.901 1.00 55.55 419 GLU A C 1
ATOM 3220 O O . GLU A 1 419 ? 14.409 -24.237 27.114 1.00 57.39 419 GLU A O 1
ATOM 3226 N N . LYS A 1 420 ? 12.958 -22.600 27.658 1.00 50.41 420 LYS A N 1
ATOM 3227 C CA . LYS A 1 420 ? 12.156 -22.779 26.453 1.00 50.49 420 LYS A CA 1
ATOM 3228 C C . LYS A 1 420 ? 12.966 -22.473 25.200 1.00 50.23 420 LYS A C 1
ATOM 3229 O O . LYS A 1 420 ? 12.857 -23.180 24.192 1.00 53.68 420 LYS A O 1
ATOM 3235 N N . MET A 1 421 ? 13.794 -21.430 25.247 1.00 45.29 421 MET A N 1
ATOM 3236 C CA . MET A 1 421 ? 14.605 -21.074 24.089 1.00 45.51 421 MET A CA 1
ATOM 3237 C C . MET A 1 421 ? 15.767 -22.032 23.883 1.00 55.97 421 MET A C 1
ATOM 3238 O O . MET A 1 421 ? 16.263 -22.149 22.757 1.00 63.42 421 MET A O 1
ATOM 3243 N N . ALA A 1 422 ? 16.219 -22.707 24.943 0.00 61.06 422 ALA A N 1
ATOM 3244 C CA . ALA A 1 422 ? 17.259 -23.717 24.786 0.00 66.48 422 ALA A CA 1
ATOM 3245 C C . ALA A 1 422 ? 16.707 -24.969 24.117 0.00 70.31 422 ALA A C 1
ATOM 3246 O O . ALA A 1 422 ? 17.374 -25.572 23.270 0.00 70.67 422 ALA A O 1
ATOM 3248 N N . ASN A 1 423 ? 15.489 -25.373 24.486 0.00 72.94 423 ASN A N 1
ATOM 3249 C CA . ASN A 1 423 ? 14.806 -26.510 23.879 0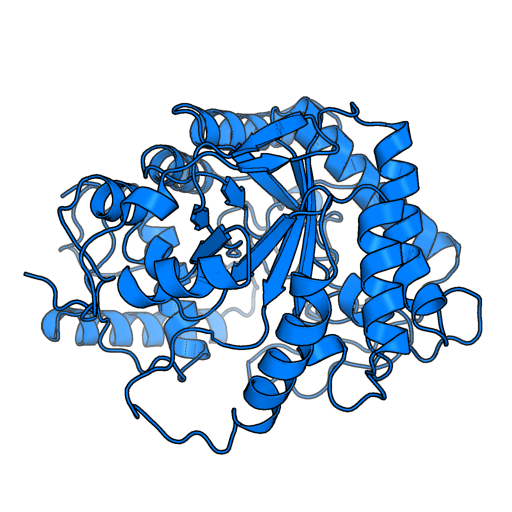.00 78.44 423 ASN A CA 1
ATOM 3250 C C . ASN A 1 423 ? 13.964 -26.114 22.670 0.00 71.11 423 ASN A C 1
ATOM 3251 O O . ASN A 1 423 ? 12.974 -26.790 22.359 0.00 69.46 423 ASN A O 1
ATOM 3256 N N . ASN A 1 424 ? 14.328 -25.033 21.984 0.00 65.72 424 ASN A N 1
ATOM 3257 C CA . ASN A 1 424 ? 13.568 -24.545 20.832 0.00 57.00 424 ASN A CA 1
ATOM 3258 C C . ASN A 1 424 ? 14.117 -25.153 19.540 0.00 55.76 424 ASN A C 1
ATOM 3259 O O . ASN A 1 424 ? 14.596 -24.462 18.640 0.00 46.77 424 ASN A O 1
ATOM 3264 N N . THR A 1 425 ? 14.169 -26.488 19.496 0.00 58.19 425 THR A N 1
ATOM 3265 C CA . THR A 1 425 ? 14.767 -27.216 18.339 0.00 59.43 425 THR A CA 1
ATOM 3266 C C . THR A 1 425 ? 14.065 -26.846 17.027 0.00 56.26 425 THR A C 1
ATOM 3267 O O . THR A 1 425 ? 14.763 -26.620 16.018 0.00 56.94 425 THR A O 1
ATOM 3271 N N . ASN A 1 426 ? 12.733 -26.793 17.067 1.00 50.99 426 ASN A N 1
ATOM 3272 C CA . ASN A 1 426 ? 11.826 -26.498 15.925 1.00 43.31 426 ASN A CA 1
ATOM 3273 C C . ASN A 1 426 ? 11.829 -25.002 15.544 1.00 38.13 426 ASN A C 1
ATOM 3274 O O . ASN A 1 426 ? 11.234 -24.672 14.546 1.00 41.23 426 ASN A O 1
ATOM 3279 N N . GLN A 1 427 ? 12.392 -24.144 16.386 1.00 36.06 427 GLN A N 1
ATOM 3280 C CA . GLN A 1 427 ? 12.485 -22.671 16.169 1.00 36.48 427 GLN A CA 1
ATOM 3281 C C . GLN A 1 427 ? 11.109 -21.984 16.128 1.00 30.81 427 GLN A C 1
ATOM 3282 O O . GLN A 1 427 ? 11.063 -20.864 15.674 1.00 29.30 427 GLN A O 1
ATOM 3288 N N . ARG A 1 428 ? 10.044 -22.618 16.618 1.00 34.25 428 ARG A N 1
ATOM 3289 C CA . ARG A 1 428 ? 8.725 -21.987 16.590 1.00 34.08 428 ARG A CA 1
ATOM 3290 C C . ARG A 1 428 ? 8.538 -20.937 17.679 1.00 30.72 428 ARG A C 1
ATOM 3291 O O . ARG A 1 428 ? 7.702 -20.036 17.522 1.00 31.80 428 ARG A O 1
ATOM 3299 N N . GLU A 1 429 ? 9.286 -21.023 18.771 1.00 30.12 429 GLU A N 1
ATOM 3300 C CA . GLU A 1 429 ? 9.138 -20.060 19.852 1.00 35.44 429 GLU A CA 1
ATOM 3301 C C . GLU A 1 429 ? 9.899 -18.774 19.542 1.00 29.80 429 GLU A C 1
ATOM 3302 O O . GLU A 1 429 ? 10.969 -18.799 18.927 1.00 27.05 429 GLU A O 1
ATOM 3308 N N . TYR A 1 430 ? 9.350 -17.641 19.979 1.00 25.37 430 TYR A N 1
ATOM 3309 C CA . TYR A 1 430 ? 9.996 -16.357 19.746 1.00 24.16 430 TYR A CA 1
ATOM 3310 C C . TYR A 1 430 ? 9.486 -15.356 20.772 1.00 26.06 430 TYR A C 1
ATOM 3311 O O . TYR A 1 430 ? 8.521 -15.616 21.494 1.00 27.63 430 TYR A O 1
ATOM 3320 N N . GLY A 1 431 ? 10.137 -14.197 20.815 1.00 22.58 431 GLY A N 1
ATOM 3321 C CA . GLY A 1 431 ? 9.682 -13.146 21.699 1.00 21.97 431 GLY A CA 1
ATOM 3322 C C . GLY A 1 431 ? 10.351 -13.179 23.059 1.00 23.43 431 GLY A C 1
ATOM 3323 O O . GLY A 1 431 ? 11.270 -13.954 23.336 1.00 23.94 431 GLY A O 1
ATOM 3324 N N . TYR A 1 432 ? 9.864 -12.304 23.930 1.00 20.09 432 TYR A N 1
ATOM 3325 C CA . TYR A 1 432 ? 10.455 -12.155 25.246 1.00 21.29 432 TYR A CA 1
ATOM 3326 C C . TYR A 1 432 ? 9.704 -13.008 26.268 1.00 21.48 432 TYR A C 1
ATOM 3327 O O . TYR A 1 432 ? 8.844 -13.822 25.928 1.00 22.04 432 TYR A O 1
ATOM 3336 N N . VAL A 1 433 ? 10.044 -12.815 27.543 1.00 23.18 433 VAL A N 1
ATOM 3337 C CA . VAL A 1 433 ? 9.519 -13.651 28.617 1.00 21.72 433 VAL A CA 1
ATOM 3338 C C . VAL A 1 433 ? 8.005 -13.507 28.734 1.00 24.21 433 VAL A C 1
ATOM 3339 O O . VAL A 1 433 ? 7.466 -12.396 28.674 1.00 25.26 433 VAL A O 1
ATOM 3343 N N . ASP A 1 434 ? 7.319 -14.636 28.937 1.00 22.07 434 ASP A N 1
ATOM 3344 C CA . ASP A 1 434 ? 5.910 -14.661 29.324 1.00 22.95 434 ASP A CA 1
ATOM 3345 C C . ASP A 1 434 ? 5.838 -14.671 30.846 1.00 28.10 434 ASP A C 1
ATOM 3346 O O . ASP A 1 434 ? 6.354 -15.595 31.481 1.00 30.84 434 ASP A O 1
ATOM 3351 N N . ILE A 1 435 ? 5.201 -13.657 31.430 1.00 22.77 435 ILE A N 1
ATOM 3352 C CA . ILE A 1 435 ? 5.076 -13.603 32.885 1.00 23.30 435 ILE A CA 1
ATOM 3353 C C . ILE A 1 435 ? 4.033 -14.610 33.360 1.00 24.00 435 ILE A C 1
ATOM 3354 O O . ILE A 1 435 ? 2.898 -14.643 32.866 1.00 26.50 435 ILE A O 1
ATOM 3359 N N . THR A 1 436 ? 4.402 -15.424 34.353 1.00 25.18 436 THR A N 1
ATOM 3360 C CA . THR A 1 436 ? 3.478 -16.424 34.868 1.00 25.36 436 THR A CA 1
ATOM 3361 C C . THR A 1 436 ? 2.524 -15.862 35.915 1.00 23.97 436 THR A C 1
ATOM 3362 O O . THR A 1 436 ? 1.439 -16.413 36.101 1.00 24.54 436 THR A O 1
ATOM 3366 N N . SER A 1 437 ? 2.888 -14.753 36.552 1.00 25.64 437 SER A N 1
ATOM 3367 C CA . SER A 1 437 ? 2.129 -14.212 37.673 1.00 24.42 437 SER A CA 1
ATOM 3368 C C . SER A 1 437 ? 0.679 -13.938 37.301 1.00 26.31 437 SER A C 1
ATOM 3369 O O . SER A 1 437 ? 0.402 -13.288 36.286 1.00 24.86 437 SER A O 1
ATOM 3372 N N . ALA A 1 438 ? -0.237 -14.425 38.144 1.00 26.10 438 ALA A N 1
ATOM 3373 C CA . ALA A 1 438 ? -1.640 -14.039 38.102 1.00 25.35 438 ALA A CA 1
ATOM 3374 C C . ALA A 1 438 ? -1.866 -12.624 38.621 1.00 24.92 438 ALA A C 1
ATOM 3375 O O . ALA A 1 438 ? -2.964 -12.092 38.453 1.00 27.83 438 ALA A O 1
ATOM 3377 N N . GLN A 1 439 ? -0.861 -11.995 39.225 1.00 24.74 439 GLN A N 1
ATOM 3378 C CA . GLN A 1 439 ? -1.049 -10.688 39.842 1.00 25.36 439 GLN A CA 1
ATOM 3379 C C . GLN A 1 439 ? -0.808 -9.539 38.877 1.00 27.78 439 GLN A C 1
ATOM 3380 O O . GLN A 1 439 ? -0.808 -8.380 39.302 1.00 32.17 439 GLN A O 1
ATOM 3386 N N . VAL A 1 440 ? -0.621 -9.826 37.590 1.00 22.34 440 VAL A N 1
ATOM 3387 C CA . VAL A 1 440 ? -0.602 -8.758 36.601 1.00 21.81 440 VAL A CA 1
ATOM 3388 C C . VAL A 1 440 ? -1.963 -8.052 36.616 1.00 23.72 440 VAL A C 1
ATOM 3389 O O . VAL A 1 440 ? -2.992 -8.646 36.966 1.00 23.42 440 VAL A O 1
ATOM 3393 N N . VAL A 1 441 ? -1.962 -6.764 36.264 1.00 22.17 441 VAL A N 1
ATOM 3394 C CA . VAL A 1 441 ? -3.189 -5.964 36.304 1.00 26.05 441 VAL A CA 1
ATOM 3395 C C . VAL A 1 441 ? -3.398 -5.302 34.948 1.00 24.66 441 VAL A C 1
ATOM 3396 O O . VAL A 1 441 ? -2.444 -5.108 34.181 1.00 25.12 441 VAL A O 1
ATOM 3400 N N . PRO A 1 442 ? -4.649 -4.957 34.617 1.00 27.29 442 PRO A N 1
ATOM 3401 C CA . PRO A 1 442 ? -4.914 -4.270 33.344 1.00 27.96 442 PRO A CA 1
ATOM 3402 C C . PRO A 1 442 ? -4.126 -2.973 33.243 1.00 27.68 442 PRO A C 1
ATOM 3403 O O . PRO A 1 442 ? -3.866 -2.304 34.244 1.00 28.37 442 PRO A O 1
ATOM 3407 N N . TYR A 1 443 ? -3.716 -2.643 32.016 1.00 23.81 443 TYR A N 1
ATOM 3408 C CA . TYR A 1 443 ? -2.881 -1.469 31.793 1.00 25.65 443 TYR A CA 1
ATOM 3409 C C . TYR A 1 443 ? -3.514 -0.223 32.403 1.00 27.44 443 TYR A C 1
ATOM 3410 O O . TYR A 1 443 ? -4.718 0.005 32.282 1.00 30.46 443 TYR A O 1
ATOM 3419 N N . GLY A 1 444 ? -2.684 0.591 33.051 1.00 36.79 444 GLY A N 1
ATOM 3420 C CA . GLY A 1 444 ? -3.178 1.747 33.769 1.00 43.38 444 GLY A CA 1
ATOM 3421 C C . GLY A 1 444 ? -3.667 1.426 35.159 1.00 52.99 444 GLY A C 1
ATOM 3422 O O . GLY A 1 444 ? -4.478 2.176 35.708 1.00 59.68 444 GLY A O 1
ATOM 3423 N N . THR A 1 445 ? -3.182 0.330 35.739 1.00 54.14 445 THR A N 1
ATOM 3424 C CA . THR A 1 445 ? -3.652 -0.232 37.002 1.00 52.59 445 THR A CA 1
ATOM 3425 C C . THR A 1 445 ? -5.155 -0.477 36.966 1.00 46.03 445 THR A C 1
ATOM 3426 O O . THR A 1 445 ? -5.583 -1.572 36.596 1.00 39.13 445 THR A O 1
#

Nearest PDB structures (foldseek):
  7fev-assembly1_A  TM=1.002E+00  e=1.510E-96  Ascochyta rabiei
  8uaj-assembly1_A  TM=7.869E-01  e=1.992E-24  Thermus scotoductus SA-01
  5ocs-assembly1_D  TM=8.245E-01  e=1.139E-22  Cupriavidus metallidurans
  5ogt-assembly1_A  TM=8.235E-01  e=9.573E-23  Thermus scotoductus SA-01
  7o0t-assembly1_A  TM=8.407E-01  e=8.203E-21  Chloroflexus aggregans DSM 9485

InterPro domains:
  IPR001155 NADH:flavin oxidoreductase/NADH oxidase, N-terminal [PF00724] (19-362)
  IPR013785 Aldolase-type TIM barrel [G3DSA:3.20.20.70] (14-377)
  IPR051799 NADH-dependent flavin oxidoreductase [PTHR43656] (15-396)

Foldseek 3Di:
DFAFDDFPDQDLQQQQPWAAQQFLRDIQRGQEEADEFFQLQWAFDLVDQVRTAAHDLLNLLLLLLLLVQQGREYEYHEEEAGSLQDLFRSHHYNHLPDDLDDRSLQRLLSSQCSNCVNNHAYAYEYFGQAQNGFCSRPVEGEACAFDHPPDDVDPTGTHGYHHQDPVSLVSVLSSLLSVQLSCVSSPHQAYEYECDDNGRLLLLQAPVNHPDPDQSDDANCNSCVSVLSSLVSNPVRHDSNRAYEYEYELVRVAPPPDDLVNLVVVLVSCPVSSHSEYEYEQEDQDDDDCQDDCPVPVRRHVSSVVNQQSHQVVHDSYFYEYEDDDWFSNSQVVCVVRGRHYYYYLLCLLPSNVNVCSNVSVDGGGRPAPDPSVPVVVSSLLSSQSSSCSSVQWHRDRRSDPVPVVQVVVQQVVVVVCVVPCPVVNDITGTDRPDPPIGGHPD

B-factor: mean 32.25, std 18.66, range [12.05, 137.61]

Radius of gyration: 20.5 Å; Cα contacts (8 Å, |Δi|>4): 983; chains: 1; bounding box: 46×50×54 Å